Protein AF-A0A9D9KC42-F1 (afdb_monomer_lite)

pLDDT: mean 74.17, std 24.35, range [23.36, 98.69]

Sequence (755 aa):
NDPNDPNFQDPNNPNDPNFDPNDPNDPDPDPNDSNDPNFDDFVDGLDNPIDLDITMTPADLANANGVIVLEANNDITISTPIANPMGIEILAGRSVNINANLNTASGNGDVSVVANDPGAAAGLRQPGPANIIQAPGASIDAGGGNVLLRIANADAIGDVQVGTITTRGSVEIDANGGNIVRSSASESITADIATFSTMGVGGIGTTNAPIRVSVNTLNVMTGSGGQFFDVIGGRRQEAERDIASDLEADVRVDEADGPQEAPDGESQGEFEGFDDSDGEVDGGFEDDRAEGPDGEMDGGFEDDRAEGSDGEVDERGEDDVAMEDDEGEDDSQEIGDDELDIEFIDGGDIGYGEEVEVVSALEKDRLQEFSAYIGNLSESTLSIQSAREALTDVARQTGTQSAVVYVTLLPSQLELVVFTADARPIRRSVPISRDRVVEVANTLREQLTNPRFQRTDGYLQPAQQLYEWTIEPILPDLEASNVNTILFSMPAGLRSLPIAGLHDGEQFLVEQFSLSLIPSLGLVDTRYRTLQNTGILAMGASEFGGNLAPLPAVPVELTTVTQEWWSGEAFINEAFTRENLVEQRRRHGYSIVHLATHGEFLSFEDSYIQLWDERLHLNQMRKLGWNNPPVELVVLSACRTAVGNEEAELGFAGFAVSAGVKSALASLWYVSDEGTLGLMTEFYSQLRETRTKAEALRQAQLSLLNGDVRVEGGQLRAPGVSTPLALPERSTGAENRDLSHPYYWSGFTMVGSPW

Radius of gyration: 34.07 Å; chains: 1; bounding box: 110×98×84 Å

Secondary structure (DSSP, 8-state):
--TT-TT---TT-TT-TT--TT-TT-----TT-TT-TTGGGS-TTS-----SSEE--TTTTTT--SEEEEEESS-EEE-S-EES-SEEEEEESS-EEE-S-EE-TTTT--EEEEES-TTS-TTTPPSS---EEEPTT-EEEEETS-EEEEE-SSS----EEE-EEEESSEEEEE-TTS-EEESSTT--EE-SEEEEE--TT--BSBTTBPEEEE-SEEEEE--TT-B-EEE-S-----------S-S------PPPP----------------------------------------------------------------PPPP---------------------SS---TTHHHHHHHHHHHHHHHHHHHHH---------HHHHHHHHHHHHHHH---EEEEEEEE-SS-EEEEEEESSSPPEEEEE---HHHHHHHHHHHHHHHH-GGGTT--TTHHHHHHHHHHHTTTTHHHHHHTT--EEEEE--TTTTT--GGG-B-SSSBHHHH-EEEE-S-GGGS-------TT--EEEEE-S--STTPPP-TTHHHHHHHIIIII--EEEEEGGG--HHHHHHHHHHH--SEEEEES-EE-SSTTT-EEE-SSSEEEHHHHGGG-TBTTBPSEEEEESTTTT---TTSTTHHHHHHHHTT-SEEEEESS---HHHHHHHHHHHHHHHHHSSSHHHHHHHHHHHHHTTSSEEETTEEE-SS-SSPEEPPTTS-S-S-EE--SGGGTTTEEEEE---

Structure (mmCIF, N/CA/C/O backbone):
data_AF-A0A9D9KC42-F1
#
_entry.id   AF-A0A9D9KC42-F1
#
loop_
_atom_site.group_PDB
_atom_site.id
_atom_site.type_symbol
_atom_site.label_atom_id
_atom_site.label_alt_id
_atom_site.label_comp_id
_atom_site.label_asym_id
_atom_site.label_entity_id
_atom_site.label_seq_id
_atom_site.pdbx_PDB_ins_code
_atom_site.Cartn_x
_atom_site.Cartn_y
_atom_site.Cartn_z
_atom_site.occupancy
_atom_site.B_iso_or_equiv
_atom_site.auth_seq_id
_atom_site.auth_comp_id
_atom_site.auth_asym_id
_atom_site.auth_atom_id
_atom_site.pdbx_PDB_model_num
ATOM 1 N N . ASN A 1 1 ? -8.033 -43.839 -43.316 1.00 39.03 1 ASN A N 1
ATOM 2 C CA . ASN A 1 1 ? -9.389 -44.168 -43.810 1.00 39.03 1 ASN A CA 1
ATOM 3 C C . ASN A 1 1 ? -9.474 -44.047 -45.329 1.00 39.03 1 ASN A C 1
ATOM 5 O O . ASN A 1 1 ? -9.901 -43.014 -45.827 1.00 39.03 1 ASN A O 1
ATOM 9 N N . ASP A 1 2 ? -9.074 -45.097 -46.055 1.00 35.50 2 ASP A N 1
ATOM 10 C CA . ASP A 1 2 ? -9.463 -45.327 -47.458 1.00 35.50 2 ASP A CA 1
ATOM 11 C C . ASP A 1 2 ? -10.352 -46.588 -47.487 1.00 35.50 2 ASP A C 1
ATOM 13 O O . ASP A 1 2 ? -9.901 -47.645 -47.046 1.00 35.50 2 ASP A O 1
ATOM 17 N N . PRO A 1 3 ? -11.614 -46.506 -47.938 1.00 39.56 3 PRO A N 1
ATOM 18 C CA . PRO A 1 3 ? -12.576 -47.607 -47.871 1.00 39.56 3 PRO A CA 1
ATOM 19 C C . PRO A 1 3 ? -12.392 -48.706 -48.938 1.00 39.56 3 PRO A C 1
ATOM 21 O O . PRO A 1 3 ? -13.293 -49.524 -49.110 1.00 39.56 3 PRO A O 1
ATOM 24 N N . ASN A 1 4 ? -11.270 -48.747 -49.667 1.00 41.28 4 ASN A N 1
ATOM 25 C CA . ASN A 1 4 ? -11.018 -49.768 -50.698 1.00 41.28 4 ASN A CA 1
ATOM 26 C C . ASN A 1 4 ? -9.782 -50.652 -50.446 1.00 41.28 4 ASN A C 1
ATOM 28 O O . ASN A 1 4 ? -9.300 -51.285 -51.389 1.00 41.28 4 ASN A O 1
ATOM 32 N N . ASP A 1 5 ? -9.274 -50.729 -49.212 1.00 57.25 5 ASP A N 1
ATOM 33 C CA . ASP A 1 5 ? -8.184 -51.655 -48.879 1.00 57.25 5 ASP A CA 1
ATOM 34 C C . ASP A 1 5 ? -8.697 -53.114 -48.778 1.00 57.25 5 ASP A C 1
ATOM 36 O O . ASP A 1 5 ? -9.549 -53.412 -47.935 1.00 57.25 5 ASP A O 1
ATOM 40 N N . PRO A 1 6 ? -8.204 -54.051 -49.614 1.00 38.34 6 PRO A N 1
ATOM 41 C CA . PRO A 1 6 ? -8.588 -55.463 -49.571 1.00 38.34 6 PRO A CA 1
ATOM 42 C C . PRO A 1 6 ? -8.093 -56.235 -48.329 1.00 38.34 6 PRO A C 1
ATOM 44 O O . PRO A 1 6 ? -8.404 -57.421 -48.223 1.00 38.34 6 PRO A O 1
ATOM 47 N N . ASN A 1 7 ? -7.362 -55.597 -47.406 1.00 43.31 7 ASN A N 1
ATOM 48 C CA . ASN A 1 7 ? -6.900 -56.180 -46.139 1.00 43.31 7 ASN A CA 1
ATOM 49 C C . ASN A 1 7 ? -7.701 -55.724 -44.900 1.00 43.31 7 ASN A C 1
ATOM 51 O O . ASN A 1 7 ? -7.262 -55.960 -43.777 1.00 43.31 7 ASN A O 1
ATOM 55 N N . PHE A 1 8 ? -8.863 -55.085 -45.066 1.00 47.59 8 PHE A N 1
ATOM 56 C CA . PHE A 1 8 ? -9.696 -54.669 -43.932 1.00 47.59 8 PHE A CA 1
ATOM 57 C C . PHE A 1 8 ? -10.304 -55.882 -43.197 1.00 47.59 8 PHE A C 1
ATOM 59 O O . PHE A 1 8 ? -11.103 -56.626 -43.773 1.00 47.59 8 PHE A O 1
ATOM 66 N N . GLN A 1 9 ? -9.932 -56.077 -41.929 1.00 43.84 9 GLN A N 1
ATOM 67 C CA . GLN A 1 9 ? -10.522 -57.073 -41.029 1.00 43.84 9 GLN A CA 1
ATOM 68 C C . GLN A 1 9 ? -11.643 -56.434 -40.197 1.00 43.84 9 GLN A C 1
ATOM 70 O O . GLN A 1 9 ? -11.489 -55.327 -39.691 1.00 43.84 9 GLN A O 1
ATOM 75 N N . ASP A 1 10 ? -12.786 -57.118 -40.089 1.00 46.94 10 ASP A N 1
ATOM 76 C CA . ASP A 1 10 ? -13.918 -56.699 -39.253 1.00 46.94 10 ASP A CA 1
ATOM 77 C C . ASP A 1 10 ? -13.708 -57.223 -37.819 1.00 46.94 10 ASP A C 1
ATOM 79 O O . ASP A 1 10 ? -13.800 -58.439 -37.611 1.00 46.94 10 ASP A O 1
ATOM 83 N N . PRO A 1 11 ? -13.451 -56.348 -36.830 1.00 43.28 11 PRO A N 1
ATOM 84 C CA . PRO A 1 11 ? -13.132 -56.755 -35.462 1.00 43.28 11 PRO A CA 1
ATOM 85 C C . PRO A 1 11 ? -14.321 -57.364 -34.696 1.00 43.28 11 PRO A C 1
ATOM 87 O O . PRO A 1 11 ? -14.159 -57.794 -33.560 1.00 43.28 11 PRO A O 1
ATOM 90 N N . ASN A 1 12 ? -15.518 -57.453 -35.292 1.00 41.44 12 ASN A N 1
ATOM 91 C CA . ASN A 1 12 ? -16.724 -57.948 -34.617 1.00 41.44 12 ASN A CA 1
ATOM 92 C C . ASN A 1 12 ? -17.229 -59.318 -35.110 1.00 41.44 12 ASN A C 1
ATOM 94 O O . ASN A 1 12 ? -18.397 -59.653 -34.890 1.00 41.44 12 ASN A O 1
ATOM 98 N N . ASN A 1 13 ? -16.393 -60.138 -35.763 1.00 49.03 13 ASN A N 1
ATOM 99 C CA . ASN A 1 13 ? -16.775 -61.494 -36.180 1.00 49.03 13 ASN A CA 1
ATOM 100 C C . ASN A 1 13 ? -16.275 -62.585 -35.202 1.00 49.03 13 ASN A C 1
ATOM 102 O O . ASN A 1 13 ? -15.138 -63.038 -35.314 1.00 49.03 13 ASN A O 1
ATOM 106 N N . PRO A 1 14 ? -17.126 -63.120 -34.306 1.00 44.41 14 PRO A N 1
ATOM 107 C CA . PRO A 1 14 ? -16.729 -64.085 -33.272 1.00 44.41 14 PRO A CA 1
ATOM 108 C C . PRO A 1 14 ? -16.466 -65.519 -33.781 1.00 44.41 14 PRO A C 1
ATOM 110 O O . PRO A 1 14 ? -16.393 -66.448 -32.981 1.00 44.41 14 PRO A O 1
ATOM 113 N N . ASN A 1 15 ? -16.368 -65.739 -35.097 1.00 45.47 15 ASN A N 1
ATOM 114 C CA . ASN A 1 15 ? -16.094 -67.051 -35.697 1.00 45.47 15 ASN A CA 1
ATOM 115 C C . ASN A 1 15 ? -14.874 -67.036 -36.636 1.00 45.47 15 ASN A C 1
ATOM 117 O O . ASN A 1 15 ? -14.841 -67.831 -37.579 1.00 45.47 15 ASN A O 1
ATOM 121 N N . ASP A 1 16 ? -13.899 -66.144 -36.425 1.00 53.78 16 ASP A N 1
ATOM 122 C CA . ASP A 1 16 ? -12.655 -66.180 -37.200 1.00 53.78 16 ASP A CA 1
ATOM 123 C C . ASP A 1 16 ? -11.864 -67.472 -36.888 1.00 53.78 16 ASP A C 1
ATOM 125 O O . ASP A 1 16 ? -11.477 -67.703 -35.740 1.00 53.78 16 ASP A O 1
ATOM 129 N N . PRO A 1 17 ? -11.639 -68.358 -37.878 1.00 45.53 17 PRO A N 1
ATOM 130 C CA . PRO A 1 17 ? -10.933 -69.618 -37.675 1.00 45.53 17 PRO A CA 1
ATOM 131 C C . PRO A 1 17 ? -9.415 -69.473 -37.449 1.00 45.53 17 PRO A C 1
ATOM 133 O O . PRO A 1 17 ? -8.760 -70.503 -37.288 1.00 45.53 17 PRO A O 1
ATOM 136 N N . ASN A 1 18 ? -8.857 -68.254 -37.450 1.00 43.34 18 ASN A N 1
ATOM 137 C CA . ASN A 1 18 ? -7.420 -67.999 -37.291 1.00 43.34 18 ASN A CA 1
ATOM 138 C C . ASN A 1 18 ? -6.997 -67.444 -35.916 1.00 43.34 18 ASN A C 1
ATOM 140 O O . ASN A 1 18 ? -5.815 -67.169 -35.740 1.00 43.34 18 ASN A O 1
ATOM 144 N N . PHE A 1 19 ? -7.901 -67.301 -34.942 1.00 46.66 19 PHE A N 1
ATOM 145 C CA . PHE A 1 19 ? -7.531 -66.829 -33.601 1.00 46.66 19 PHE A CA 1
ATOM 146 C C . PHE A 1 19 ? -6.963 -67.977 -32.741 1.00 46.66 19 PHE A C 1
ATOM 148 O O . PHE A 1 19 ? -7.713 -68.843 -32.277 1.00 46.66 19 PHE A O 1
ATOM 155 N N . ASP A 1 20 ? -5.641 -68.002 -32.539 1.00 49.09 20 ASP A N 1
ATOM 156 C CA . ASP A 1 20 ? -4.954 -68.884 -31.581 1.00 49.09 20 ASP A CA 1
ATOM 157 C C . ASP A 1 20 ? -4.440 -68.050 -30.391 1.00 49.09 20 ASP A C 1
ATOM 159 O O . ASP A 1 20 ? -3.472 -67.308 -30.543 1.00 49.09 20 ASP A O 1
ATOM 163 N N . PRO A 1 21 ? -5.031 -68.177 -29.189 1.00 43.06 21 PRO A N 1
ATOM 164 C CA . PRO A 1 21 ? -4.694 -67.346 -28.031 1.00 43.06 21 PRO A CA 1
ATOM 165 C C . PRO A 1 21 ? -3.318 -67.647 -27.406 1.00 43.06 21 PRO A C 1
ATOM 167 O O . PRO A 1 21 ? -3.033 -67.170 -26.311 1.00 43.06 21 PRO A O 1
ATOM 170 N N . ASN A 1 22 ? -2.479 -68.475 -28.039 1.00 42.06 22 ASN A N 1
ATOM 171 C CA . ASN A 1 22 ? -1.130 -68.787 -27.559 1.00 42.06 22 ASN A CA 1
ATOM 172 C C . ASN A 1 22 ? -0.028 -68.553 -28.608 1.00 42.06 22 ASN A C 1
ATOM 174 O O . ASN A 1 22 ? 1.067 -69.094 -28.429 1.00 42.06 22 ASN A O 1
ATOM 178 N N . ASP A 1 23 ? -0.276 -67.798 -29.687 1.00 50.47 23 ASP A N 1
ATOM 179 C CA . ASP A 1 23 ? 0.791 -67.406 -30.622 1.00 50.47 23 ASP A CA 1
ATOM 180 C C . ASP A 1 23 ? 1.589 -66.209 -30.061 1.00 50.47 23 ASP A C 1
ATOM 182 O O . ASP A 1 23 ? 1.043 -65.119 -29.909 1.00 50.47 23 ASP A O 1
ATOM 186 N N . PRO A 1 24 ? 2.887 -66.368 -29.743 1.00 42.91 24 PRO A N 1
ATOM 187 C CA . PRO A 1 24 ? 3.689 -65.309 -29.140 1.00 42.91 24 PRO A CA 1
ATOM 188 C C . PRO A 1 24 ? 4.188 -64.245 -30.139 1.00 42.91 24 PRO A C 1
ATOM 190 O O . PRO A 1 24 ? 5.072 -63.472 -29.778 1.00 42.91 24 PRO A O 1
ATOM 193 N N . ASN A 1 25 ? 3.694 -64.213 -31.385 1.00 42.47 25 ASN A N 1
ATOM 194 C CA . ASN A 1 25 ? 4.078 -63.208 -32.392 1.00 42.47 25 ASN A CA 1
ATOM 195 C C . ASN A 1 25 ? 2.896 -62.432 -33.010 1.00 42.47 25 ASN A C 1
ATOM 197 O O . ASN A 1 25 ? 3.060 -61.884 -34.103 1.00 42.47 25 ASN A O 1
ATOM 201 N N . ASP A 1 26 ? 1.731 -62.380 -32.361 1.00 40.62 26 ASP A N 1
ATOM 202 C CA . ASP A 1 26 ? 0.604 -61.560 -32.832 1.00 40.62 26 ASP A CA 1
ATOM 203 C C . ASP A 1 26 ? 0.815 -60.070 -32.467 1.00 40.62 26 ASP A C 1
ATOM 205 O O . ASP A 1 26 ? 1.026 -59.780 -31.285 1.00 40.62 26 ASP A O 1
ATOM 209 N N . PRO A 1 27 ? 0.838 -59.116 -33.422 1.00 39.47 27 PRO A N 1
ATOM 210 C CA . PRO A 1 27 ? 1.125 -57.718 -33.140 1.00 39.47 27 PRO A CA 1
ATOM 211 C C . PRO A 1 27 ? -0.134 -56.850 -33.291 1.00 39.47 27 PRO A C 1
ATOM 213 O O . PRO A 1 27 ? -0.322 -56.242 -34.343 1.00 39.47 27 PRO A O 1
ATOM 216 N N . ASP A 1 28 ? -0.965 -56.743 -32.252 1.00 35.81 28 ASP A N 1
ATOM 217 C CA . ASP A 1 28 ? -1.913 -55.621 -32.131 1.00 35.81 28 ASP A CA 1
ATOM 218 C C . ASP A 1 28 ? -2.327 -55.381 -30.663 1.00 35.81 28 ASP A C 1
ATOM 220 O O . ASP A 1 28 ? -2.984 -56.243 -30.075 1.00 35.81 28 ASP A O 1
ATOM 224 N N . PRO A 1 29 ? -1.952 -54.253 -30.026 1.00 40.22 29 PRO A N 1
ATOM 225 C CA . PRO A 1 29 ? -2.572 -53.815 -28.783 1.00 40.22 29 PRO A CA 1
ATOM 226 C C . PRO A 1 29 ? -3.714 -52.824 -29.067 1.00 40.22 29 PRO A C 1
ATOM 228 O O . PRO A 1 29 ? -3.509 -51.751 -29.637 1.00 40.22 29 PRO A O 1
ATOM 231 N N . ASP A 1 30 ? -4.920 -53.187 -28.625 1.00 42.97 30 ASP A N 1
ATOM 232 C CA . ASP A 1 30 ? -6.088 -52.304 -28.534 1.00 42.97 30 ASP A CA 1
ATOM 233 C C . ASP A 1 30 ? -5.791 -51.153 -27.545 1.00 42.97 30 ASP A C 1
ATOM 235 O O . ASP A 1 30 ? -5.573 -51.410 -26.359 1.00 42.97 30 ASP A O 1
ATOM 239 N N . PRO A 1 31 ? -5.783 -49.878 -27.978 1.00 39.75 31 PRO A N 1
ATOM 240 C CA . PRO A 1 31 ? -5.388 -48.744 -27.141 1.00 39.75 31 PRO A CA 1
ATOM 241 C C . PRO A 1 31 ? -6.416 -48.340 -26.064 1.00 39.75 31 PRO A C 1
ATOM 243 O O . PRO A 1 31 ? -6.242 -47.295 -25.442 1.00 39.75 31 PRO A O 1
ATOM 246 N N . ASN A 1 32 ? -7.479 -49.122 -25.828 1.00 41.09 32 ASN A N 1
ATOM 247 C CA . ASN A 1 32 ? -8.508 -48.823 -24.821 1.00 41.09 32 ASN A CA 1
ATOM 248 C C . ASN A 1 32 ? -8.741 -49.929 -23.764 1.00 41.09 32 ASN A C 1
ATOM 250 O O . ASN A 1 32 ? -9.725 -49.841 -23.022 1.00 41.09 32 ASN A O 1
ATOM 254 N N . ASP A 1 33 ? -7.874 -50.943 -23.643 1.00 48.03 33 ASP A N 1
ATOM 255 C CA . ASP A 1 33 ? -7.979 -51.935 -22.557 1.00 48.03 33 ASP A CA 1
ATOM 256 C C . ASP A 1 33 ? -7.222 -51.488 -21.293 1.00 48.03 33 ASP A C 1
ATOM 258 O O . ASP A 1 33 ? -6.003 -51.587 -21.187 1.00 48.03 33 ASP A O 1
ATOM 262 N N . SER A 1 34 ? -7.965 -51.014 -20.291 1.00 42.12 34 SER A N 1
ATOM 263 C CA . SER A 1 34 ? -7.426 -50.520 -19.018 1.00 42.12 34 SER A CA 1
ATOM 264 C C . SER A 1 34 ? -6.986 -51.619 -18.035 1.00 42.12 34 SER A C 1
ATOM 266 O O . SER A 1 34 ? -6.785 -51.321 -16.858 1.00 42.12 34 SER A O 1
ATOM 268 N N . ASN A 1 35 ? -6.925 -52.888 -18.454 1.00 43.41 35 ASN A N 1
ATOM 269 C CA . ASN A 1 35 ? -6.521 -54.018 -17.607 1.00 43.41 35 ASN A CA 1
ATOM 270 C C . ASN A 1 35 ? -5.361 -54.856 -18.185 1.00 43.41 35 ASN A C 1
ATOM 272 O O . ASN A 1 35 ? -5.114 -55.958 -17.684 1.00 43.41 35 ASN A O 1
ATOM 276 N N . ASP A 1 36 ? -4.635 -54.361 -19.194 1.00 43.09 36 ASP A N 1
ATOM 277 C CA . ASP A 1 36 ? -3.428 -55.026 -19.705 1.00 43.09 36 ASP A CA 1
ATOM 278 C C . ASP A 1 36 ? -2.241 -54.853 -18.723 1.00 43.09 36 ASP A C 1
ATOM 280 O O . ASP A 1 36 ? -1.828 -53.726 -18.444 1.00 43.09 36 ASP A O 1
ATOM 284 N N . PRO A 1 37 ? -1.650 -55.941 -18.187 1.00 44.16 37 PRO A N 1
ATOM 285 C CA . PRO A 1 37 ? -0.485 -55.873 -17.302 1.00 44.16 37 PRO A CA 1
ATOM 286 C C . PRO A 1 37 ? 0.825 -55.426 -17.985 1.00 44.16 37 PRO A C 1
ATOM 288 O O . PRO A 1 37 ? 1.834 -55.318 -17.293 1.00 44.16 37 PRO A O 1
ATOM 291 N N . ASN A 1 38 ? 0.827 -55.171 -19.300 1.00 37.09 38 ASN A N 1
ATOM 292 C CA . ASN A 1 38 ? 1.931 -54.551 -20.044 1.00 37.09 38 ASN A CA 1
ATOM 293 C C . ASN A 1 38 ? 1.641 -53.093 -20.468 1.00 37.09 38 ASN A C 1
ATOM 295 O O . ASN A 1 38 ? 2.426 -52.510 -21.217 1.00 37.09 38 ASN A O 1
ATOM 299 N N . PHE A 1 39 ? 0.544 -52.483 -19.997 1.00 38.62 39 PHE A N 1
ATOM 300 C CA . PHE A 1 39 ? 0.197 -51.087 -20.309 1.00 38.62 39 PHE A CA 1
ATOM 301 C C . PHE A 1 39 ? 1.175 -50.058 -19.703 1.00 38.62 39 PHE A C 1
ATOM 303 O O . PHE A 1 39 ? 1.195 -48.904 -20.124 1.00 38.62 39 PHE A O 1
ATOM 310 N N . ASP A 1 40 ? 2.044 -50.485 -18.781 1.00 35.19 40 ASP A N 1
ATOM 311 C CA . ASP A 1 40 ? 3.092 -49.641 -18.192 1.00 35.19 40 ASP A CA 1
ATOM 312 C C . ASP A 1 40 ? 4.321 -49.433 -19.107 1.00 35.19 40 ASP A C 1
ATOM 314 O O . ASP A 1 40 ? 5.160 -48.599 -18.791 1.00 35.19 40 ASP A O 1
ATOM 318 N N . ASP A 1 41 ? 4.432 -50.117 -20.258 1.00 37.06 41 ASP A N 1
ATOM 319 C CA . ASP A 1 41 ? 5.626 -50.037 -21.130 1.00 37.06 41 ASP A CA 1
ATOM 320 C C . ASP A 1 41 ? 5.414 -49.238 -22.443 1.00 37.06 41 ASP A C 1
ATOM 322 O O . ASP A 1 41 ? 6.315 -49.183 -23.284 1.00 37.06 41 ASP A O 1
ATOM 326 N N . PHE A 1 42 ? 4.249 -48.603 -22.659 1.00 29.80 42 PHE A N 1
ATOM 327 C CA . PHE A 1 42 ? 3.960 -47.856 -23.907 1.00 29.80 42 PHE A CA 1
ATOM 328 C C . PHE A 1 42 ? 3.404 -46.430 -23.730 1.00 29.80 42 PHE A C 1
ATOM 330 O O . PHE A 1 42 ? 3.060 -45.780 -24.720 1.00 29.80 42 PHE A O 1
ATOM 337 N N . VAL A 1 43 ? 3.385 -45.906 -22.498 1.00 31.17 43 VAL A N 1
ATOM 338 C CA . VAL A 1 43 ? 3.099 -44.484 -22.194 1.00 31.17 43 VAL A CA 1
ATOM 339 C C . VAL A 1 43 ? 4.371 -43.730 -21.766 1.00 31.17 43 VAL A C 1
ATOM 341 O O . VAL A 1 43 ? 4.308 -42.629 -21.243 1.00 31.17 43 VAL A O 1
ATOM 344 N N . ASP A 1 44 ? 5.560 -44.246 -22.075 1.00 32.84 44 ASP A N 1
ATOM 345 C CA . ASP A 1 44 ? 6.838 -43.593 -21.732 1.00 32.84 44 ASP A CA 1
ATOM 346 C C . ASP A 1 44 ? 7.297 -42.574 -22.800 1.00 32.84 44 ASP A C 1
ATOM 348 O O . ASP A 1 44 ? 8.453 -42.509 -23.218 1.00 32.84 44 ASP A O 1
ATOM 352 N N . GLY A 1 45 ? 6.341 -41.790 -23.311 1.00 28.77 45 GLY A N 1
ATOM 353 C CA . GLY A 1 45 ? 6.558 -40.828 -24.396 1.00 28.77 45 GLY A CA 1
ATOM 354 C C . GLY A 1 45 ? 6.255 -39.367 -24.067 1.00 28.77 45 GLY A C 1
ATOM 355 O O . GLY A 1 45 ? 6.635 -38.510 -24.863 1.00 28.77 45 GLY A O 1
ATOM 356 N N . LEU A 1 46 ? 5.584 -39.063 -22.946 1.00 31.34 46 LEU A N 1
ATOM 357 C CA . LEU A 1 46 ? 5.240 -37.684 -22.551 1.00 31.34 46 LEU A CA 1
ATOM 358 C C . LEU A 1 46 ? 5.268 -37.400 -21.034 1.00 31.34 46 LEU A C 1
ATOM 360 O O . LEU A 1 46 ? 4.946 -36.282 -20.652 1.00 31.34 46 LEU A O 1
ATOM 364 N N . ASP A 1 47 ? 5.736 -38.330 -20.198 1.00 34.19 47 ASP A N 1
ATOM 365 C CA . ASP A 1 47 ? 6.134 -38.063 -18.805 1.00 34.19 47 ASP A CA 1
ATOM 366 C C . ASP A 1 47 ? 7.638 -38.330 -18.666 1.00 34.19 47 ASP A C 1
ATOM 368 O O . ASP A 1 47 ? 8.074 -39.287 -18.033 1.00 34.19 47 ASP A O 1
ATOM 372 N N . ASN A 1 48 ? 8.471 -37.508 -19.307 1.00 35.41 48 ASN A N 1
ATOM 373 C CA . ASN A 1 48 ? 9.899 -37.570 -19.018 1.00 35.41 48 ASN A CA 1
ATOM 374 C C . ASN A 1 48 ? 10.105 -36.912 -17.639 1.00 35.41 48 ASN A C 1
ATOM 376 O O . ASN A 1 48 ? 9.773 -35.730 -17.496 1.00 35.41 48 ASN A O 1
ATOM 380 N N . PRO A 1 49 ? 10.619 -37.611 -16.609 1.00 43.19 49 PRO A N 1
ATOM 381 C CA . PRO A 1 49 ? 11.019 -36.942 -15.384 1.00 43.19 49 PRO A CA 1
ATOM 382 C C . PRO A 1 49 ? 12.140 -35.983 -15.777 1.00 43.19 49 PRO A C 1
ATOM 384 O O . PRO A 1 49 ? 13.184 -36.430 -16.243 1.00 43.19 49 PRO A O 1
ATOM 387 N N . ILE A 1 50 ? 11.909 -34.674 -15.650 1.00 50.59 50 ILE A N 1
ATOM 388 C CA . ILE A 1 50 ? 12.945 -33.654 -15.864 1.00 50.59 50 ILE A CA 1
ATOM 389 C C . ILE A 1 50 ? 14.207 -34.142 -15.137 1.00 50.59 50 ILE A C 1
ATOM 391 O O . ILE A 1 50 ? 14.141 -34.482 -13.946 1.00 50.59 50 ILE A O 1
ATOM 395 N N . ASP A 1 51 ? 15.316 -34.267 -15.870 1.00 57.56 51 ASP A N 1
ATOM 396 C CA . ASP A 1 51 ? 16.541 -34.890 -15.373 1.00 57.56 51 ASP A CA 1
ATOM 397 C C . ASP A 1 51 ? 16.923 -34.296 -14.010 1.00 57.56 51 ASP A C 1
ATOM 399 O O . ASP A 1 51 ? 16.846 -33.082 -13.781 1.00 57.56 51 ASP A O 1
ATOM 403 N N . LEU A 1 52 ? 17.309 -35.164 -13.068 1.00 62.72 52 LEU A N 1
ATOM 404 C CA . LEU A 1 52 ? 17.722 -34.716 -11.739 1.00 62.72 52 LEU A CA 1
ATOM 405 C C . LEU A 1 52 ? 18.914 -33.766 -11.853 1.00 62.72 52 LEU A C 1
ATOM 407 O O . LEU A 1 52 ? 18.863 -32.709 -11.246 1.00 62.72 52 LEU A O 1
ATOM 411 N N . ASP A 1 53 ? 19.914 -34.106 -12.664 1.00 66.31 53 ASP A N 1
ATOM 412 C CA . ASP A 1 53 ? 21.049 -33.252 -13.017 1.00 66.31 53 ASP A CA 1
ATOM 413 C C . ASP A 1 53 ? 21.324 -33.377 -14.523 1.00 66.31 53 ASP A C 1
ATOM 415 O O . ASP A 1 53 ? 21.260 -34.481 -15.068 1.00 66.31 53 ASP A O 1
ATOM 419 N N . ILE A 1 54 ? 21.725 -32.286 -15.183 1.00 75.38 54 ILE A N 1
ATOM 420 C CA . ILE A 1 54 ? 22.166 -32.313 -16.589 1.00 75.38 54 ILE A CA 1
ATOM 421 C C . ILE A 1 54 ? 23.665 -32.024 -16.684 1.00 75.38 54 ILE A C 1
ATOM 423 O O . ILE A 1 54 ? 24.170 -31.019 -16.182 1.00 75.38 54 ILE A O 1
ATOM 427 N N . THR A 1 55 ? 24.390 -32.887 -17.403 1.00 71.44 55 THR A N 1
ATOM 428 C CA . THR A 1 55 ? 25.770 -32.632 -17.847 1.00 71.44 55 THR A CA 1
ATOM 429 C C . THR A 1 55 ? 25.854 -32.767 -19.361 1.00 71.44 55 THR A C 1
ATOM 431 O O . THR A 1 55 ? 25.693 -33.861 -19.895 1.00 71.44 55 THR A O 1
ATOM 434 N N . MET A 1 56 ? 26.143 -31.669 -20.060 1.00 69.31 56 MET A N 1
ATOM 435 C CA . MET A 1 56 ? 26.231 -31.684 -21.524 1.00 69.31 56 MET A CA 1
ATOM 436 C C . MET A 1 56 ? 27.525 -32.325 -22.042 1.00 69.31 56 MET A C 1
ATOM 438 O O . MET A 1 56 ? 28.615 -32.084 -21.511 1.00 69.31 56 MET A O 1
ATOM 442 N N . THR A 1 57 ? 27.419 -33.072 -23.145 1.00 62.69 57 THR A N 1
ATOM 443 C CA . THR A 1 57 ? 28.545 -33.643 -23.895 1.00 62.69 57 THR A CA 1
ATOM 444 C C . THR A 1 57 ? 28.667 -33.026 -25.299 1.00 62.69 57 THR A C 1
ATOM 446 O O . THR A 1 57 ? 27.711 -32.459 -25.827 1.00 62.69 57 THR A O 1
ATOM 449 N N . PRO A 1 58 ? 29.822 -33.161 -25.990 1.00 58.53 58 PRO A N 1
ATOM 450 C CA . PRO A 1 58 ? 29.990 -32.597 -27.333 1.00 58.53 58 PRO A CA 1
ATOM 451 C C . PRO A 1 58 ? 29.043 -33.185 -28.394 1.00 58.53 58 PRO A C 1
ATOM 453 O O . PRO A 1 58 ? 28.878 -32.587 -29.455 1.00 58.53 58 PRO A O 1
ATOM 456 N N . ALA A 1 59 ? 28.464 -34.367 -28.150 1.00 61.00 59 ALA A N 1
ATOM 457 C CA . ALA A 1 59 ? 27.534 -35.013 -29.074 1.00 61.00 59 ALA A CA 1
ATOM 458 C C . ALA A 1 59 ? 26.153 -34.334 -29.075 1.00 61.00 59 ALA A C 1
ATOM 460 O O . ALA A 1 59 ? 25.526 -34.255 -30.131 1.00 61.00 59 ALA A O 1
ATOM 461 N N . ASP A 1 60 ? 25.740 -33.778 -27.933 1.00 62.09 60 ASP A N 1
ATOM 462 C CA . ASP A 1 60 ? 24.421 -33.160 -27.730 1.00 62.09 60 ASP A CA 1
ATOM 463 C C . ASP A 1 60 ? 24.280 -31.835 -28.506 1.00 62.09 60 ASP A C 1
ATOM 465 O O . ASP A 1 60 ? 23.187 -31.400 -28.853 1.00 62.09 60 ASP A O 1
ATOM 469 N N . LEU A 1 61 ? 25.415 -31.221 -28.858 1.00 62.84 61 LEU A N 1
ATOM 470 C CA . LEU A 1 61 ? 25.515 -29.910 -29.508 1.00 62.84 61 LEU A CA 1
ATOM 471 C C . LEU A 1 61 ? 25.734 -29.973 -31.025 1.00 62.84 61 LEU A C 1
ATOM 473 O O . LEU A 1 61 ? 25.720 -28.941 -31.694 1.00 62.84 61 LEU A O 1
ATOM 477 N N . ALA A 1 62 ? 25.949 -31.162 -31.594 1.00 55.88 62 ALA A N 1
ATOM 478 C CA . ALA A 1 62 ? 26.450 -31.304 -32.963 1.00 55.88 62 ALA A CA 1
ATOM 479 C C . ALA A 1 62 ? 25.483 -30.813 -34.064 1.00 55.88 62 ALA A C 1
ATOM 481 O O . ALA A 1 62 ? 25.907 -30.687 -35.212 1.00 55.88 62 ALA A O 1
ATOM 482 N N . ASN A 1 63 ? 24.213 -30.526 -33.737 1.00 53.06 63 ASN A N 1
ATOM 483 C CA . ASN A 1 63 ? 23.172 -30.133 -34.698 1.00 53.06 63 ASN A CA 1
ATOM 484 C C . ASN A 1 63 ? 22.257 -28.974 -34.233 1.00 53.06 63 ASN A C 1
ATOM 486 O O . ASN A 1 63 ? 21.234 -28.724 -34.873 1.00 53.06 63 ASN A O 1
ATOM 490 N N . ALA A 1 64 ? 22.577 -28.272 -33.142 1.00 58.97 64 ALA A N 1
ATOM 491 C CA . ALA A 1 64 ? 21.709 -27.222 -32.605 1.00 58.97 64 ALA A CA 1
ATOM 492 C C . ALA A 1 64 ? 21.854 -25.907 -33.402 1.00 58.97 64 ALA A C 1
ATOM 49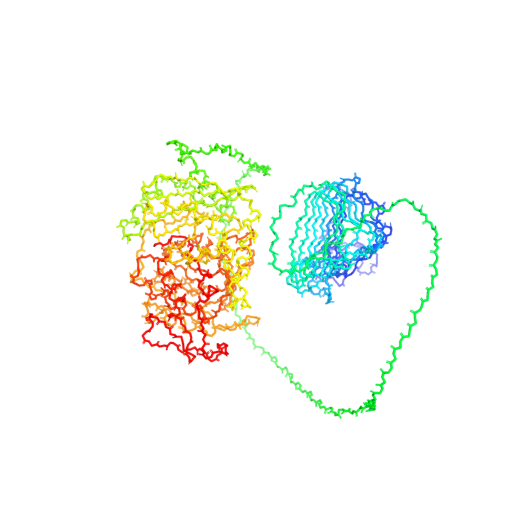4 O O . ALA A 1 64 ? 22.865 -25.222 -33.294 1.00 58.97 64 ALA A O 1
ATOM 495 N N . ASN A 1 65 ? 20.844 -25.558 -34.211 1.00 62.84 65 ASN A N 1
ATOM 496 C CA . ASN A 1 65 ? 20.792 -24.319 -35.013 1.00 62.84 65 ASN A CA 1
ATOM 497 C C . ASN A 1 65 ? 19.697 -23.331 -34.537 1.00 62.84 65 ASN A C 1
ATOM 499 O O . ASN A 1 65 ? 19.352 -22.410 -35.272 1.00 62.84 65 ASN A O 1
ATOM 503 N N . GLY A 1 66 ? 19.118 -23.541 -33.350 1.00 81.06 66 GLY A N 1
ATOM 504 C CA . GLY A 1 66 ? 18.020 -22.742 -32.782 1.00 81.06 66 GLY A CA 1
ATOM 505 C C . GLY A 1 66 ? 18.344 -22.213 -31.384 1.00 81.06 66 GLY A C 1
ATOM 506 O O . GLY A 1 66 ? 19.517 -22.149 -31.015 1.00 81.06 66 GLY A O 1
ATOM 507 N N . VAL A 1 67 ? 17.320 -21.826 -30.620 1.00 83.50 67 VAL A N 1
ATOM 508 C CA . VAL A 1 67 ? 17.465 -21.551 -29.181 1.00 83.50 67 VAL A CA 1
ATOM 509 C C . VAL A 1 67 ? 17.684 -22.881 -28.462 1.00 83.50 67 VAL A C 1
ATOM 511 O O . VAL A 1 67 ? 16.954 -23.841 -28.706 1.00 83.50 67 VAL A O 1
ATOM 514 N N . ILE A 1 68 ? 18.721 -22.958 -27.635 1.00 88.44 68 ILE A N 1
ATOM 515 C CA . ILE A 1 68 ? 19.005 -24.129 -26.802 1.00 88.44 68 ILE A CA 1
ATOM 516 C C . ILE A 1 68 ? 18.403 -23.870 -25.428 1.00 88.44 68 ILE A C 1
ATOM 518 O O . ILE A 1 68 ? 18.808 -22.908 -24.785 1.00 88.44 68 ILE A O 1
ATOM 522 N N . VAL A 1 69 ? 17.494 -24.736 -24.986 1.00 87.75 69 VAL A N 1
ATOM 523 C CA . VAL A 1 69 ? 16.905 -24.705 -23.642 1.00 87.75 69 VAL A CA 1
ATOM 524 C C . VAL A 1 69 ? 17.393 -25.933 -22.874 1.00 87.75 69 VAL A C 1
ATOM 526 O O . VAL A 1 69 ? 17.345 -27.046 -23.403 1.00 87.75 69 VAL A O 1
ATOM 529 N N . LEU A 1 70 ? 17.913 -25.732 -21.665 1.00 88.75 70 LEU A N 1
ATOM 530 C CA . LEU A 1 70 ? 18.363 -26.788 -20.756 1.00 88.75 70 LEU A CA 1
ATOM 531 C C . LEU A 1 70 ? 17.604 -26.663 -19.436 1.00 88.75 70 LEU A C 1
ATOM 533 O O . LEU A 1 70 ? 17.688 -25.616 -18.803 1.00 88.75 70 LEU A O 1
ATOM 537 N N . GLU A 1 71 ? 16.935 -27.728 -18.999 1.00 89.00 71 GLU A N 1
ATOM 538 C CA . GLU A 1 71 ? 16.086 -27.718 -17.800 1.00 89.00 71 GLU A CA 1
ATOM 539 C C . GLU A 1 71 ? 16.411 -28.913 -16.901 1.00 89.00 71 GLU A C 1
ATOM 541 O O . GLU A 1 71 ? 16.397 -30.050 -17.365 1.00 89.00 71 GLU A O 1
ATOM 546 N N . ALA A 1 72 ? 16.701 -28.680 -15.620 1.00 87.38 72 ALA A N 1
ATOM 547 C CA . ALA A 1 72 ? 16.976 -29.749 -14.656 1.00 87.38 72 ALA A CA 1
ATOM 548 C C . ALA A 1 72 ? 16.356 -29.444 -13.292 1.00 87.38 72 ALA A C 1
ATOM 550 O O . ALA A 1 72 ? 16.321 -28.294 -12.859 1.00 87.38 72 ALA A O 1
ATOM 551 N N . ASN A 1 73 ? 15.950 -30.481 -12.557 1.00 87.88 73 ASN A N 1
ATOM 552 C CA . ASN A 1 73 ? 15.375 -30.318 -11.216 1.00 87.88 73 ASN A CA 1
ATOM 553 C C . ASN A 1 73 ? 16.413 -29.950 -10.136 1.00 87.88 73 ASN A C 1
ATOM 555 O O . ASN A 1 73 ? 16.039 -29.468 -9.066 1.00 87.88 73 ASN A O 1
ATOM 559 N N . ASN A 1 74 ? 17.705 -30.189 -10.387 1.00 89.75 74 ASN A N 1
ATOM 560 C CA . ASN A 1 74 ? 18.809 -29.810 -9.503 1.00 89.75 74 ASN A CA 1
ATOM 561 C C . ASN A 1 74 ? 19.855 -29.002 -10.266 1.00 89.75 74 ASN A C 1
ATOM 563 O O . ASN A 1 74 ? 19.604 -27.839 -10.568 1.00 89.75 74 ASN A O 1
ATOM 567 N N . ASP A 1 75 ? 21.028 -29.573 -10.547 1.00 93.94 75 ASP A N 1
ATOM 568 C CA . ASP A 1 75 ? 22.145 -28.814 -11.083 1.00 93.94 75 ASP A CA 1
ATOM 569 C C . ASP A 1 75 ? 22.304 -29.004 -12.593 1.00 93.94 75 ASP A C 1
ATOM 571 O O . ASP A 1 75 ? 22.147 -30.097 -13.142 1.00 93.94 75 ASP A O 1
ATOM 575 N N . ILE A 1 76 ? 22.719 -27.933 -13.268 1.00 94.44 76 ILE A N 1
ATOM 576 C CA . ILE A 1 76 ? 23.160 -27.986 -14.664 1.00 94.44 76 ILE A CA 1
ATOM 577 C C . ILE A 1 76 ? 24.652 -27.680 -14.725 1.00 94.44 76 ILE A C 1
ATOM 579 O O . ILE A 1 76 ? 25.116 -26.661 -14.216 1.00 94.44 76 ILE A O 1
ATOM 583 N N . THR A 1 77 ? 25.422 -28.551 -15.379 1.00 94.31 77 THR A N 1
ATOM 584 C CA . THR A 1 77 ? 26.859 -28.352 -15.605 1.00 94.31 77 THR A CA 1
ATOM 585 C C . THR A 1 77 ? 27.201 -28.330 -17.092 1.00 94.31 77 THR A C 1
ATOM 587 O O . THR A 1 77 ? 27.038 -29.316 -17.814 1.00 94.31 77 THR A O 1
ATOM 590 N N . ILE A 1 78 ? 27.768 -27.208 -17.542 1.00 92.94 78 ILE A N 1
ATOM 591 C CA . ILE A 1 78 ? 28.247 -27.012 -18.911 1.00 92.94 78 ILE A CA 1
ATOM 592 C C . ILE A 1 78 ? 29.757 -27.226 -18.950 1.00 92.94 78 ILE A C 1
ATOM 594 O O . ILE A 1 78 ? 30.531 -26.360 -18.550 1.00 92.94 78 ILE A O 1
ATOM 598 N N . SER A 1 79 ? 30.195 -28.383 -19.442 1.00 90.75 79 SER A N 1
ATOM 599 C CA . SER A 1 79 ? 31.623 -28.728 -19.552 1.00 90.75 79 SER A CA 1
ATOM 600 C C . SER A 1 79 ? 32.184 -28.607 -20.968 1.00 90.75 79 SER A C 1
ATOM 602 O O . SER A 1 79 ? 33.385 -28.791 -21.176 1.00 90.75 79 SER A O 1
ATOM 604 N N . THR A 1 80 ? 31.340 -28.299 -21.951 1.00 87.44 80 THR A N 1
ATOM 605 C CA . THR A 1 80 ? 31.709 -28.225 -23.368 1.00 87.44 80 THR A CA 1
ATOM 606 C C . THR A 1 80 ? 31.217 -26.924 -23.988 1.00 87.44 80 THR A C 1
ATOM 608 O O . THR A 1 80 ? 30.099 -26.520 -23.675 1.00 87.44 80 THR A O 1
ATOM 611 N N . PRO A 1 81 ? 32.001 -26.265 -24.864 1.00 90.00 81 PRO A N 1
ATOM 612 C CA . PRO A 1 81 ? 31.578 -24.999 -25.448 1.00 90.00 81 PRO A CA 1
ATOM 613 C C . PRO A 1 81 ? 30.287 -25.125 -26.262 1.00 90.00 81 PRO A C 1
ATOM 615 O O . PRO A 1 81 ? 30.164 -26.034 -27.084 1.00 90.00 81 PRO A O 1
ATOM 618 N N . ILE A 1 82 ? 29.380 -24.167 -26.081 1.00 88.81 82 ILE A N 1
ATOM 619 C CA . ILE A 1 82 ? 28.176 -23.981 -26.893 1.00 88.81 82 ILE A CA 1
ATOM 620 C C . ILE A 1 82 ? 28.450 -22.821 -27.849 1.00 88.81 82 ILE A C 1
ATOM 622 O O . ILE A 1 82 ? 28.748 -21.713 -27.405 1.00 88.81 82 ILE A O 1
ATOM 626 N N . ALA A 1 83 ? 28.386 -23.064 -29.158 1.00 86.69 83 ALA A N 1
ATOM 627 C CA . ALA A 1 83 ? 28.728 -22.060 -30.163 1.00 86.69 83 ALA A CA 1
ATOM 628 C C . ALA A 1 83 ? 27.688 -21.985 -31.284 1.00 86.69 83 ALA A C 1
ATOM 630 O O . ALA A 1 83 ? 27.372 -22.996 -31.905 1.00 86.69 83 ALA A O 1
ATOM 631 N N . ASN A 1 84 ? 27.269 -20.760 -31.607 1.00 83.62 84 ASN A N 1
ATOM 632 C CA . ASN A 1 84 ? 26.334 -20.397 -32.676 1.00 83.62 84 ASN A CA 1
ATOM 633 C C . ASN A 1 84 ? 24.857 -20.837 -32.534 1.00 83.62 84 ASN A C 1
ATOM 635 O O . ASN A 1 84 ? 24.222 -21.013 -33.577 1.00 83.62 84 ASN A O 1
ATOM 639 N N . PRO A 1 85 ? 24.258 -20.997 -31.337 1.00 86.56 85 PRO A N 1
ATOM 640 C CA . PRO A 1 85 ? 22.805 -21.090 -31.266 1.00 86.56 85 PRO A CA 1
ATOM 641 C C . PRO A 1 85 ? 22.166 -19.703 -31.463 1.00 86.56 85 PRO A C 1
ATOM 643 O O . PRO A 1 85 ? 22.828 -18.668 -31.333 1.00 86.56 85 PRO A O 1
ATOM 646 N N . MET A 1 86 ? 20.865 -19.679 -31.755 1.00 86.31 86 MET A N 1
ATOM 647 C CA . MET A 1 86 ? 20.082 -18.436 -31.852 1.00 86.31 86 MET A CA 1
ATOM 648 C C . MET A 1 86 ? 19.762 -17.818 -30.482 1.00 86.31 86 MET A C 1
ATOM 650 O O . MET A 1 86 ? 19.286 -16.692 -30.428 1.00 86.31 86 MET A O 1
ATOM 654 N N . GLY A 1 87 ? 20.032 -18.545 -29.399 1.00 90.38 87 GLY A N 1
ATOM 655 C CA . GLY A 1 87 ? 19.859 -18.142 -28.005 1.00 90.38 87 GLY A CA 1
ATOM 656 C C . GLY A 1 87 ? 20.184 -19.318 -27.084 1.00 90.38 87 GLY A C 1
ATOM 657 O O . GLY A 1 87 ? 20.257 -20.462 -27.547 1.00 90.38 87 GLY A O 1
ATOM 658 N N . ILE A 1 88 ? 20.420 -19.049 -25.806 1.00 94.50 88 ILE A N 1
ATOM 659 C CA . ILE A 1 88 ? 20.657 -20.069 -24.779 1.00 94.50 88 ILE A CA 1
ATOM 660 C C . ILE A 1 88 ? 19.794 -19.733 -23.567 1.00 94.50 88 ILE A C 1
ATOM 662 O O . ILE A 1 88 ? 19.859 -18.616 -23.064 1.00 94.50 88 ILE A O 1
ATOM 666 N N . GLU A 1 89 ? 19.047 -20.709 -23.073 1.00 95.12 89 GLU A N 1
ATOM 667 C CA . GLU A 1 89 ? 18.288 -20.641 -21.831 1.00 95.12 89 GLU A CA 1
ATOM 668 C C . GLU A 1 89 ? 18.649 -21.843 -20.954 1.00 95.12 89 GLU A C 1
ATOM 670 O O . GLU A 1 89 ? 18.685 -22.985 -21.416 1.00 95.12 89 GLU A O 1
ATOM 675 N N . ILE A 1 90 ? 18.996 -21.579 -19.697 1.00 95.88 90 ILE A N 1
ATOM 676 C CA . ILE A 1 90 ? 19.409 -22.589 -18.722 1.00 95.88 90 ILE A CA 1
ATOM 677 C C . ILE A 1 90 ? 18.572 -22.395 -17.461 1.00 95.88 90 ILE A C 1
ATOM 679 O O . ILE A 1 90 ? 18.723 -21.373 -16.797 1.00 95.88 90 ILE A O 1
ATOM 683 N N . LEU A 1 91 ? 17.741 -23.377 -17.121 1.00 93.81 91 LEU A N 1
ATOM 684 C CA . LEU A 1 91 ? 16.823 -23.362 -15.983 1.00 93.81 91 LEU A CA 1
ATOM 685 C C . LEU A 1 91 ? 17.174 -24.518 -15.037 1.00 93.81 91 LEU A C 1
ATOM 687 O O . LEU A 1 91 ? 16.878 -25.684 -15.301 1.00 93.81 91 LEU A O 1
ATOM 691 N N . ALA A 1 92 ? 17.870 -24.210 -13.945 1.00 93.75 92 ALA A N 1
ATOM 692 C CA . ALA A 1 92 ? 18.282 -25.198 -12.954 1.00 93.75 92 ALA A CA 1
ATOM 693 C C . ALA A 1 92 ? 17.499 -25.023 -11.655 1.00 93.75 92 ALA A C 1
ATOM 695 O O . ALA A 1 92 ? 17.520 -23.958 -11.031 1.00 93.75 92 ALA A O 1
ATOM 696 N N . GLY A 1 93 ? 16.890 -26.108 -11.186 1.00 90.31 93 GLY A N 1
ATOM 697 C CA . GLY A 1 93 ? 16.188 -26.144 -9.911 1.00 90.31 93 GLY A CA 1
ATOM 698 C C . GLY A 1 93 ? 17.093 -25.886 -8.709 1.00 90.31 93 GLY A C 1
ATOM 699 O O . GLY A 1 93 ? 16.590 -25.479 -7.676 1.00 90.31 93 GLY A O 1
ATOM 700 N N . ARG A 1 94 ? 18.419 -26.054 -8.810 1.00 92.44 94 ARG A N 1
ATOM 701 C CA . ARG A 1 94 ? 19.389 -25.696 -7.763 1.00 92.44 94 ARG A CA 1
ATOM 702 C C . ARG A 1 94 ? 20.510 -24.804 -8.299 1.00 92.44 94 ARG A C 1
ATOM 704 O O . ARG A 1 94 ? 20.375 -23.593 -8.180 1.00 92.44 94 ARG A O 1
ATOM 711 N N . SER A 1 95 ? 21.611 -25.346 -8.827 1.00 96.06 95 SER A N 1
ATOM 712 C CA . SER A 1 95 ? 22.790 -24.559 -9.239 1.00 96.06 95 SER A CA 1
ATOM 713 C C . SER A 1 95 ? 23.141 -24.700 -10.723 1.00 96.06 95 SER A C 1
ATOM 715 O O . SER A 1 95 ? 22.923 -25.739 -11.338 1.00 96.06 95 SER A O 1
ATOM 717 N N . VAL A 1 96 ? 23.796 -23.685 -11.287 1.00 97.56 96 VAL A N 1
ATOM 718 C CA . VAL A 1 96 ? 24.375 -23.730 -12.639 1.00 97.56 96 VAL A CA 1
ATOM 719 C C . VAL A 1 96 ? 25.894 -23.584 -12.577 1.00 97.56 96 VAL A C 1
ATOM 721 O O . VAL A 1 96 ? 26.414 -22.624 -12.015 1.00 97.56 96 VAL A O 1
ATOM 724 N N . ASN A 1 97 ? 26.621 -24.506 -13.213 1.00 97.12 97 ASN A N 1
ATOM 725 C CA . ASN A 1 97 ? 28.080 -24.479 -13.339 1.00 97.12 97 ASN A CA 1
ATOM 726 C C . ASN A 1 97 ? 28.498 -24.316 -14.809 1.00 97.12 97 ASN A C 1
ATOM 728 O O . ASN A 1 97 ? 28.380 -25.244 -15.612 1.00 97.12 97 ASN A O 1
ATOM 732 N N . ILE A 1 98 ? 29.045 -23.155 -15.164 1.00 97.06 98 ILE A N 1
ATOM 733 C CA . ILE A 1 98 ? 29.493 -22.805 -16.516 1.00 97.06 98 ILE A CA 1
ATOM 734 C C . ILE A 1 98 ? 31.015 -22.976 -16.596 1.00 97.06 98 ILE A C 1
ATOM 736 O O . ILE A 1 98 ? 31.786 -22.064 -16.295 1.00 97.06 98 ILE A O 1
ATOM 740 N N . ASN A 1 99 ? 31.461 -24.164 -17.011 1.00 95.06 99 ASN A N 1
ATOM 741 C CA . ASN A 1 99 ? 32.882 -24.520 -17.122 1.00 95.06 99 ASN A CA 1
ATOM 742 C C . ASN A 1 99 ? 33.443 -24.376 -18.548 1.00 95.06 99 ASN A C 1
ATOM 744 O O . ASN A 1 99 ? 34.615 -24.675 -18.786 1.00 95.06 99 ASN A O 1
ATOM 748 N N . ALA A 1 100 ? 32.622 -23.954 -19.509 1.00 93.50 100 ALA A N 1
ATOM 749 C CA . ALA A 1 100 ? 33.001 -23.783 -20.905 1.00 93.50 100 ALA A CA 1
ATOM 750 C C . ALA A 1 100 ? 32.287 -22.582 -21.541 1.00 93.50 100 ALA A C 1
ATOM 752 O O . ALA A 1 100 ? 31.332 -22.048 -20.985 1.00 93.50 100 ALA A O 1
ATOM 753 N N . ASN A 1 101 ? 32.767 -22.149 -22.709 1.00 95.31 101 ASN A N 1
ATOM 754 C CA . ASN A 1 101 ? 32.289 -20.921 -23.346 1.00 95.31 101 ASN A CA 1
ATOM 755 C C . ASN A 1 101 ? 30.864 -21.059 -23.891 1.00 95.31 101 ASN A C 1
ATOM 757 O O . ASN A 1 101 ? 30.561 -22.033 -24.580 1.00 95.31 101 ASN A O 1
ATOM 761 N N . LEU A 1 102 ? 30.050 -20.031 -23.667 1.00 95.38 102 LEU A N 1
ATOM 762 C CA . LEU A 1 102 ? 28.743 -19.834 -24.286 1.00 95.38 102 LEU A CA 1
ATOM 763 C C . LEU A 1 102 ? 28.874 -18.713 -25.321 1.00 95.38 102 LEU A C 1
ATOM 765 O O . LEU A 1 102 ? 29.260 -17.599 -24.973 1.00 95.38 102 LEU A O 1
ATOM 769 N N . ASN A 1 103 ? 28.618 -18.995 -26.597 1.00 94.69 103 ASN A N 1
ATOM 770 C CA . ASN A 1 103 ? 28.765 -18.011 -27.668 1.00 94.69 103 ASN A CA 1
ATOM 771 C C . ASN A 1 103 ? 27.569 -18.039 -28.623 1.00 94.69 103 ASN A C 1
ATOM 773 O O . ASN A 1 103 ? 27.445 -18.955 -29.438 1.00 94.69 103 ASN A O 1
ATOM 777 N N . THR A 1 104 ? 26.743 -16.998 -28.559 1.00 94.00 104 THR A N 1
ATOM 778 C CA . THR A 1 104 ? 25.583 -16.746 -29.435 1.00 94.00 104 THR A CA 1
ATOM 779 C C . THR A 1 104 ? 25.818 -15.540 -30.358 1.00 94.00 104 THR A C 1
ATOM 781 O O . THR A 1 104 ? 24.926 -15.115 -31.099 1.00 94.00 104 THR A O 1
ATOM 784 N N . ALA A 1 105 ? 27.035 -14.986 -30.360 1.00 91.44 105 ALA A N 1
ATOM 785 C CA . ALA A 1 105 ? 27.368 -13.715 -30.997 1.00 91.44 105 ALA A CA 1
ATOM 786 C C . ALA A 1 105 ? 27.155 -13.691 -32.516 1.00 91.44 105 ALA A C 1
ATOM 788 O O . ALA A 1 105 ? 26.930 -12.627 -33.093 1.00 91.44 105 ALA A O 1
ATOM 789 N N . SER A 1 106 ? 27.196 -14.847 -33.184 1.00 85.94 106 SER A N 1
ATOM 790 C CA . SER A 1 106 ? 26.898 -14.944 -34.617 1.00 85.94 106 SER A CA 1
ATOM 791 C C . SER A 1 106 ? 25.425 -14.680 -34.949 1.00 85.94 106 SER A C 1
ATOM 793 O O . SER A 1 106 ? 25.145 -14.195 -36.046 1.00 85.94 106 SER A O 1
ATOM 795 N N . GLY A 1 107 ? 24.507 -14.952 -34.015 1.00 84.81 107 GLY A N 1
ATOM 796 C CA . GLY A 1 107 ? 23.074 -14.668 -34.132 1.00 84.81 107 GLY A CA 1
ATOM 797 C C . GLY A 1 107 ? 22.607 -13.429 -33.363 1.00 84.81 107 GLY A C 1
ATOM 798 O O . GLY A 1 107 ? 21.494 -12.972 -33.597 1.00 84.81 107 GLY A O 1
ATOM 799 N N . ASN A 1 108 ? 23.455 -12.856 -32.498 1.00 89.62 108 ASN A N 1
ATOM 800 C CA . ASN A 1 108 ? 23.060 -11.896 -31.455 1.00 89.62 108 ASN A CA 1
ATOM 801 C C . ASN A 1 108 ? 21.965 -12.461 -30.529 1.00 89.62 108 ASN A C 1
ATOM 803 O O . ASN A 1 108 ? 21.042 -11.742 -30.166 1.00 89.62 108 ASN A O 1
ATOM 807 N N . GLY A 1 109 ? 22.040 -13.757 -30.221 1.00 90.06 109 GLY A N 1
ATOM 808 C CA . GLY A 1 109 ? 21.053 -14.425 -29.377 1.00 90.06 109 GLY A CA 1
ATOM 809 C C . GLY A 1 109 ? 21.232 -14.104 -27.899 1.00 90.06 109 GLY A C 1
ATOM 810 O O . GLY A 1 109 ? 22.366 -13.953 -27.442 1.00 90.06 109 GLY A O 1
ATOM 811 N N . ASP A 1 110 ? 20.139 -14.068 -27.151 1.00 94.50 110 ASP A N 1
ATOM 812 C CA . ASP A 1 110 ? 20.185 -13.861 -25.704 1.00 94.50 110 ASP A CA 1
ATOM 813 C C . ASP A 1 110 ? 20.765 -15.086 -24.980 1.00 94.50 110 ASP A C 1
ATOM 815 O O . ASP A 1 110 ? 20.692 -16.220 -25.469 1.00 94.50 110 ASP A O 1
ATOM 819 N N . VAL A 1 111 ? 21.363 -14.851 -23.811 1.00 97.62 111 VAL A N 1
ATOM 820 C CA . VAL A 1 111 ? 21.833 -15.895 -22.893 1.00 97.62 111 VAL A CA 1
ATOM 821 C C . VAL A 1 111 ? 21.167 -15.685 -21.538 1.00 97.62 111 VAL A C 1
ATOM 823 O O . VAL A 1 111 ? 21.517 -14.750 -20.823 1.00 97.62 111 VAL A O 1
ATOM 826 N N . SER A 1 112 ? 20.232 -16.560 -21.180 1.00 97.81 112 SER A N 1
ATOM 827 C CA . SER A 1 112 ? 19.532 -16.567 -19.895 1.00 97.81 112 SER A CA 1
ATOM 828 C C . SER A 1 112 ? 19.988 -17.751 -19.047 1.00 97.81 112 SER A C 1
ATOM 830 O O . SER A 1 112 ? 20.011 -18.891 -19.513 1.00 97.81 112 SER A O 1
ATOM 832 N N . VAL A 1 113 ? 20.374 -17.485 -17.802 1.00 98.19 113 VAL A N 1
ATOM 833 C CA . VAL A 1 113 ? 20.772 -18.496 -16.823 1.00 98.19 113 VAL A CA 1
ATOM 834 C C . VAL A 1 113 ? 20.036 -18.235 -15.521 1.00 98.19 113 VAL A C 1
ATOM 836 O O . VAL A 1 113 ? 20.287 -17.234 -14.849 1.00 98.19 113 VAL A O 1
ATOM 839 N N . VAL A 1 114 ? 19.163 -19.164 -15.150 1.00 96.81 114 VAL A N 1
ATOM 840 C CA . VAL A 1 114 ? 18.362 -19.117 -13.933 1.00 96.81 114 VAL A CA 1
ATOM 841 C C . VAL A 1 114 ? 18.738 -20.294 -13.041 1.00 96.81 114 VAL A C 1
ATOM 843 O O . VAL A 1 114 ? 18.594 -21.458 -13.414 1.00 96.81 114 VAL A O 1
ATOM 846 N N . ALA A 1 115 ? 19.244 -19.982 -11.853 1.00 95.31 115 ALA A N 1
ATOM 847 C CA . ALA A 1 115 ? 19.340 -20.924 -10.744 1.00 95.31 115 ALA A CA 1
ATOM 848 C C . ALA A 1 115 ? 18.125 -20.741 -9.830 1.00 95.31 115 ALA A C 1
ATOM 850 O O . ALA A 1 115 ? 17.497 -19.679 -9.837 1.00 95.31 115 ALA A O 1
ATOM 851 N N . ASN A 1 116 ? 17.835 -21.733 -8.987 1.00 92.88 116 ASN A N 1
ATOM 852 C CA . ASN A 1 116 ? 16.664 -21.711 -8.105 1.00 92.88 116 ASN A CA 1
ATOM 853 C C . ASN A 1 116 ? 15.319 -21.715 -8.856 1.00 92.88 116 ASN A C 1
ATOM 855 O O . ASN A 1 116 ? 14.345 -21.174 -8.334 1.00 92.88 116 ASN A O 1
ATOM 859 N N . ASP A 1 117 ? 15.277 -22.257 -10.073 1.00 91.31 117 ASP A N 1
ATOM 860 C CA . ASP A 1 117 ? 14.137 -22.108 -10.977 1.00 91.31 117 ASP A CA 1
ATOM 861 C C . ASP A 1 117 ? 12.809 -22.608 -10.355 1.00 91.31 117 ASP A C 1
ATOM 863 O O . ASP A 1 117 ? 12.750 -23.753 -9.894 1.00 91.31 117 ASP A O 1
ATOM 867 N N . PRO A 1 118 ? 11.737 -21.785 -10.320 1.00 83.94 118 PRO A N 1
ATOM 868 C CA . PRO A 1 118 ? 10.439 -22.189 -9.775 1.00 83.94 118 PRO A CA 1
ATOM 869 C C . PRO A 1 118 ? 9.703 -23.226 -10.637 1.00 83.94 118 PRO A C 1
ATOM 871 O O . PRO A 1 118 ? 8.751 -23.834 -10.149 1.00 83.94 118 PRO A O 1
ATOM 874 N N . GLY A 1 119 ? 10.123 -23.432 -11.890 1.00 82.00 119 GLY A N 1
ATOM 875 C CA . GLY A 1 119 ? 9.619 -24.496 -12.759 1.00 82.00 119 GLY A CA 1
ATOM 876 C C . GLY A 1 119 ? 10.099 -25.896 -12.361 1.00 82.00 119 GLY A C 1
ATOM 877 O O . GLY A 1 119 ? 9.486 -26.888 -12.757 1.00 82.00 119 GLY A O 1
ATOM 878 N N . ALA A 1 120 ? 11.142 -26.004 -11.529 1.00 83.81 120 ALA A N 1
ATOM 879 C CA . ALA A 1 120 ? 11.630 -27.285 -11.031 1.00 83.81 120 ALA A CA 1
ATOM 880 C C . ALA A 1 120 ? 10.626 -27.963 -10.083 1.00 83.81 120 ALA A C 1
ATOM 882 O O . ALA A 1 120 ? 10.051 -27.354 -9.176 1.00 83.81 120 ALA A O 1
ATOM 883 N N . ALA A 1 121 ? 10.457 -29.277 -10.230 1.00 81.56 121 ALA A N 1
ATOM 884 C CA . ALA A 1 121 ? 9.551 -30.055 -9.399 1.00 81.56 121 ALA A CA 1
ATOM 885 C C . ALA A 1 121 ? 10.036 -30.081 -7.937 1.00 81.56 121 ALA A C 1
ATOM 887 O O . ALA A 1 121 ? 11.037 -30.721 -7.604 1.00 81.56 121 ALA A O 1
ATOM 888 N N . ALA A 1 122 ? 9.282 -29.443 -7.035 1.00 72.88 122 ALA A N 1
ATOM 889 C CA . ALA A 1 122 ? 9.658 -29.258 -5.628 1.00 72.88 122 ALA A CA 1
ATOM 890 C C . ALA A 1 122 ? 9.995 -30.563 -4.872 1.00 72.88 122 ALA A C 1
ATOM 892 O O . ALA A 1 122 ? 10.809 -30.552 -3.955 1.00 72.88 122 ALA A O 1
ATOM 893 N N . GLY A 1 123 ? 9.400 -31.699 -5.259 1.00 77.38 123 GLY A N 1
ATOM 894 C CA . GLY A 1 123 ? 9.702 -33.014 -4.674 1.00 77.38 123 GLY A CA 1
ATOM 895 C C . GLY A 1 123 ? 10.993 -33.671 -5.184 1.00 77.38 123 GLY A C 1
ATOM 896 O O . GLY A 1 123 ? 11.461 -34.632 -4.576 1.00 77.38 123 GLY A O 1
ATOM 897 N N . LEU A 1 124 ? 11.558 -33.176 -6.289 1.00 78.88 124 LEU A N 1
ATOM 898 C CA . LEU A 1 124 ? 12.757 -33.712 -6.950 1.00 78.88 124 LEU A CA 1
ATOM 899 C C . LEU A 1 124 ? 13.989 -32.819 -6.768 1.00 78.88 124 LEU A C 1
ATOM 901 O O . LEU A 1 124 ? 15.119 -33.253 -7.017 1.00 78.88 124 LEU A O 1
ATOM 905 N N . ARG A 1 125 ? 13.776 -31.591 -6.296 1.00 85.69 125 ARG A N 1
ATOM 906 C CA . ARG A 1 125 ? 14.837 -30.669 -5.928 1.00 85.69 125 ARG A CA 1
ATOM 907 C C . ARG A 1 125 ? 15.470 -31.064 -4.590 1.00 85.69 125 ARG A C 1
ATOM 909 O O . ARG A 1 125 ? 14.830 -31.120 -3.543 1.00 85.69 125 ARG A O 1
ATOM 916 N N . GLN A 1 126 ? 16.772 -31.280 -4.614 1.00 85.56 126 GLN A N 1
ATOM 917 C CA . GLN A 1 126 ? 17.622 -31.536 -3.466 1.00 85.56 126 GLN A CA 1
ATOM 918 C C . GLN A 1 126 ? 17.968 -30.226 -2.745 1.00 85.56 126 GLN A C 1
ATOM 920 O O . GLN A 1 126 ? 18.157 -29.184 -3.381 1.00 85.56 126 GLN A O 1
ATOM 925 N N . PRO A 1 127 ? 18.151 -30.273 -1.414 1.00 82.19 127 PRO A N 1
ATOM 926 C CA . PRO A 1 127 ? 18.614 -29.118 -0.661 1.00 82.19 127 PRO A CA 1
ATOM 927 C C . PRO A 1 127 ? 20.019 -28.692 -1.109 1.00 82.19 127 PRO A C 1
ATOM 929 O O . PRO A 1 127 ? 20.842 -29.510 -1.533 1.00 82.19 127 PRO A O 1
ATOM 932 N N . GLY A 1 128 ? 20.312 -27.403 -0.974 1.00 84.25 128 GLY A N 1
ATOM 933 C CA . GLY A 1 128 ? 21.626 -26.830 -1.253 1.00 84.25 128 GLY A CA 1
ATOM 934 C C . GLY A 1 128 ? 21.535 -25.397 -1.776 1.00 84.25 128 GLY A C 1
ATOM 935 O O . GLY A 1 128 ? 20.432 -24.904 -2.016 1.00 84.25 128 GLY A O 1
ATOM 936 N N . PRO A 1 129 ? 22.686 -24.720 -1.920 1.00 85.75 129 PRO A N 1
ATOM 937 C CA . PRO A 1 129 ? 22.727 -23.347 -2.404 1.00 85.75 129 PRO A CA 1
ATOM 938 C C . PRO A 1 129 ? 22.316 -23.280 -3.876 1.00 85.75 129 PRO A C 1
ATOM 940 O O . PRO A 1 129 ? 22.529 -24.232 -4.628 1.00 85.75 129 PRO A O 1
ATOM 943 N N . ALA A 1 130 ? 21.760 -22.144 -4.283 1.00 91.75 130 ALA A N 1
ATOM 944 C CA . ALA A 1 130 ? 21.334 -21.905 -5.657 1.00 91.75 130 ALA A CA 1
ATOM 945 C C . ALA A 1 130 ? 22.371 -21.079 -6.432 1.00 91.75 130 ALA A C 1
ATOM 947 O O . ALA A 1 130 ? 22.117 -19.941 -6.810 1.00 91.75 130 ALA A O 1
ATOM 948 N N . ASN A 1 131 ? 23.588 -21.603 -6.578 1.00 96.50 131 ASN A N 1
ATOM 949 C CA . ASN A 1 131 ? 24.701 -20.826 -7.120 1.00 96.50 131 ASN A CA 1
ATOM 950 C C . ASN A 1 131 ? 24.663 -20.751 -8.649 1.00 96.50 131 ASN A C 1
ATOM 952 O O . ASN A 1 131 ? 24.319 -21.723 -9.319 1.00 96.50 131 ASN A O 1
ATOM 956 N N . ILE A 1 132 ? 25.165 -19.646 -9.197 1.00 98.25 132 ILE A N 1
ATOM 957 C CA . ILE A 1 132 ? 25.590 -19.562 -10.599 1.00 98.25 132 ILE A CA 1
ATOM 958 C C . ILE A 1 132 ? 27.102 -19.374 -10.602 1.00 98.25 132 ILE A C 1
ATOM 960 O O . ILE A 1 132 ? 27.603 -18.370 -10.105 1.00 98.25 132 ILE A O 1
ATOM 964 N N . ILE A 1 133 ? 27.845 -20.338 -11.143 1.00 97.88 133 ILE A N 1
ATOM 965 C CA . ILE A 1 133 ? 29.309 -20.347 -11.081 1.00 97.88 133 ILE A CA 1
ATOM 966 C C . ILE A 1 133 ? 29.892 -20.408 -12.486 1.00 97.88 133 ILE A C 1
ATOM 968 O O . ILE A 1 133 ? 29.875 -21.454 -13.133 1.00 97.88 133 ILE A O 1
ATOM 972 N N . GLN A 1 134 ? 30.476 -19.302 -12.940 1.00 97.69 134 GLN A N 1
ATOM 973 C CA . GLN A 1 134 ? 31.330 -19.270 -14.121 1.00 97.69 134 GLN A CA 1
ATOM 974 C C . GLN A 1 134 ? 32.776 -19.578 -13.718 1.00 97.69 134 GLN A C 1
ATOM 976 O O . GLN A 1 134 ? 33.364 -18.895 -12.876 1.00 97.69 134 GLN A O 1
ATOM 981 N N . ALA A 1 135 ? 33.354 -20.627 -14.304 1.00 94.62 135 ALA A N 1
ATOM 982 C CA . ALA A 1 135 ? 34.729 -21.014 -14.018 1.00 94.62 135 ALA A CA 1
ATOM 983 C C . ALA A 1 135 ? 35.734 -20.008 -14.611 1.00 94.62 135 ALA A C 1
ATOM 985 O O . ALA A 1 135 ? 35.487 -19.467 -15.695 1.00 94.62 135 ALA A O 1
ATOM 986 N N . PRO A 1 136 ? 36.912 -19.826 -13.981 1.00 93.88 136 PRO A N 1
ATOM 987 C CA . PRO A 1 136 ? 37.967 -18.987 -14.533 1.00 93.88 136 PRO A CA 1
ATOM 988 C C . PRO A 1 136 ? 38.323 -19.351 -15.975 1.00 93.88 136 PRO A C 1
ATOM 990 O O . PRO A 1 136 ? 38.673 -20.494 -16.276 1.00 93.88 136 PRO A O 1
ATOM 993 N N . GLY A 1 137 ? 38.261 -18.361 -16.864 1.00 90.12 137 GLY A N 1
ATOM 994 C CA . GLY A 1 137 ? 38.526 -18.523 -18.296 1.00 90.12 137 GLY A CA 1
ATOM 995 C C . GLY A 1 137 ? 37.355 -19.026 -19.150 1.00 90.12 137 GLY A C 1
ATOM 996 O O . GLY A 1 137 ? 37.490 -19.014 -20.374 1.00 90.12 137 GLY A O 1
ATOM 997 N N . ALA A 1 138 ? 36.218 -19.418 -18.562 1.00 94.56 138 ALA A N 1
ATOM 998 C CA . ALA A 1 138 ? 34.971 -19.562 -19.313 1.00 94.56 138 ALA A CA 1
ATOM 999 C C . ALA A 1 138 ? 34.436 -18.169 -19.684 1.00 94.56 138 ALA A C 1
ATOM 1001 O O . ALA A 1 138 ? 34.599 -17.217 -18.917 1.00 94.56 138 ALA A O 1
ATOM 1002 N N . SER A 1 139 ? 33.794 -18.031 -20.845 1.00 96.75 139 SER A N 1
ATOM 1003 C CA . SER A 1 139 ? 33.243 -16.752 -21.318 1.00 96.75 139 SER A CA 1
ATOM 1004 C C . SER A 1 139 ? 31.807 -16.865 -21.818 1.00 96.75 139 SER A C 1
ATOM 1006 O O . SER A 1 139 ? 31.471 -17.856 -22.467 1.00 96.75 139 SER A O 1
ATOM 1008 N N . ILE A 1 140 ? 31.019 -15.807 -21.624 1.00 98.19 140 ILE A N 1
ATOM 1009 C CA . ILE A 1 140 ? 29.706 -15.616 -22.254 1.00 98.19 140 ILE A CA 1
ATOM 1010 C C . ILE A 1 140 ? 29.826 -14.489 -23.288 1.00 98.19 140 ILE A C 1
ATOM 1012 O O . ILE A 1 140 ? 30.191 -13.369 -22.934 1.00 98.19 140 ILE A O 1
ATOM 1016 N N . ASP A 1 141 ? 29.550 -14.777 -24.559 1.00 97.88 141 ASP A N 1
ATOM 1017 C CA . ASP A 1 141 ? 29.556 -13.797 -25.654 1.00 97.88 141 ASP A CA 1
ATOM 1018 C C . ASP A 1 141 ? 28.216 -13.816 -26.395 1.00 97.88 141 ASP A C 1
ATOM 1020 O O . ASP A 1 141 ? 27.928 -14.754 -27.147 1.00 97.88 141 ASP A O 1
ATOM 1024 N N . ALA A 1 142 ? 27.410 -12.775 -26.172 1.00 96.19 142 ALA A N 1
ATOM 1025 C CA . ALA A 1 142 ? 26.081 -12.633 -26.762 1.00 96.19 142 ALA A CA 1
ATOM 1026 C C . ALA A 1 142 ? 26.050 -11.730 -28.007 1.00 96.19 142 ALA A C 1
ATOM 1028 O O . ALA A 1 142 ? 25.008 -11.560 -28.643 1.00 96.19 142 ALA A O 1
ATOM 1029 N N . GLY A 1 143 ? 27.188 -11.148 -28.407 1.00 95.06 143 GLY A N 1
ATOM 1030 C CA . GLY A 1 143 ? 27.275 -10.245 -29.555 1.00 95.06 143 GLY A CA 1
ATOM 1031 C C . GLY A 1 143 ? 26.438 -8.971 -29.395 1.00 95.06 143 GLY A C 1
ATOM 1032 O O . GLY A 1 143 ? 26.964 -7.931 -29.012 1.00 95.06 143 GLY A O 1
ATOM 1033 N N . GLY A 1 144 ? 25.166 -9.007 -29.787 1.00 90.50 144 GLY A N 1
ATOM 1034 C CA . GLY A 1 144 ? 24.191 -7.925 -29.600 1.00 90.50 144 GLY A CA 1
ATOM 1035 C C . GLY A 1 144 ? 22.971 -8.306 -28.758 1.00 90.50 144 GLY A C 1
ATOM 1036 O O . GLY A 1 144 ? 22.145 -7.432 -28.536 1.00 90.50 144 GLY A O 1
ATOM 1037 N N . GLY A 1 145 ? 22.858 -9.567 -28.332 1.00 92.12 145 GLY A N 1
ATOM 1038 C CA . GLY A 1 145 ? 21.793 -10.038 -27.446 1.00 92.12 145 GLY A CA 1
ATOM 1039 C C . GLY A 1 145 ? 22.074 -9.713 -25.981 1.00 92.12 145 GLY A C 1
ATOM 1040 O O . GLY A 1 145 ? 23.172 -9.285 -25.621 1.00 92.12 145 GLY A O 1
ATOM 1041 N N . ASN A 1 146 ? 21.097 -9.923 -25.119 1.00 96.81 146 ASN A N 1
ATOM 1042 C CA . ASN A 1 146 ? 21.193 -9.650 -23.692 1.00 96.81 146 ASN A CA 1
ATOM 1043 C C . ASN A 1 146 ? 21.727 -10.865 -22.926 1.00 96.81 146 ASN A C 1
ATOM 1045 O O . ASN A 1 146 ? 21.620 -12.008 -23.374 1.00 96.81 146 ASN A O 1
ATOM 1049 N N . VAL A 1 147 ? 22.316 -10.618 -21.759 1.00 98.25 147 VAL A N 1
ATOM 1050 C CA . VAL A 1 147 ? 22.765 -11.671 -20.841 1.00 98.25 147 VAL A CA 1
ATOM 1051 C C . VAL A 1 147 ? 22.058 -11.500 -19.506 1.00 98.25 147 VAL A C 1
ATOM 1053 O O . VAL A 1 147 ? 22.189 -10.452 -18.881 1.00 98.25 147 VAL A O 1
ATOM 1056 N N . LEU A 1 148 ? 21.359 -12.535 -19.053 1.00 97.94 148 LEU A N 1
ATOM 1057 C CA . LEU A 1 148 ? 20.703 -12.593 -17.751 1.00 97.94 148 LEU A CA 1
ATOM 1058 C C . LEU A 1 148 ? 21.310 -13.723 -16.919 1.00 97.94 148 LEU A C 1
ATOM 1060 O O . LEU A 1 148 ? 21.302 -14.874 -17.346 1.00 97.94 148 LEU A O 1
ATOM 1064 N N . LEU A 1 149 ? 21.794 -13.404 -15.719 1.00 98.31 149 LEU A N 1
ATOM 1065 C CA . LEU A 1 149 ? 22.186 -14.374 -14.696 1.00 98.31 149 LEU A CA 1
ATOM 1066 C C . LEU A 1 149 ? 21.358 -14.104 -13.436 1.00 98.31 149 LEU A C 1
ATOM 1068 O O . LEU A 1 149 ? 21.543 -13.070 -12.798 1.00 98.31 149 LEU A O 1
ATOM 1072 N N . ARG A 1 150 ? 20.448 -15.006 -13.067 1.00 96.31 150 ARG A N 1
ATOM 1073 C CA . ARG A 1 150 ? 19.488 -14.765 -11.982 1.00 96.31 150 ARG A CA 1
ATOM 1074 C C . ARG A 1 150 ? 19.357 -15.951 -11.042 1.00 96.31 150 ARG A C 1
ATOM 1076 O O . ARG A 1 150 ? 19.149 -17.080 -11.473 1.00 96.31 150 ARG A O 1
ATOM 1083 N N . ILE A 1 151 ? 19.385 -15.681 -9.745 1.00 94.94 151 ILE A N 1
ATOM 1084 C CA . ILE A 1 151 ? 18.911 -16.614 -8.724 1.00 94.94 151 ILE A CA 1
ATOM 1085 C C . ILE A 1 151 ? 17.445 -16.277 -8.450 1.00 94.94 151 ILE A C 1
ATOM 1087 O O . ILE A 1 151 ? 17.144 -15.227 -7.889 1.00 94.94 151 ILE A O 1
ATOM 1091 N N . ALA A 1 152 ? 16.516 -17.135 -8.869 1.00 88.19 152 ALA A N 1
ATOM 1092 C CA . ALA A 1 152 ? 15.087 -16.882 -8.698 1.00 88.19 152 ALA A CA 1
ATOM 1093 C C . ALA A 1 152 ? 14.657 -16.892 -7.214 1.00 88.19 152 ALA A C 1
ATOM 1095 O O . ALA A 1 152 ? 15.398 -17.312 -6.320 1.00 88.19 152 ALA A O 1
ATOM 1096 N N . ASN A 1 153 ? 13.452 -16.392 -6.933 1.00 69.81 153 ASN A N 1
ATOM 1097 C CA . ASN A 1 153 ? 12.885 -16.330 -5.584 1.00 69.81 153 ASN A CA 1
ATOM 1098 C C . ASN A 1 153 ? 12.364 -17.701 -5.129 1.00 69.81 153 ASN A C 1
ATOM 1100 O O . ASN A 1 153 ? 11.221 -18.052 -5.407 1.00 69.81 153 ASN A O 1
ATOM 1104 N N . ALA A 1 154 ? 13.186 -18.442 -4.383 1.00 58.66 154 ALA A N 1
ATOM 1105 C CA . ALA A 1 154 ? 12.786 -19.652 -3.664 1.00 58.66 154 ALA A CA 1
ATOM 1106 C C . ALA A 1 154 ? 13.488 -19.745 -2.291 1.00 58.66 154 ALA A C 1
ATOM 1108 O O . ALA A 1 154 ? 14.163 -18.819 -1.847 1.00 58.66 154 ALA A O 1
ATOM 1109 N N . ASP A 1 155 ? 13.314 -20.862 -1.594 1.00 64.88 155 ASP A N 1
ATOM 1110 C CA . ASP A 1 155 ? 13.738 -21.145 -0.216 1.00 64.88 155 ASP A CA 1
ATOM 1111 C C . ASP A 1 155 ? 15.262 -21.211 0.029 1.00 64.88 155 ASP A C 1
ATOM 1113 O O . ASP A 1 155 ? 15.697 -21.272 1.184 1.00 64.88 155 ASP A O 1
ATOM 1117 N N . ALA A 1 156 ? 16.083 -21.168 -1.023 1.00 69.50 156 ALA A N 1
ATOM 1118 C CA . ALA A 1 156 ? 17.541 -21.225 -0.939 1.00 69.50 156 ALA A CA 1
ATOM 1119 C C . ALA A 1 156 ? 18.223 -19.967 -1.500 1.00 69.50 156 ALA A C 1
ATOM 1121 O O . ALA A 1 156 ? 17.873 -19.482 -2.573 1.00 69.50 156 ALA A O 1
ATOM 1122 N N . ILE A 1 157 ? 19.256 -19.496 -0.795 1.00 77.44 157 ILE A N 1
ATOM 1123 C CA . ILE A 1 157 ? 20.144 -18.403 -1.224 1.00 77.44 157 ILE A CA 1
ATOM 1124 C C . ILE A 1 157 ? 21.411 -19.015 -1.842 1.00 77.44 157 ILE A C 1
ATOM 1126 O O . ILE A 1 157 ? 21.921 -20.025 -1.344 1.00 77.44 157 ILE A O 1
ATOM 1130 N N . GLY A 1 158 ? 21.931 -18.412 -2.910 1.00 86.25 158 GLY A N 1
ATOM 1131 C CA . GLY A 1 158 ? 23.203 -18.778 -3.539 1.00 86.25 158 GLY A CA 1
ATOM 1132 C C . GLY A 1 158 ? 23.997 -17.547 -3.970 1.00 86.25 158 GLY A C 1
ATOM 1133 O O . GLY A 1 158 ? 23.466 -16.444 -3.981 1.00 86.25 158 GLY A O 1
ATOM 1134 N N . ASP A 1 159 ? 25.268 -17.737 -4.308 1.00 95.31 159 ASP A N 1
ATOM 1135 C CA . ASP A 1 159 ? 26.144 -16.687 -4.830 1.00 95.31 159 ASP A CA 1
ATOM 1136 C C . ASP A 1 159 ? 26.232 -16.761 -6.365 1.00 95.31 159 ASP A C 1
ATOM 1138 O O . ASP A 1 159 ? 26.097 -17.829 -6.974 1.00 95.31 159 ASP A O 1
ATOM 1142 N N . VAL A 1 160 ? 26.529 -15.623 -6.991 1.00 97.81 160 VAL A N 1
ATOM 1143 C CA . VAL A 1 160 ? 26.783 -15.513 -8.429 1.00 97.81 160 VAL A CA 1
ATOM 1144 C C . VAL A 1 160 ? 28.259 -15.185 -8.660 1.00 97.81 160 VAL A C 1
ATOM 1146 O O . VAL A 1 160 ? 28.731 -14.079 -8.393 1.00 97.81 160 VAL A O 1
ATOM 1149 N N . GLN A 1 161 ? 29.016 -16.155 -9.167 1.00 97.75 161 GLN A N 1
ATOM 1150 C CA . GLN A 1 161 ? 30.415 -15.995 -9.551 1.00 97.75 161 GLN A CA 1
ATOM 1151 C C . GLN A 1 161 ? 30.527 -15.774 -11.063 1.00 97.75 161 GLN A C 1
ATOM 1153 O O . GLN A 1 161 ? 30.214 -16.663 -11.852 1.00 97.75 161 GLN A O 1
ATOM 1158 N N . VAL A 1 162 ? 31.009 -14.598 -11.465 1.00 95.75 162 VAL A N 1
ATOM 1159 C CA . VAL A 1 162 ? 30.993 -14.118 -12.857 1.00 95.75 162 VAL A CA 1
ATOM 1160 C C . VAL A 1 162 ? 32.385 -14.071 -13.466 1.00 95.75 162 VAL A C 1
ATOM 1162 O O . VAL A 1 162 ? 33.341 -13.643 -12.818 1.00 95.75 162 VAL A O 1
ATOM 1165 N N . GLY A 1 163 ? 32.498 -14.492 -14.724 1.00 93.06 163 GLY A N 1
ATOM 1166 C CA . GLY A 1 163 ? 33.737 -14.434 -15.497 1.00 93.06 163 GLY A CA 1
ATOM 1167 C C . GLY A 1 163 ? 33.709 -13.361 -16.581 1.00 93.06 163 GLY A C 1
ATOM 1168 O O . GLY A 1 163 ? 33.133 -12.288 -16.404 1.00 93.06 163 GLY A O 1
ATOM 1169 N N . THR A 1 164 ? 34.350 -13.624 -17.723 1.00 97.56 164 THR A N 1
ATOM 1170 C CA . THR A 1 164 ? 34.264 -12.714 -18.874 1.00 97.56 164 THR A CA 1
ATOM 1171 C C . THR A 1 164 ? 32.868 -12.780 -19.487 1.00 97.56 164 THR A C 1
ATOM 1173 O O . THR A 1 164 ? 32.426 -13.852 -19.906 1.00 97.56 164 THR A O 1
ATOM 1176 N N . ILE A 1 165 ? 32.209 -11.625 -19.589 1.00 98.31 165 ILE A N 1
ATOM 1177 C CA . ILE A 1 165 ? 30.936 -11.455 -20.300 1.00 98.31 165 ILE A CA 1
ATOM 1178 C C . ILE A 1 165 ? 31.125 -10.353 -21.342 1.00 98.31 165 ILE A C 1
ATOM 1180 O O . ILE A 1 165 ? 31.718 -9.312 -21.052 1.00 98.31 165 ILE A O 1
ATOM 1184 N N . THR A 1 166 ? 30.685 -10.583 -22.575 1.00 97.75 166 THR A N 1
ATOM 1185 C CA . THR A 1 166 ? 30.779 -9.609 -23.667 1.00 97.75 166 THR A CA 1
ATOM 1186 C C . THR A 1 166 ? 29.468 -9.537 -24.430 1.00 97.75 166 THR A C 1
ATOM 1188 O O . THR A 1 166 ? 28.962 -10.539 -24.928 1.00 97.75 166 THR A O 1
ATOM 1191 N N . THR A 1 167 ? 28.928 -8.331 -24.539 1.00 97.19 167 THR A N 1
ATOM 1192 C CA . THR A 1 167 ? 27.782 -8.025 -25.388 1.00 97.19 167 THR A CA 1
ATOM 1193 C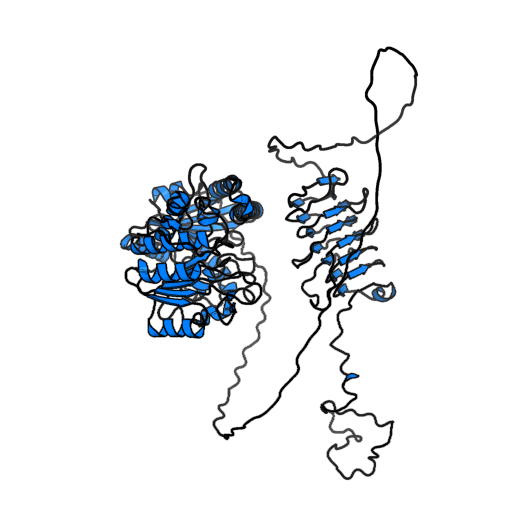 C . THR A 1 167 ? 27.762 -6.539 -25.763 1.00 97.19 167 THR A C 1
ATOM 1195 O O . THR A 1 167 ? 28.465 -5.719 -25.177 1.00 97.19 167 THR A O 1
ATOM 1198 N N . ARG A 1 168 ? 26.979 -6.184 -26.781 1.00 96.12 168 ARG A N 1
ATOM 1199 C CA . ARG A 1 168 ? 26.548 -4.812 -27.085 1.00 96.12 168 ARG A CA 1
ATOM 1200 C C . ARG A 1 168 ? 25.134 -4.513 -26.569 1.00 96.12 168 ARG A C 1
ATOM 1202 O O . ARG A 1 168 ? 24.688 -3.390 -26.753 1.00 96.12 168 ARG A O 1
ATOM 1209 N N . GLY A 1 169 ? 24.441 -5.504 -26.006 1.00 88.75 169 GLY A N 1
ATOM 1210 C CA . GLY A 1 169 ? 23.155 -5.358 -25.322 1.00 88.75 169 GLY A CA 1
ATOM 1211 C C . GLY A 1 169 ? 23.336 -5.105 -23.825 1.00 88.75 169 GLY A C 1
ATOM 1212 O O . GLY A 1 169 ? 24.354 -4.542 -23.397 1.00 88.75 169 GLY A O 1
ATOM 1213 N N . SER A 1 170 ? 22.362 -5.540 -23.028 1.00 94.12 170 SER A N 1
ATOM 1214 C CA . SER A 1 170 ? 22.413 -5.441 -21.570 1.00 94.12 170 SER A CA 1
ATOM 1215 C C . SER A 1 170 ? 22.974 -6.702 -20.907 1.00 94.12 170 SER A C 1
ATOM 1217 O O . SER A 1 170 ? 22.908 -7.811 -21.443 1.00 94.12 170 SER A O 1
ATOM 1219 N N . VAL A 1 171 ? 23.540 -6.519 -19.717 1.00 98.19 171 VAL A N 1
ATOM 1220 C CA . VAL A 1 171 ? 23.880 -7.591 -18.779 1.00 98.19 171 VAL A CA 1
ATOM 1221 C C . VAL A 1 171 ? 23.109 -7.345 -17.489 1.00 98.19 171 VAL A C 1
ATOM 1223 O O . VAL A 1 171 ? 23.261 -6.288 -16.884 1.00 98.19 171 VAL A O 1
ATOM 1226 N N . GLU A 1 172 ? 22.314 -8.309 -17.048 1.00 97.81 172 GLU A N 1
ATOM 1227 C CA . GLU A 1 172 ? 21.614 -8.280 -15.765 1.00 97.81 172 GLU A CA 1
ATOM 1228 C C . GLU A 1 172 ? 22.096 -9.437 -14.892 1.00 97.81 172 GLU A C 1
ATOM 1230 O O . GLU A 1 172 ? 22.126 -10.590 -15.328 1.00 97.81 172 GLU A O 1
ATOM 1235 N N . ILE A 1 173 ? 22.510 -9.122 -13.665 1.00 98.12 173 ILE A N 1
ATOM 1236 C CA . ILE A 1 173 ? 23.006 -10.101 -12.700 1.00 98.12 173 ILE A CA 1
ATOM 1237 C C . ILE A 1 173 ? 22.288 -9.896 -11.376 1.00 98.12 173 ILE A C 1
ATOM 1239 O O . ILE A 1 173 ? 22.533 -8.900 -10.697 1.00 98.12 173 ILE A O 1
ATOM 1243 N N . ASP A 1 174 ? 21.452 -10.857 -10.998 1.00 95.38 174 ASP A N 1
ATOM 1244 C CA . ASP A 1 174 ? 20.680 -10.832 -9.761 1.00 95.38 174 ASP A CA 1
ATOM 1245 C C . ASP A 1 174 ? 21.017 -12.034 -8.873 1.00 95.38 174 ASP A C 1
ATOM 1247 O O . ASP A 1 174 ? 20.734 -13.185 -9.213 1.00 95.38 174 ASP A O 1
ATOM 1251 N N . ALA A 1 175 ? 21.632 -11.763 -7.722 1.00 92.56 175 ALA A N 1
ATOM 1252 C CA . ALA A 1 175 ? 21.999 -12.788 -6.746 1.00 92.56 175 ALA A CA 1
ATOM 1253 C C . ALA A 1 175 ? 20.959 -12.982 -5.634 1.00 92.56 175 ALA A C 1
ATOM 1255 O O . ALA A 1 175 ? 21.181 -13.807 -4.748 1.00 92.56 175 ALA A O 1
ATOM 1256 N N . ASN A 1 176 ? 19.859 -12.219 -5.635 1.00 85.94 176 ASN A N 1
ATOM 1257 C CA . ASN A 1 176 ? 18.716 -12.413 -4.740 1.00 85.94 176 ASN A CA 1
ATOM 1258 C C . ASN A 1 176 ? 19.075 -12.685 -3.257 1.00 85.94 176 ASN A C 1
ATOM 1260 O O . ASN A 1 176 ? 18.578 -13.608 -2.612 1.00 85.94 176 ASN A O 1
ATOM 1264 N N . GLY A 1 177 ? 20.002 -11.898 -2.706 1.00 82.12 177 GLY A N 1
ATOM 1265 C CA . GLY A 1 177 ? 20.444 -12.030 -1.314 1.00 82.12 177 GLY A CA 1
ATOM 1266 C C . GLY A 1 177 ? 21.866 -12.558 -1.127 1.00 82.12 177 GLY A C 1
ATOM 1267 O O . GLY A 1 177 ? 22.443 -12.357 -0.055 1.00 82.12 177 GLY A O 1
ATOM 1268 N N . GLY A 1 178 ? 22.435 -13.211 -2.144 1.00 87.56 178 GLY A N 1
ATOM 1269 C CA . GLY A 1 178 ? 23.818 -13.688 -2.150 1.00 87.56 178 GLY A CA 1
ATOM 1270 C C . GLY A 1 178 ? 24.820 -12.694 -2.729 1.00 87.56 178 GLY A C 1
ATOM 1271 O O . GLY A 1 178 ? 24.488 -11.573 -3.114 1.00 87.56 178 GLY A O 1
ATOM 1272 N N . ASN A 1 179 ? 26.086 -13.085 -2.772 1.00 94.19 179 ASN A N 1
ATOM 1273 C CA . ASN A 1 179 ? 27.167 -12.243 -3.262 1.00 94.19 179 ASN A CA 1
ATOM 1274 C C . ASN A 1 179 ? 27.331 -12.363 -4.774 1.00 94.19 179 ASN A C 1
ATOM 1276 O O . ASN A 1 179 ? 27.232 -13.453 -5.332 1.00 94.19 179 ASN A O 1
ATOM 1280 N N . ILE A 1 180 ? 27.693 -11.255 -5.417 1.00 97.44 180 ILE A N 1
ATOM 1281 C CA . ILE A 1 180 ? 28.179 -11.252 -6.796 1.00 97.44 180 ILE A CA 1
ATOM 1282 C C . ILE A 1 180 ? 29.694 -11.075 -6.759 1.00 97.44 180 ILE A C 1
ATOM 1284 O O . ILE A 1 180 ? 30.190 -10.039 -6.322 1.00 97.44 180 ILE A O 1
ATOM 1288 N N . VAL A 1 181 ? 30.455 -12.067 -7.216 1.00 95.88 181 VAL A N 1
ATOM 1289 C CA . VAL A 1 181 ? 31.927 -12.063 -7.144 1.00 95.88 181 VAL A CA 1
ATOM 1290 C C . VAL A 1 181 ? 32.552 -12.388 -8.493 1.00 95.88 181 VAL A C 1
ATOM 1292 O O . VAL A 1 181 ? 32.014 -13.168 -9.266 1.00 95.88 181 VAL A O 1
ATOM 1295 N N . ARG A 1 182 ? 33.721 -11.817 -8.798 1.00 93.94 182 ARG A N 1
ATOM 1296 C CA . ARG A 1 182 ? 34.452 -12.173 -10.025 1.00 93.94 182 ARG A CA 1
ATOM 1297 C C . ARG A 1 182 ? 35.183 -13.507 -9.871 1.00 93.94 182 ARG A C 1
ATOM 1299 O O . ARG A 1 182 ? 35.719 -13.792 -8.800 1.00 93.94 182 ARG A O 1
ATOM 1306 N N . SER A 1 183 ? 35.280 -14.274 -10.951 1.00 91.38 183 SER A N 1
ATOM 1307 C CA . SER A 1 183 ? 35.907 -15.596 -10.949 1.00 91.38 183 SER A CA 1
ATOM 1308 C C . SER A 1 183 ? 37.444 -15.522 -11.007 1.00 91.38 183 SER A C 1
ATOM 1310 O O . SER A 1 183 ? 38.131 -16.326 -10.374 1.00 91.38 183 SER A O 1
ATOM 1312 N N . SER A 1 184 ? 38.009 -14.504 -11.670 1.00 91.81 184 SER A N 1
ATOM 1313 C CA . SER A 1 184 ? 39.446 -14.202 -11.652 1.00 91.81 184 SER A CA 1
ATOM 1314 C C . SER A 1 184 ? 39.760 -12.704 -11.808 1.00 91.81 184 SER A C 1
ATOM 1316 O O . SER A 1 184 ? 38.908 -11.889 -12.151 1.00 91.81 184 SER A O 1
ATOM 1318 N N . ALA A 1 185 ? 41.008 -12.300 -11.534 1.00 86.56 185 ALA A N 1
ATOM 1319 C CA . ALA A 1 185 ? 41.422 -10.889 -11.573 1.00 86.56 185 ALA A CA 1
ATOM 1320 C C . ALA A 1 185 ? 41.498 -10.284 -12.991 1.00 86.56 185 ALA A C 1
ATOM 1322 O O . ALA A 1 185 ? 41.464 -9.061 -13.153 1.00 86.56 185 ALA A O 1
ATOM 1323 N N . SER A 1 186 ? 41.637 -11.124 -14.019 1.00 84.25 186 SER A N 1
ATOM 1324 C CA . SER A 1 186 ? 41.759 -10.701 -15.420 1.00 84.25 186 SER A CA 1
ATOM 1325 C C . SER A 1 186 ? 40.424 -10.585 -16.151 1.00 84.25 186 SER A C 1
ATOM 1327 O O . SER A 1 186 ? 40.403 -10.072 -17.265 1.00 84.25 186 SER A O 1
ATOM 1329 N N . GLU A 1 187 ? 39.337 -11.069 -15.560 1.00 91.44 187 GLU A N 1
ATOM 1330 C CA . GLU A 1 187 ? 38.017 -11.075 -16.189 1.00 91.44 187 GLU A CA 1
ATOM 1331 C C . GLU A 1 187 ? 37.305 -9.741 -16.027 1.00 91.44 187 GLU A C 1
ATOM 1333 O O . GLU A 1 187 ? 37.526 -9.014 -15.057 1.00 91.44 187 GLU A O 1
ATOM 1338 N N . SER A 1 188 ? 36.457 -9.429 -17.001 1.00 95.00 188 SER A N 1
ATOM 1339 C CA . SER A 1 188 ? 35.682 -8.197 -17.057 1.00 95.00 188 SER A CA 1
ATOM 1340 C C . SER A 1 188 ? 34.374 -8.409 -17.805 1.00 95.00 188 SER A C 1
ATOM 1342 O O . SER A 1 188 ? 34.296 -9.250 -18.705 1.00 95.00 188 SER A O 1
ATOM 1344 N N . ILE A 1 189 ? 33.390 -7.579 -17.483 1.00 97.62 189 ILE A N 1
ATOM 1345 C CA . ILE A 1 189 ? 32.095 -7.509 -18.155 1.00 97.62 189 ILE A CA 1
ATOM 1346 C C . ILE A 1 189 ? 32.114 -6.312 -19.107 1.00 97.62 189 ILE A C 1
ATOM 1348 O O . ILE A 1 189 ? 32.417 -5.196 -18.692 1.00 97.62 189 ILE A O 1
ATOM 1352 N N . THR A 1 190 ? 31.826 -6.544 -20.386 1.00 97.50 190 THR A N 1
ATOM 1353 C CA . THR A 1 190 ? 31.680 -5.495 -21.408 1.00 97.50 190 THR A CA 1
ATOM 1354 C C . THR A 1 190 ? 30.261 -5.534 -21.957 1.00 97.50 190 THR A C 1
ATOM 1356 O O . THR A 1 190 ? 29.846 -6.577 -22.460 1.00 97.50 190 THR A O 1
ATOM 1359 N N . ALA A 1 191 ? 29.531 -4.427 -21.840 1.00 96.44 191 ALA A N 1
ATOM 1360 C CA . ALA A 1 191 ? 28.119 -4.308 -22.214 1.00 96.44 191 ALA A CA 1
ATOM 1361 C C . ALA A 1 191 ? 27.773 -2.854 -22.571 1.00 96.44 191 ALA A C 1
ATOM 1363 O O . ALA A 1 191 ? 28.575 -1.956 -22.319 1.00 96.44 191 ALA A O 1
ATOM 1364 N N . ASP A 1 192 ? 26.587 -2.596 -23.123 1.00 90.44 192 ASP A N 1
ATOM 1365 C CA . ASP A 1 192 ? 26.065 -1.224 -23.187 1.00 90.44 192 ASP A CA 1
ATOM 1366 C C . ASP A 1 192 ? 25.570 -0.793 -21.799 1.00 90.44 192 ASP A C 1
ATOM 1368 O O . ASP A 1 192 ? 26.051 0.184 -21.219 1.00 90.44 192 ASP A O 1
ATOM 1372 N N . ILE A 1 193 ? 24.701 -1.619 -21.217 1.00 87.38 193 ILE A N 1
ATOM 1373 C CA . ILE A 1 193 ? 24.153 -1.455 -19.871 1.00 87.38 193 ILE A CA 1
ATOM 1374 C C . ILE A 1 193 ? 24.534 -2.679 -19.041 1.00 87.38 193 ILE A C 1
ATOM 1376 O O . ILE A 1 193 ? 24.381 -3.807 -19.506 1.00 87.38 193 ILE A O 1
ATOM 1380 N N . ALA A 1 194 ? 24.992 -2.476 -17.809 1.00 94.00 194 ALA A N 1
ATOM 1381 C CA . ALA A 1 194 ? 25.060 -3.549 -16.825 1.00 94.00 194 ALA A CA 1
ATOM 1382 C C . ALA A 1 194 ? 24.270 -3.188 -15.568 1.00 94.00 194 ALA A C 1
ATOM 1384 O O . ALA A 1 194 ? 24.501 -2.137 -14.973 1.00 94.00 194 ALA A O 1
ATOM 1385 N N . THR A 1 195 ? 23.380 -4.083 -15.156 1.00 92.56 195 THR A N 1
ATOM 1386 C CA . THR A 1 195 ? 22.602 -3.998 -13.923 1.00 92.56 195 THR A CA 1
ATOM 1387 C C . THR A 1 195 ? 23.027 -5.124 -12.992 1.00 92.56 195 THR A C 1
ATOM 1389 O O . THR A 1 195 ? 23.017 -6.292 -13.376 1.00 92.56 195 THR A O 1
ATOM 1392 N N . PHE A 1 196 ? 23.394 -4.777 -11.764 1.00 96.50 196 PHE A N 1
ATOM 1393 C CA . PHE A 1 196 ? 23.709 -5.737 -10.712 1.00 96.50 196 PHE A CA 1
ATOM 1394 C C . PHE A 1 196 ? 22.741 -5.545 -9.552 1.00 96.50 196 PHE A C 1
ATOM 1396 O O . PHE A 1 196 ? 22.599 -4.425 -9.061 1.00 96.50 196 PHE A O 1
ATOM 1403 N N . SER A 1 197 ? 22.118 -6.619 -9.082 1.00 90.44 197 SER A N 1
ATOM 1404 C CA . SER A 1 197 ? 21.230 -6.588 -7.928 1.00 90.44 197 SER A CA 1
ATOM 1405 C C . SER A 1 197 ? 21.549 -7.691 -6.927 1.00 90.44 197 SER A C 1
ATOM 1407 O O . SER A 1 197 ? 21.802 -8.846 -7.258 1.00 90.44 197 SER A O 1
ATOM 1409 N N . THR A 1 198 ? 21.533 -7.323 -5.655 1.00 87.38 198 THR A N 1
ATOM 1410 C CA . THR A 1 198 ? 21.416 -8.255 -4.540 1.00 87.38 198 THR A CA 1
ATOM 1411 C C . THR A 1 198 ? 20.758 -7.547 -3.360 1.00 87.38 198 THR A C 1
ATOM 1413 O O . THR A 1 198 ? 20.678 -6.320 -3.321 1.00 87.38 198 THR A O 1
ATOM 1416 N N . MET A 1 199 ? 20.267 -8.312 -2.390 1.00 80.88 199 MET A N 1
ATOM 1417 C CA . MET A 1 199 ? 19.495 -7.821 -1.249 1.00 80.88 199 MET A CA 1
ATOM 1418 C C . MET A 1 199 ? 20.068 -8.365 0.069 1.00 80.88 199 MET A C 1
ATOM 1420 O O . MET A 1 199 ? 21.045 -9.112 0.091 1.00 80.88 199 MET A O 1
ATOM 1424 N N . GLY A 1 200 ? 19.482 -7.990 1.207 1.00 79.06 200 GLY A N 1
ATOM 1425 C CA . GLY A 1 200 ? 19.860 -8.558 2.504 1.00 79.06 200 GLY A CA 1
ATOM 1426 C C . GLY A 1 200 ? 21.334 -8.325 2.857 1.00 79.06 200 GLY A C 1
ATOM 1427 O O . GLY A 1 200 ? 21.751 -7.182 3.016 1.00 79.06 200 GLY A O 1
ATOM 1428 N N . VAL A 1 201 ? 22.108 -9.407 3.016 1.00 74.25 201 VAL A N 1
ATOM 1429 C CA . VAL A 1 201 ? 23.542 -9.355 3.375 1.00 74.25 201 VAL A CA 1
ATOM 1430 C C . VAL A 1 201 ? 24.491 -9.487 2.182 1.00 74.25 201 VAL A C 1
ATOM 1432 O O . VAL A 1 201 ? 25.701 -9.371 2.375 1.00 74.25 201 VAL A O 1
ATOM 1435 N N . GLY A 1 202 ? 23.967 -9.720 0.978 1.00 79.06 202 GLY A N 1
ATOM 1436 C CA . GLY A 1 202 ? 24.765 -9.878 -0.232 1.00 79.06 202 GLY A CA 1
ATOM 1437 C C . GLY A 1 202 ? 25.546 -8.613 -0.584 1.00 79.06 202 GLY A C 1
ATOM 1438 O O . GLY A 1 202 ? 25.058 -7.493 -0.399 1.00 79.06 202 GLY A O 1
ATOM 1439 N N . GLY A 1 203 ? 26.775 -8.796 -1.067 1.00 87.50 203 GLY A N 1
ATOM 1440 C CA . GLY A 1 203 ? 27.632 -7.734 -1.593 1.00 87.50 203 GLY A CA 1
ATOM 1441 C C . GLY A 1 203 ? 28.039 -7.976 -3.043 1.00 87.50 203 GLY A C 1
ATOM 1442 O O . GLY A 1 203 ? 27.945 -9.091 -3.557 1.00 87.50 203 GLY A O 1
ATOM 1443 N N . ILE A 1 204 ? 28.512 -6.925 -3.706 1.00 95.94 204 ILE A N 1
ATOM 1444 C CA . ILE A 1 204 ? 28.928 -6.954 -5.109 1.00 95.94 204 ILE A CA 1
ATOM 1445 C C . ILE A 1 204 ? 30.410 -6.612 -5.192 1.00 95.94 204 ILE A C 1
ATOM 1447 O O . ILE A 1 204 ? 30.825 -5.488 -4.922 1.00 95.94 204 ILE A O 1
ATOM 1451 N N . GLY A 1 205 ? 31.225 -7.589 -5.572 1.00 91.50 205 GLY A N 1
ATOM 1452 C CA . GLY A 1 205 ? 32.676 -7.499 -5.498 1.00 91.50 205 GLY A CA 1
ATOM 1453 C C . GLY A 1 205 ? 33.181 -7.404 -4.057 1.00 91.50 205 GLY A C 1
ATOM 1454 O O . GLY A 1 205 ? 32.441 -7.493 -3.083 1.00 91.50 205 GLY A O 1
ATOM 1455 N N . THR A 1 206 ? 34.490 -7.226 -3.912 1.00 87.62 206 THR A N 1
ATOM 1456 C CA . THR A 1 206 ? 35.122 -6.922 -2.619 1.00 87.62 206 THR A CA 1
ATOM 1457 C C . THR A 1 206 ? 36.203 -5.865 -2.803 1.00 87.62 206 THR A C 1
ATOM 1459 O O . THR A 1 206 ? 36.680 -5.652 -3.917 1.00 87.62 206 THR A O 1
ATOM 1462 N N . THR A 1 207 ? 36.673 -5.259 -1.712 1.00 79.75 207 THR A N 1
ATOM 1463 C CA . THR A 1 207 ? 37.799 -4.304 -1.732 1.00 79.75 207 THR A CA 1
ATOM 1464 C C . THR A 1 207 ? 39.049 -4.843 -2.438 1.00 79.75 207 THR A C 1
ATOM 1466 O O . THR A 1 207 ? 39.733 -4.102 -3.137 1.00 79.75 207 THR A O 1
ATOM 1469 N N . ASN A 1 208 ? 39.343 -6.140 -2.296 1.00 84.38 208 ASN A N 1
ATOM 1470 C CA . ASN A 1 208 ? 40.508 -6.785 -2.917 1.00 84.38 208 ASN A CA 1
ATOM 1471 C C . ASN A 1 208 ? 40.195 -7.429 -4.278 1.00 84.38 208 ASN A C 1
ATOM 1473 O O . ASN A 1 208 ? 41.105 -7.831 -5.009 1.00 84.38 208 ASN A O 1
ATOM 1477 N N . ALA A 1 209 ? 38.915 -7.553 -4.622 1.00 89.81 209 ALA A N 1
ATOM 1478 C CA . ALA A 1 209 ? 38.457 -8.142 -5.869 1.00 89.81 209 ALA A CA 1
ATOM 1479 C C . ALA A 1 209 ? 37.187 -7.439 -6.379 1.00 89.81 209 ALA A C 1
ATOM 1481 O O . ALA A 1 209 ? 36.110 -8.038 -6.351 1.00 89.81 209 ALA A O 1
ATOM 1482 N N . PRO A 1 210 ? 37.297 -6.177 -6.835 1.00 94.31 210 PRO A N 1
ATOM 1483 C CA . PRO A 1 210 ? 36.161 -5.451 -7.390 1.00 94.31 210 PRO A CA 1
ATOM 1484 C C . PRO A 1 210 ? 35.723 -6.050 -8.731 1.00 94.31 210 PRO A C 1
ATOM 1486 O O . PRO A 1 210 ? 36.560 -6.558 -9.490 1.00 94.31 210 PRO A O 1
ATOM 1489 N N . ILE A 1 211 ? 34.428 -5.967 -9.044 1.00 97.06 211 ILE A N 1
ATOM 1490 C CA . ILE A 1 211 ? 33.890 -6.371 -10.347 1.00 97.06 211 ILE A CA 1
ATOM 1491 C C . ILE A 1 211 ? 34.408 -5.412 -11.417 1.00 97.06 211 ILE A C 1
ATOM 1493 O O . ILE A 1 211 ? 34.287 -4.196 -11.301 1.00 97.06 211 ILE A O 1
ATOM 1497 N N . ARG A 1 212 ? 35.006 -5.964 -12.468 1.00 96.00 212 ARG A N 1
ATOM 1498 C CA . ARG A 1 212 ? 35.621 -5.193 -13.547 1.00 96.00 212 ARG A CA 1
ATOM 1499 C C . ARG A 1 212 ? 34.610 -4.977 -14.666 1.00 96.00 212 ARG A C 1
ATOM 1501 O O . ARG A 1 212 ? 34.140 -5.960 -15.235 1.00 96.00 212 ARG A O 1
ATOM 1508 N N . VAL A 1 213 ? 34.289 -3.729 -14.999 1.00 96.12 213 VAL A N 1
ATOM 1509 C CA . VAL A 1 213 ? 33.238 -3.408 -15.984 1.00 96.12 213 VAL A CA 1
ATOM 1510 C C . VAL A 1 213 ? 33.703 -2.390 -17.022 1.00 96.12 213 VAL A C 1
ATOM 1512 O O . VAL A 1 213 ? 34.426 -1.452 -16.704 1.00 96.12 213 VAL A O 1
ATOM 1515 N N . SER A 1 214 ? 33.272 -2.559 -18.267 1.00 94.88 214 SER A N 1
ATOM 1516 C CA . SER A 1 214 ? 33.425 -1.600 -19.364 1.00 94.88 214 SER A CA 1
ATOM 1517 C C . SER A 1 214 ? 32.052 -1.400 -19.999 1.00 94.88 214 SER A C 1
ATOM 1519 O O . SER A 1 214 ? 31.627 -2.197 -20.834 1.00 94.88 214 SER A O 1
ATOM 1521 N N . VAL A 1 215 ? 31.315 -0.401 -19.511 1.00 91.81 215 VAL A N 1
ATOM 1522 C CA . VAL A 1 215 ? 29.901 -0.175 -19.851 1.00 91.81 215 VAL A CA 1
ATOM 1523 C C . VAL A 1 215 ? 29.605 1.307 -20.040 1.00 91.81 215 VAL A C 1
ATOM 1525 O O . VAL A 1 215 ? 30.337 2.148 -19.513 1.00 91.81 215 VAL A O 1
ATOM 1528 N N . ASN A 1 216 ? 28.541 1.631 -20.779 1.00 83.69 216 ASN A N 1
ATOM 1529 C CA . ASN A 1 216 ? 28.051 3.007 -20.889 1.00 83.69 216 ASN A CA 1
ATOM 1530 C C . ASN A 1 216 ? 27.189 3.384 -19.678 1.00 83.69 216 ASN A C 1
ATOM 1532 O O . ASN A 1 216 ? 27.352 4.480 -19.143 1.00 83.69 216 ASN A O 1
ATOM 1536 N N . THR A 1 217 ? 26.346 2.458 -19.211 1.00 84.38 217 THR A N 1
ATOM 1537 C CA . THR A 1 217 ? 25.512 2.627 -18.013 1.00 84.38 217 THR A CA 1
ATOM 1538 C C . THR A 1 217 ? 25.747 1.477 -17.038 1.00 84.38 217 THR A C 1
ATOM 1540 O O . THR A 1 217 ? 25.740 0.309 -17.428 1.00 84.38 217 THR A O 1
ATOM 1543 N N . LEU A 1 218 ? 25.945 1.810 -15.761 1.00 88.31 218 LEU A N 1
ATOM 1544 C CA . LEU A 1 218 ? 26.089 0.855 -14.664 1.00 88.31 218 LEU A CA 1
ATOM 1545 C C . LEU A 1 218 ? 25.012 1.134 -13.610 1.00 88.31 218 LEU A C 1
ATOM 1547 O O . LEU A 1 218 ? 25.061 2.171 -12.953 1.00 88.31 218 LEU A O 1
ATOM 1551 N N . ASN A 1 219 ? 24.089 0.194 -13.432 1.00 79.62 219 ASN A N 1
ATOM 1552 C CA . ASN A 1 219 ? 23.057 0.224 -12.402 1.00 79.62 219 ASN A CA 1
ATOM 1553 C C . ASN A 1 219 ? 23.410 -0.782 -11.307 1.00 79.62 219 ASN A C 1
ATOM 1555 O O . ASN A 1 219 ? 23.778 -1.921 -11.602 1.00 79.62 219 ASN A O 1
ATOM 1559 N N . VAL A 1 220 ? 23.305 -0.377 -10.041 1.00 84.56 220 VAL A N 1
ATOM 1560 C CA . VAL A 1 220 ? 23.662 -1.246 -8.917 1.00 84.56 220 VAL A CA 1
ATOM 1561 C C . VAL A 1 220 ? 22.658 -1.108 -7.783 1.00 84.56 220 VAL A C 1
ATOM 1563 O O . VAL A 1 220 ? 22.416 -0.010 -7.292 1.00 84.56 220 VAL A O 1
ATOM 1566 N N . MET A 1 221 ? 22.137 -2.242 -7.327 1.00 77.56 221 MET A N 1
ATOM 1567 C CA . MET A 1 221 ? 21.382 -2.388 -6.088 1.00 77.56 221 MET A CA 1
ATOM 1568 C C . MET A 1 221 ? 22.099 -3.426 -5.223 1.00 77.56 221 MET A C 1
ATOM 1570 O O . MET A 1 221 ? 22.333 -4.547 -5.661 1.00 77.56 221 MET A O 1
ATOM 1574 N N . THR A 1 222 ? 22.498 -3.068 -4.005 1.00 72.06 222 THR A N 1
ATOM 1575 C CA . THR A 1 222 ? 23.241 -3.969 -3.109 1.00 72.06 222 THR A CA 1
ATOM 1576 C C . THR A 1 222 ? 22.589 -4.035 -1.737 1.00 72.06 222 THR A C 1
ATOM 1578 O O . THR A 1 222 ? 22.063 -3.040 -1.245 1.00 72.06 222 THR A O 1
ATOM 1581 N N . GLY A 1 223 ? 22.694 -5.195 -1.086 1.00 64.38 223 GLY A N 1
ATOM 1582 C CA . GLY A 1 223 ? 22.433 -5.339 0.341 1.00 64.38 223 GLY A CA 1
ATOM 1583 C C . GLY A 1 223 ? 23.566 -4.750 1.190 1.00 64.38 223 GLY A C 1
ATOM 1584 O O . GLY A 1 223 ? 24.423 -3.996 0.717 1.00 64.38 223 GLY A O 1
ATOM 1585 N N . SER A 1 224 ? 23.629 -5.142 2.462 1.00 65.44 224 SER A N 1
ATOM 1586 C CA . SER A 1 224 ? 24.622 -4.639 3.418 1.00 65.44 224 SER A CA 1
ATOM 1587 C C . SER A 1 224 ? 26.066 -5.093 3.149 1.00 65.44 224 SER A C 1
ATOM 1589 O O . SER A 1 224 ? 26.963 -4.685 3.884 1.00 65.44 224 SER A O 1
ATOM 1591 N N . GLY A 1 225 ? 26.310 -5.954 2.152 1.00 62.88 225 GLY A N 1
ATOM 1592 C CA . GLY A 1 225 ? 27.646 -6.454 1.803 1.00 62.88 225 GLY A CA 1
ATOM 1593 C C . GLY A 1 225 ? 28.531 -5.442 1.063 1.00 62.88 225 GLY A C 1
ATOM 1594 O O . GLY A 1 225 ? 29.736 -5.661 0.935 1.00 62.88 225 GLY A O 1
ATOM 1595 N N . GLY A 1 226 ? 27.959 -4.312 0.631 1.00 71.56 226 GLY A N 1
ATOM 1596 C CA . GLY A 1 226 ? 28.666 -3.243 -0.073 1.00 71.56 226 GLY A CA 1
ATOM 1597 C C . GLY A 1 226 ? 28.903 -3.537 -1.556 1.00 71.56 226 GLY A C 1
ATOM 1598 O O . GLY A 1 226 ? 28.632 -4.628 -2.047 1.00 71.56 226 GLY A O 1
ATOM 1599 N N . GLN A 1 227 ? 29.418 -2.540 -2.274 1.00 88.25 227 GLN A N 1
ATOM 1600 C CA . GLN A 1 227 ? 29.639 -2.594 -3.719 1.00 88.25 227 GLN A CA 1
ATOM 1601 C C . GLN A 1 227 ? 31.052 -2.128 -4.085 1.00 88.25 227 GLN A C 1
ATOM 1603 O O . GLN A 1 227 ? 31.514 -1.082 -3.629 1.00 88.25 227 GLN A O 1
ATOM 1608 N N . PHE A 1 228 ? 31.740 -2.898 -4.922 1.00 91.62 228 PHE A N 1
ATOM 1609 C CA . PHE A 1 228 ? 33.131 -2.677 -5.297 1.00 91.62 228 PHE A CA 1
ATOM 1610 C C . PHE A 1 228 ? 33.314 -2.959 -6.789 1.00 91.62 228 PHE A C 1
ATOM 1612 O O . PHE A 1 228 ? 33.275 -4.112 -7.223 1.00 91.62 228 PHE A O 1
ATOM 1619 N N . PHE A 1 229 ? 33.561 -1.901 -7.563 1.00 93.88 229 PHE A N 1
ATOM 1620 C CA . PHE A 1 229 ? 33.749 -1.957 -9.013 1.00 93.88 229 PHE A CA 1
ATOM 1621 C C . PHE A 1 229 ? 35.075 -1.327 -9.448 1.00 93.88 229 PHE A C 1
ATOM 1623 O O . PHE A 1 229 ? 35.570 -0.386 -8.832 1.00 93.88 229 PHE A O 1
ATOM 1630 N N . ASP A 1 230 ? 35.628 -1.847 -10.539 1.00 91.62 230 ASP A N 1
ATOM 1631 C CA . ASP A 1 230 ? 36.763 -1.302 -11.284 1.00 91.62 230 ASP A CA 1
ATOM 1632 C C . ASP A 1 230 ? 36.287 -1.028 -12.719 1.00 91.62 230 ASP A C 1
ATOM 1634 O O . ASP A 1 230 ? 36.044 -1.953 -13.495 1.00 91.62 230 ASP A O 1
ATOM 1638 N N . VAL A 1 231 ? 36.075 0.247 -13.054 1.00 88.38 231 VAL A N 1
ATOM 1639 C CA . VAL A 1 231 ? 35.533 0.663 -14.357 1.00 88.38 231 VAL A CA 1
ATOM 1640 C C . VAL A 1 231 ? 36.678 0.894 -15.344 1.00 88.38 231 VAL A C 1
ATOM 1642 O O . VAL A 1 231 ? 37.506 1.788 -15.163 1.00 88.38 231 VAL A O 1
ATOM 1645 N N . ILE A 1 232 ? 36.716 0.111 -16.420 1.00 83.38 232 ILE A N 1
ATOM 1646 C CA . ILE A 1 232 ? 37.849 0.020 -17.343 1.00 83.38 232 ILE A CA 1
ATOM 1647 C C . ILE A 1 232 ? 37.427 0.535 -18.723 1.00 83.38 232 ILE A C 1
ATOM 1649 O O . ILE A 1 232 ? 36.575 -0.045 -19.386 1.00 83.38 232 ILE A O 1
ATOM 1653 N N . GLY A 1 233 ? 38.073 1.606 -19.194 1.00 61.16 233 GLY A N 1
ATOM 1654 C CA . GLY A 1 233 ? 37.996 2.050 -20.592 1.00 61.16 233 GLY A CA 1
ATOM 1655 C C . GLY A 1 233 ? 36.702 2.767 -21.008 1.00 61.16 233 GLY A C 1
ATOM 1656 O O . GLY A 1 233 ? 35.904 2.214 -21.750 1.00 61.16 233 GLY A O 1
ATOM 1657 N N . GLY A 1 234 ? 36.558 4.046 -20.641 1.00 44.38 234 GLY A N 1
ATOM 1658 C CA . GLY A 1 234 ? 35.531 4.968 -21.154 1.00 44.38 234 GLY A CA 1
ATOM 1659 C C . GLY A 1 234 ? 35.793 6.399 -20.665 1.00 44.38 234 GLY A C 1
ATOM 1660 O O . GLY A 1 234 ? 36.288 6.585 -19.556 1.00 44.38 234 GLY A O 1
ATOM 1661 N N . ARG A 1 235 ? 35.576 7.428 -21.503 1.00 38.06 235 ARG A N 1
ATOM 1662 C CA . ARG A 1 235 ? 35.856 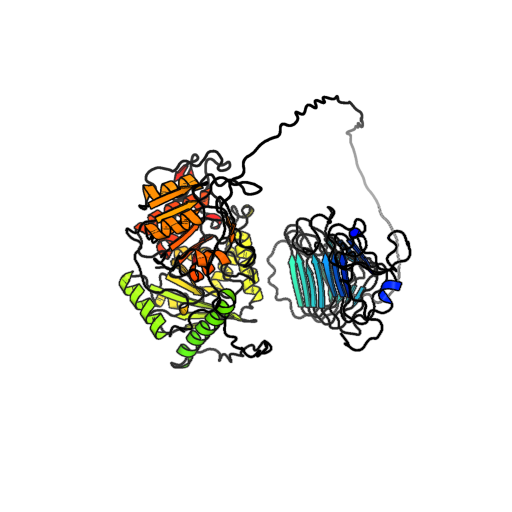8.838 -21.146 1.00 38.06 235 ARG A CA 1
ATOM 1663 C C . ARG A 1 235 ? 35.043 9.225 -19.909 1.00 38.06 235 ARG A C 1
ATOM 1665 O O . ARG A 1 235 ? 33.835 9.038 -19.922 1.00 38.06 235 ARG A O 1
ATOM 1672 N N . ARG A 1 236 ? 35.695 9.846 -18.917 1.00 35.62 236 ARG A N 1
ATOM 1673 C CA . ARG A 1 236 ? 35.030 10.571 -17.822 1.00 35.62 236 ARG A CA 1
ATOM 1674 C C . ARG A 1 236 ? 33.958 11.501 -18.408 1.00 35.62 236 ARG A C 1
ATOM 1676 O O . ARG A 1 236 ? 34.307 12.553 -18.941 1.00 35.62 236 ARG A O 1
ATOM 1683 N N . GLN A 1 237 ? 32.688 11.121 -18.317 1.00 32.81 237 GLN A N 1
ATOM 1684 C CA . GLN A 1 237 ? 31.659 12.096 -17.987 1.00 32.81 237 GLN A CA 1
ATOM 1685 C C . GLN A 1 237 ? 31.690 12.243 -16.473 1.00 32.81 237 GLN A C 1
ATOM 1687 O O . GLN A 1 237 ? 31.909 11.279 -15.740 1.00 32.81 237 GLN A O 1
ATOM 1692 N N . GLU A 1 238 ? 31.662 13.493 -16.043 1.00 31.06 238 GLU A N 1
ATOM 1693 C CA . GLU A 1 238 ? 31.794 13.899 -14.659 1.00 31.06 238 GLU A CA 1
ATOM 1694 C C . GLU A 1 238 ? 30.727 13.189 -13.828 1.00 31.06 238 GLU A C 1
ATOM 1696 O O . GLU A 1 238 ? 29.538 13.423 -13.998 1.00 31.06 238 GLU A O 1
ATOM 1701 N N . ALA A 1 239 ? 31.176 12.310 -12.930 1.00 31.06 239 ALA A N 1
ATOM 1702 C CA . ALA A 1 239 ? 30.413 11.981 -11.745 1.00 31.06 239 ALA A CA 1
ATOM 1703 C C . ALA A 1 239 ? 30.145 13.309 -11.028 1.00 31.06 239 ALA A C 1
ATOM 1705 O O . ALA A 1 239 ? 31.083 13.936 -10.516 1.00 31.06 239 ALA A O 1
ATOM 1706 N N . GLU A 1 240 ? 28.896 13.771 -11.059 1.00 30.67 240 GLU A N 1
ATOM 1707 C CA . GLU A 1 240 ? 28.449 14.845 -10.187 1.00 30.67 240 GLU A CA 1
ATOM 1708 C C . GLU A 1 240 ? 28.716 14.395 -8.752 1.00 30.67 240 GLU A C 1
ATOM 1710 O O . GLU A 1 240 ? 28.206 13.392 -8.254 1.00 30.67 240 GLU A O 1
ATOM 1715 N N . ARG A 1 241 ? 29.663 15.096 -8.132 1.00 28.95 241 ARG A N 1
ATOM 1716 C CA . ARG A 1 241 ? 30.022 14.923 -6.737 1.00 28.95 241 ARG A CA 1
ATOM 1717 C C . ARG A 1 241 ? 28.882 15.468 -5.889 1.00 28.95 241 ARG A C 1
ATOM 1719 O O . ARG A 1 241 ? 28.767 16.682 -5.794 1.00 28.95 241 ARG A O 1
ATOM 1726 N N . ASP A 1 242 ? 28.218 14.587 -5.159 1.00 26.12 242 ASP A N 1
ATOM 1727 C CA . ASP A 1 242 ? 27.842 14.855 -3.774 1.00 26.12 242 ASP A CA 1
ATOM 1728 C C . ASP A 1 242 ? 28.446 13.748 -2.905 1.00 26.12 242 ASP A C 1
ATOM 1730 O O . ASP A 1 242 ? 27.927 12.643 -2.778 1.00 26.12 242 ASP A O 1
ATOM 1734 N N . ILE A 1 243 ? 29.630 14.032 -2.350 1.00 31.67 243 ILE A N 1
ATOM 1735 C CA . ILE A 1 243 ? 30.220 13.215 -1.289 1.00 31.67 243 ILE A CA 1
ATOM 1736 C C . ILE A 1 243 ? 29.622 13.710 0.023 1.00 31.67 243 ILE A C 1
ATOM 1738 O O . ILE A 1 243 ? 29.981 14.786 0.507 1.00 31.67 243 ILE A O 1
ATOM 1742 N N . ALA A 1 244 ? 28.768 12.881 0.616 1.00 30.64 244 ALA A N 1
ATOM 1743 C CA . ALA A 1 244 ? 28.644 12.818 2.060 1.00 30.64 244 ALA A CA 1
ATOM 1744 C C . ALA A 1 244 ? 29.981 12.319 2.642 1.00 30.64 244 ALA A C 1
ATOM 1746 O O . ALA A 1 244 ? 30.414 11.199 2.380 1.00 30.64 244 ALA A O 1
ATOM 1747 N N . SER A 1 245 ? 30.655 13.165 3.418 1.00 28.95 245 SER A N 1
ATOM 1748 C CA . SER A 1 245 ? 31.534 12.720 4.507 1.00 28.95 245 SER A CA 1
ATOM 1749 C C . SER A 1 245 ? 30.620 12.181 5.622 1.00 28.95 245 SER A C 1
ATOM 1751 O O . SER A 1 245 ? 29.694 12.891 6.003 1.00 28.95 245 SER A O 1
ATOM 1753 N N . ASP A 1 246 ? 30.741 10.973 6.170 1.00 27.72 246 ASP A N 1
ATOM 1754 C CA . ASP A 1 246 ? 31.913 10.117 6.341 1.00 27.72 246 ASP A CA 1
ATOM 1755 C C . ASP A 1 246 ? 31.541 8.625 6.254 1.00 27.72 246 ASP A C 1
ATOM 1757 O O . ASP A 1 246 ? 30.731 8.142 7.041 1.00 27.72 246 ASP A O 1
ATOM 1761 N N . LEU A 1 247 ? 32.201 7.894 5.353 1.00 28.91 247 LEU A N 1
ATOM 1762 C CA . LEU A 1 247 ? 32.739 6.539 5.546 1.00 28.91 247 LEU A CA 1
ATOM 1763 C C . LEU A 1 247 ? 33.763 6.324 4.418 1.00 28.91 247 LEU A C 1
ATOM 1765 O O . LEU A 1 247 ? 33.445 6.451 3.239 1.00 28.91 247 LEU A O 1
ATOM 1769 N N . GLU A 1 248 ? 35.025 6.124 4.794 1.00 29.25 248 GLU A N 1
ATOM 1770 C CA . GLU A 1 248 ? 36.200 6.185 3.916 1.00 29.25 248 GLU A CA 1
ATOM 1771 C C . GLU A 1 248 ? 36.112 5.226 2.710 1.00 29.25 248 GLU A C 1
ATOM 1773 O O . GLU A 1 248 ? 36.162 4.006 2.859 1.00 29.25 248 GLU A O 1
ATOM 1778 N N . ALA A 1 249 ? 36.037 5.790 1.500 1.00 32.31 249 ALA A N 1
ATOM 1779 C CA . ALA A 1 249 ? 36.232 5.076 0.241 1.00 32.31 249 ALA A CA 1
ATOM 1780 C C . ALA A 1 249 ? 37.706 5.178 -0.194 1.00 32.31 249 ALA A C 1
ATOM 1782 O O . ALA A 1 249 ? 38.189 6.266 -0.515 1.00 32.31 249 ALA A O 1
ATOM 1783 N N . ASP A 1 250 ? 38.419 4.049 -0.227 1.00 28.30 250 ASP A N 1
ATOM 1784 C CA . ASP A 1 250 ? 39.788 3.956 -0.755 1.00 28.30 250 ASP A CA 1
ATOM 1785 C C . ASP A 1 250 ? 39.726 3.617 -2.259 1.00 28.30 250 ASP A C 1
ATOM 1787 O O . ASP A 1 250 ? 39.609 2.458 -2.658 1.00 28.30 250 ASP A O 1
ATOM 1791 N N . VAL A 1 251 ? 39.736 4.646 -3.114 1.00 31.88 251 VAL A N 1
ATOM 1792 C CA . VAL A 1 251 ? 39.814 4.506 -4.579 1.00 31.88 251 VAL A CA 1
ATOM 1793 C C . VAL A 1 251 ? 41.287 4.494 -4.987 1.00 31.88 251 VAL A C 1
ATOM 1795 O O . VAL A 1 251 ? 41.957 5.527 -4.938 1.00 31.88 251 VAL A O 1
ATOM 1798 N N . ARG A 1 252 ? 41.805 3.337 -5.417 1.00 29.33 252 ARG A N 1
ATOM 1799 C CA . ARG A 1 252 ? 43.173 3.219 -5.949 1.00 29.33 252 ARG A CA 1
ATOM 1800 C C . ARG A 1 252 ? 43.213 3.500 -7.449 1.00 29.33 252 ARG A C 1
ATOM 1802 O O . ARG A 1 252 ? 42.419 2.961 -8.210 1.00 29.33 252 ARG A O 1
ATOM 1809 N N . VAL A 1 253 ? 44.170 4.331 -7.857 1.00 29.08 253 VAL A N 1
ATOM 1810 C CA . VAL A 1 253 ? 44.472 4.677 -9.252 1.00 29.08 253 VAL A CA 1
ATOM 1811 C C . VAL A 1 253 ? 45.901 4.216 -9.542 1.00 29.08 253 VAL A C 1
ATOM 1813 O O . VAL A 1 253 ? 46.831 4.754 -8.945 1.00 29.08 253 VAL A O 1
ATOM 1816 N N . ASP A 1 254 ? 46.080 3.251 -10.446 1.00 27.84 254 ASP A N 1
ATOM 1817 C CA . ASP A 1 254 ? 47.401 2.872 -10.968 1.00 27.84 254 ASP A CA 1
ATOM 1818 C C . ASP A 1 254 ? 47.719 3.701 -12.225 1.00 27.84 254 ASP A C 1
ATOM 1820 O O . ASP A 1 254 ? 47.017 3.633 -13.238 1.00 27.84 254 ASP A O 1
ATOM 1824 N N . GLU A 1 255 ? 48.785 4.505 -12.162 1.00 30.16 255 GLU A N 1
ATOM 1825 C CA . GLU A 1 255 ? 49.370 5.173 -13.328 1.00 30.16 255 GLU A CA 1
ATOM 1826 C C . GLU A 1 255 ? 50.220 4.183 -14.140 1.00 30.16 255 GLU A C 1
ATOM 1828 O O . GLU A 1 255 ? 51.010 3.410 -13.601 1.00 30.16 255 GLU A O 1
ATOM 1833 N N . ALA A 1 256 ? 50.046 4.214 -15.462 1.00 29.52 256 ALA A N 1
ATOM 1834 C CA . ALA A 1 256 ? 50.717 3.329 -16.403 1.00 29.52 256 ALA A CA 1
ATOM 1835 C C . ALA A 1 256 ? 52.233 3.587 -16.490 1.00 29.52 256 ALA A C 1
ATOM 1837 O O . ALA A 1 256 ? 52.691 4.712 -16.692 1.00 29.52 256 ALA A O 1
ATOM 1838 N N . ASP A 1 257 ? 52.981 2.490 -16.412 1.00 29.09 257 ASP A N 1
ATOM 1839 C CA . ASP A 1 257 ? 54.436 2.397 -16.478 1.00 29.09 257 ASP A CA 1
ATOM 1840 C C . ASP A 1 257 ? 55.036 2.748 -17.857 1.00 29.09 257 ASP A C 1
ATOM 1842 O O . ASP A 1 257 ? 54.516 2.373 -18.913 1.00 29.09 257 ASP A O 1
ATOM 1846 N N . GLY A 1 258 ? 56.224 3.360 -17.833 1.00 23.36 258 GLY A N 1
ATOM 1847 C CA . GLY A 1 258 ? 57.171 3.410 -18.953 1.00 23.36 258 GLY A CA 1
ATOM 1848 C C . GLY A 1 258 ? 58.401 4.295 -18.671 1.00 23.36 258 GLY A C 1
ATOM 1849 O O . GLY A 1 258 ? 58.273 5.340 -18.043 1.00 23.36 258 GLY A O 1
ATOM 1850 N N . PRO A 1 259 ? 59.593 3.976 -19.216 1.00 33.50 259 PRO A N 1
ATOM 1851 C CA . PRO A 1 259 ? 60.426 2.855 -18.784 1.00 33.50 259 PRO A CA 1
ATOM 1852 C C . PRO A 1 259 ? 61.802 3.279 -18.211 1.00 33.50 259 PRO A C 1
ATOM 1854 O O . PRO A 1 259 ? 62.384 4.270 -18.635 1.00 33.50 259 PRO A O 1
ATOM 1857 N N . GLN A 1 260 ? 62.326 2.414 -17.329 1.00 31.34 260 GLN A N 1
ATOM 1858 C CA . GLN A 1 260 ? 63.733 2.094 -17.001 1.00 31.34 260 GLN A CA 1
ATOM 1859 C C . GLN A 1 260 ? 64.778 3.211 -16.791 1.00 31.34 260 GLN A C 1
ATOM 1861 O O . GLN A 1 260 ? 65.242 3.821 -17.744 1.00 31.34 260 GLN A O 1
ATOM 1866 N N . GLU A 1 261 ? 65.365 3.231 -15.586 1.00 27.02 261 GLU A N 1
ATOM 1867 C CA . GLU A 1 261 ? 66.822 3.109 -15.384 1.00 27.02 261 GLU A CA 1
ATOM 1868 C C . GLU A 1 261 ? 67.120 2.548 -13.973 1.00 27.02 261 GLU A C 1
ATOM 1870 O O . GLU A 1 261 ? 66.416 2.840 -13.010 1.00 27.02 261 GLU A O 1
ATOM 1875 N N . ALA A 1 262 ? 68.121 1.669 -13.874 1.00 27.14 262 ALA A N 1
ATOM 1876 C CA . ALA A 1 262 ? 68.519 0.935 -12.667 1.00 27.14 262 ALA A CA 1
ATOM 1877 C C . ALA A 1 262 ? 69.845 1.502 -12.083 1.00 27.14 262 ALA A C 1
ATOM 1879 O O . ALA A 1 262 ? 70.368 2.477 -12.616 1.00 27.14 262 ALA A O 1
ATOM 1880 N N . PRO A 1 263 ? 70.446 0.879 -11.052 1.00 52.62 263 PRO A N 1
ATOM 1881 C CA . PRO A 1 263 ? 70.311 1.204 -9.629 1.00 52.62 263 PRO A CA 1
ATOM 1882 C C . PRO A 1 263 ? 71.645 1.689 -9.020 1.00 52.62 263 PRO A C 1
ATOM 1884 O O . PRO A 1 263 ? 72.667 1.574 -9.678 1.00 52.62 263 PRO A O 1
ATOM 1887 N N . ASP A 1 264 ? 71.666 2.144 -7.759 1.00 27.56 264 ASP A N 1
ATOM 1888 C CA . ASP A 1 264 ? 72.870 2.083 -6.905 1.00 27.56 264 ASP A CA 1
ATOM 1889 C C . ASP A 1 264 ? 72.563 2.396 -5.424 1.00 27.56 264 ASP A C 1
ATOM 1891 O O . ASP A 1 264 ? 71.852 3.350 -5.115 1.00 27.56 264 ASP A O 1
ATOM 1895 N N . GLY A 1 265 ? 73.197 1.639 -4.515 1.00 27.23 265 GLY A N 1
ATOM 1896 C CA . GLY A 1 265 ? 73.817 2.234 -3.320 1.00 27.23 265 GLY A CA 1
ATOM 1897 C C . GLY A 1 265 ? 73.189 2.003 -1.939 1.00 27.23 265 GLY A C 1
ATOM 1898 O O . GLY A 1 265 ? 72.534 2.880 -1.401 1.00 27.23 265 GLY A O 1
ATOM 1899 N N . GLU A 1 266 ? 73.484 0.838 -1.357 1.00 29.09 266 GLU A N 1
ATOM 1900 C CA . GLU A 1 266 ? 74.044 0.611 -0.007 1.00 29.09 266 GLU A CA 1
ATOM 1901 C C . GLU A 1 266 ? 73.752 1.542 1.209 1.00 29.09 266 GLU A C 1
ATOM 1903 O O . GLU A 1 266 ? 73.963 2.749 1.188 1.00 29.09 266 GLU A O 1
ATOM 1908 N N . SER A 1 267 ? 73.584 0.859 2.359 1.00 27.12 267 SER A N 1
ATOM 1909 C CA . SER A 1 267 ? 74.388 1.021 3.597 1.00 27.12 267 SER A CA 1
ATOM 1910 C C . SER A 1 267 ? 73.854 1.833 4.803 1.00 27.12 267 SER A C 1
ATOM 1912 O O . SER A 1 267 ? 73.952 3.052 4.847 1.00 27.12 267 SER A O 1
ATOM 1914 N N . GLN A 1 268 ? 73.558 1.053 5.859 1.00 28.39 268 GLN A N 1
ATOM 1915 C CA . GLN A 1 268 ? 74.055 1.129 7.256 1.00 28.39 268 GLN A CA 1
ATOM 1916 C C . GLN A 1 268 ? 73.592 2.216 8.244 1.00 28.39 268 GLN A C 1
ATOM 1918 O O . GLN A 1 268 ? 73.594 3.408 7.963 1.00 28.39 268 GLN A O 1
ATOM 1923 N N . GLY A 1 269 ? 73.417 1.744 9.490 1.00 26.80 269 GLY A N 1
ATOM 1924 C CA . GLY A 1 269 ? 73.751 2.458 10.732 1.00 26.80 269 GLY A CA 1
ATOM 1925 C C . GLY A 1 269 ? 72.578 2.535 11.716 1.00 26.80 269 GLY A C 1
ATOM 1926 O O . GLY A 1 269 ? 71.672 3.322 11.494 1.00 26.80 269 GLY A O 1
ATOM 1927 N N . GLU A 1 270 ? 72.433 1.621 12.684 1.00 31.03 270 GLU A N 1
ATOM 1928 C CA . GLU A 1 270 ? 73.128 1.546 13.997 1.00 31.03 270 GLU A CA 1
ATOM 1929 C C . GLU A 1 270 ? 72.332 2.208 15.153 1.00 31.03 270 GLU A C 1
ATOM 1931 O O . GLU A 1 270 ? 72.068 3.401 15.102 1.00 31.03 270 GLU A O 1
ATOM 1936 N N . PHE A 1 271 ? 71.942 1.392 16.161 1.00 29.52 271 PHE A N 1
ATOM 1937 C CA . PHE A 1 271 ? 72.284 1.481 17.615 1.00 29.52 271 PHE A CA 1
ATOM 1938 C C . PHE A 1 271 ? 71.466 2.536 18.410 1.00 29.52 271 PHE A C 1
ATOM 1940 O O . PHE A 1 271 ? 71.205 3.606 17.887 1.00 29.52 271 PHE A O 1
ATOM 1947 N N . GLU A 1 272 ? 70.949 2.407 19.643 1.00 30.70 272 GLU A N 1
ATOM 1948 C CA . GLU A 1 272 ? 71.004 1.580 20.880 1.00 30.70 272 GLU A CA 1
ATOM 1949 C C . GLU A 1 272 ? 69.599 1.730 21.542 1.00 30.70 272 GLU A C 1
ATOM 1951 O O . GLU A 1 272 ? 68.866 2.639 21.165 1.00 30.70 272 GLU A O 1
ATOM 1956 N N . GLY A 1 273 ? 69.074 0.984 22.519 1.00 27.38 273 GLY A N 1
ATOM 1957 C CA . GLY A 1 273 ? 69.593 0.121 23.580 1.00 27.38 273 GLY A CA 1
ATOM 1958 C C . GLY A 1 273 ? 68.734 0.339 24.850 1.00 27.38 273 GLY A C 1
ATOM 1959 O O . GLY A 1 273 ? 68.160 1.415 25.010 1.00 27.38 273 GLY A O 1
ATOM 1960 N N . PHE A 1 274 ? 68.731 -0.663 25.743 1.00 29.31 274 PHE A N 1
ATOM 1961 C CA . PHE A 1 274 ? 68.163 -0.720 27.112 1.00 29.31 274 PHE A CA 1
ATOM 1962 C C . PHE A 1 274 ? 66.640 -0.899 27.258 1.00 29.31 274 PHE A C 1
ATOM 1964 O O . PHE A 1 274 ? 65.871 -0.232 26.581 1.00 29.31 274 PHE A O 1
ATOM 1971 N N . ASP A 1 275 ? 66.104 -1.671 28.206 1.00 32.03 275 ASP A N 1
ATOM 1972 C CA . ASP A 1 275 ? 66.545 -2.786 29.070 1.00 32.03 275 ASP A CA 1
ATOM 1973 C C . ASP A 1 275 ? 65.297 -3.203 29.872 1.00 32.03 275 ASP A C 1
ATOM 1975 O O . ASP A 1 275 ? 64.493 -2.322 30.176 1.00 32.03 275 ASP A O 1
ATOM 1979 N N . ASP A 1 276 ? 65.209 -4.486 30.237 1.00 31.75 276 ASP A N 1
ATOM 1980 C CA . ASP A 1 276 ? 64.524 -5.053 31.417 1.00 31.75 276 ASP A CA 1
ATOM 1981 C C . ASP A 1 276 ? 63.012 -4.755 31.651 1.00 31.75 276 ASP A C 1
ATOM 1983 O O . ASP A 1 276 ? 62.533 -3.629 31.611 1.00 31.75 276 ASP A O 1
ATOM 1987 N N . SER A 1 277 ? 62.130 -5.697 31.994 1.00 32.56 277 SER A N 1
ATOM 1988 C CA . SER A 1 277 ? 62.302 -7.013 32.615 1.00 32.56 277 SER A CA 1
ATOM 1989 C C . SER A 1 277 ? 60.921 -7.676 32.797 1.00 32.56 277 SER A C 1
ATOM 1991 O O . SER A 1 277 ? 59.958 -6.995 33.151 1.00 32.56 277 SER A O 1
ATOM 1993 N N . ASP A 1 278 ? 60.910 -9.001 32.644 1.00 33.16 278 ASP A N 1
ATOM 1994 C CA . ASP A 1 278 ? 60.201 -10.016 33.442 1.00 33.16 278 ASP A CA 1
ATOM 1995 C C . ASP A 1 278 ? 58.667 -10.166 33.394 1.00 33.16 278 ASP A C 1
ATOM 1997 O O . ASP A 1 278 ? 57.901 -9.291 33.795 1.00 33.16 278 ASP A O 1
ATOM 2001 N N . GLY A 1 279 ? 58.234 -11.392 33.055 1.00 30.30 279 GLY A N 1
ATOM 2002 C CA . GLY A 1 279 ? 56.900 -11.896 33.397 1.00 30.30 279 GLY A CA 1
ATOM 2003 C C . GLY A 1 279 ? 56.392 -13.115 32.618 1.00 30.30 279 GLY A C 1
ATOM 2004 O O . GLY A 1 279 ? 55.346 -13.022 31.989 1.00 30.30 279 GLY A O 1
ATOM 2005 N N . GLU A 1 280 ? 57.138 -14.225 32.665 1.00 35.09 280 GLU A N 1
ATOM 2006 C CA . GLU A 1 280 ? 56.715 -15.649 32.582 1.00 35.09 280 GLU A CA 1
ATOM 2007 C C . GLU A 1 280 ? 55.236 -15.937 32.988 1.00 35.09 280 GLU A C 1
ATOM 2009 O O . GLU A 1 280 ? 54.701 -15.217 33.824 1.00 35.09 280 GLU A O 1
ATOM 2014 N N . VAL A 1 281 ? 54.474 -16.974 32.586 1.00 33.31 281 VAL A N 1
ATOM 2015 C CA . VAL A 1 281 ? 54.648 -18.341 32.015 1.00 33.31 281 VAL A CA 1
ATOM 2016 C C . VAL A 1 281 ? 53.198 -18.886 31.839 1.00 33.31 281 VAL A C 1
ATOM 2018 O O . VAL A 1 281 ? 52.343 -18.570 32.662 1.00 33.31 281 VAL A O 1
ATOM 2021 N N . ASP A 1 282 ? 52.796 -19.427 30.683 1.00 31.48 282 ASP A N 1
ATOM 2022 C CA . ASP A 1 282 ? 52.751 -20.855 30.269 1.00 31.48 282 ASP A CA 1
ATOM 2023 C C . ASP A 1 282 ? 51.500 -21.671 30.691 1.00 31.48 282 ASP A C 1
ATOM 2025 O O . ASP A 1 282 ? 50.950 -21.495 31.777 1.00 31.48 282 ASP A O 1
ATOM 2029 N N . GLY A 1 283 ? 51.127 -22.620 29.818 1.00 29.14 283 GLY A N 1
ATOM 2030 C CA . GLY A 1 283 ? 50.192 -23.736 30.037 1.00 29.14 283 GLY A CA 1
ATOM 2031 C C . GLY A 1 283 ? 48.814 -23.560 29.375 1.00 29.14 283 GLY A C 1
ATOM 2032 O O . GLY A 1 283 ? 48.019 -22.751 29.831 1.00 29.14 283 GLY A O 1
ATOM 2033 N N . GLY A 1 284 ? 48.398 -24.258 28.312 1.00 28.08 284 GLY A N 1
ATOM 2034 C CA . GLY A 1 284 ? 48.885 -25.505 27.720 1.00 28.08 284 GLY A CA 1
ATOM 2035 C C . GLY A 1 284 ? 48.036 -26.714 28.149 1.00 28.08 284 GLY A C 1
ATOM 2036 O O . GLY A 1 284 ? 48.256 -27.228 29.235 1.00 28.08 284 GLY A O 1
ATOM 2037 N N . PHE A 1 285 ? 47.168 -27.169 27.228 1.00 31.36 285 PHE A N 1
ATOM 2038 C CA . PHE A 1 285 ? 46.541 -28.504 27.088 1.00 31.36 285 PHE A CA 1
ATOM 2039 C C . PHE A 1 285 ? 45.527 -28.997 28.145 1.00 31.36 285 PHE A C 1
ATOM 2041 O O . PHE A 1 285 ? 45.833 -29.066 29.325 1.00 31.36 285 PHE A O 1
ATOM 2048 N N . GLU A 1 286 ? 44.347 -29.459 27.700 1.00 32.03 286 GLU A N 1
ATOM 2049 C CA . GLU A 1 286 ? 44.040 -30.899 27.550 1.00 32.03 286 GLU A CA 1
ATOM 2050 C C . GLU A 1 286 ? 42.633 -31.156 26.969 1.00 32.03 286 GLU A C 1
ATOM 2052 O O . GLU A 1 286 ? 41.702 -30.368 27.132 1.00 32.03 286 GLU A O 1
ATOM 2057 N N . ASP A 1 287 ? 42.559 -32.271 26.246 1.00 34.72 287 ASP A N 1
ATOM 2058 C CA . ASP A 1 287 ? 41.444 -32.890 25.527 1.00 34.72 287 ASP A CA 1
ATOM 2059 C C . ASP A 1 287 ? 40.884 -34.075 26.362 1.00 34.72 287 ASP A C 1
ATOM 2061 O O . ASP A 1 287 ? 41.471 -34.441 27.379 1.00 34.72 287 ASP A O 1
ATOM 2065 N N . ASP A 1 288 ? 39.816 -34.707 25.862 1.00 32.50 288 ASP A N 1
ATOM 2066 C CA . ASP A 1 288 ? 39.192 -35.999 26.222 1.00 32.50 288 ASP A CA 1
ATOM 2067 C C . ASP A 1 288 ? 37.932 -36.072 27.139 1.00 32.50 288 ASP A C 1
ATOM 2069 O O . ASP A 1 288 ? 37.981 -35.976 28.362 1.00 32.50 288 ASP A O 1
ATOM 2073 N N . ARG A 1 289 ? 36.829 -36.467 26.464 1.00 31.45 289 ARG A N 1
ATOM 2074 C CA . ARG A 1 289 ? 35.881 -37.597 26.709 1.00 31.45 289 ARG A CA 1
ATOM 2075 C C . ARG A 1 289 ? 34.964 -37.673 27.950 1.00 31.45 289 ARG A C 1
ATOM 2077 O O . ARG A 1 289 ? 35.432 -37.779 29.076 1.00 31.45 289 ARG A O 1
ATOM 2084 N N . ALA A 1 290 ? 33.663 -37.898 27.681 1.00 30.70 290 ALA A N 1
ATOM 2085 C CA . ALA A 1 290 ? 32.817 -39.043 28.127 1.00 30.70 290 ALA A CA 1
ATOM 2086 C C . ALA A 1 290 ? 31.359 -38.838 27.622 1.00 30.70 290 ALA A C 1
ATOM 2088 O O . ALA A 1 290 ? 30.795 -37.773 27.838 1.00 30.70 290 ALA A O 1
ATOM 2089 N N . GLU A 1 291 ? 30.826 -39.668 26.714 1.00 33.56 291 GLU A N 1
ATOM 2090 C CA . GLU A 1 291 ? 29.979 -40.875 26.920 1.00 33.56 291 GLU A CA 1
ATOM 2091 C C . GLU A 1 291 ? 28.546 -40.644 27.471 1.00 33.56 291 GLU A C 1
ATOM 2093 O O . GLU A 1 291 ? 28.353 -39.992 28.493 1.00 33.56 291 GLU A O 1
ATOM 2098 N N . GLY A 1 292 ? 27.553 -41.211 26.755 1.00 27.62 292 GLY A N 1
ATOM 2099 C CA . GLY A 1 292 ? 26.111 -41.254 27.075 1.00 27.62 292 GLY A CA 1
ATOM 2100 C C . GLY A 1 292 ? 25.741 -42.218 28.219 1.00 27.62 292 GLY A C 1
ATOM 2101 O O . GLY A 1 292 ? 26.640 -42.661 28.938 1.00 27.62 292 GLY A O 1
ATOM 2102 N N . PRO A 1 293 ? 24.441 -42.543 28.435 1.00 49.44 293 PRO A N 1
ATOM 2103 C CA . PRO A 1 293 ? 23.714 -43.425 27.500 1.00 49.44 293 PRO A CA 1
ATOM 2104 C C . PRO A 1 293 ? 22.179 -43.208 27.339 1.00 49.44 293 PRO A C 1
ATOM 2106 O O . PRO A 1 293 ? 21.507 -42.641 28.195 1.00 49.44 293 PRO A O 1
ATOM 2109 N N . ASP A 1 294 ? 21.678 -43.703 26.202 1.00 32.44 294 ASP A N 1
ATOM 2110 C CA . ASP A 1 294 ? 20.498 -44.542 25.889 1.00 32.44 294 ASP A CA 1
ATOM 2111 C C . ASP A 1 294 ? 19.160 -44.444 26.660 1.00 32.44 294 ASP A C 1
ATOM 2113 O O . ASP A 1 294 ? 19.088 -44.547 27.885 1.00 32.44 294 ASP A O 1
ATOM 2117 N N . GLY A 1 295 ? 18.066 -44.448 25.880 1.00 29.17 295 GLY A N 1
ATOM 2118 C CA . GLY A 1 295 ? 16.703 -44.749 26.330 1.00 29.17 295 GLY A CA 1
ATOM 2119 C C . GLY A 1 295 ? 15.671 -44.781 25.191 1.00 29.17 295 GLY A C 1
ATOM 2120 O O . GLY A 1 295 ? 14.975 -43.796 24.968 1.00 29.17 295 GLY A O 1
ATOM 2121 N N . GLU A 1 296 ? 15.571 -45.915 24.490 1.00 34.12 296 GLU A N 1
ATOM 2122 C CA . GLU A 1 296 ? 14.460 -46.298 23.598 1.00 34.12 296 GLU A CA 1
ATOM 2123 C C . GLU A 1 296 ? 13.149 -46.512 24.383 1.00 34.12 296 GLU A C 1
ATOM 2125 O O . GLU A 1 296 ? 13.192 -47.101 25.463 1.00 34.12 296 GLU A O 1
ATOM 2130 N N . MET A 1 297 ? 11.990 -46.157 23.805 1.00 30.31 297 MET A N 1
ATOM 2131 C CA . MET A 1 297 ? 10.759 -46.968 23.878 1.00 30.31 297 MET A CA 1
ATOM 2132 C C . MET A 1 297 ? 9.849 -46.708 22.668 1.00 30.31 297 MET A C 1
ATOM 2134 O O . MET A 1 297 ? 9.376 -45.597 22.443 1.00 30.31 297 MET A O 1
ATOM 2138 N N . ASP A 1 298 ? 9.623 -47.796 21.940 1.00 31.91 298 ASP A N 1
ATOM 2139 C CA . ASP A 1 298 ? 8.648 -48.047 20.881 1.00 31.91 298 ASP A CA 1
ATOM 2140 C C . ASP A 1 298 ? 7.310 -48.540 21.487 1.00 31.91 298 ASP A C 1
ATOM 2142 O O . ASP A 1 298 ? 7.284 -49.032 22.621 1.00 31.91 298 ASP A O 1
ATOM 2146 N N . GLY A 1 299 ? 6.204 -48.447 20.740 1.00 28.92 299 GLY A N 1
ATOM 2147 C CA . GLY A 1 299 ? 4.915 -49.028 21.137 1.00 28.92 299 GLY A CA 1
ATOM 2148 C C . GLY A 1 299 ? 3.692 -48.490 20.389 1.00 28.92 299 GLY A C 1
ATOM 2149 O O . GLY A 1 299 ? 2.992 -47.618 20.901 1.00 28.92 299 GLY A O 1
ATOM 2150 N N . GLY A 1 300 ? 3.414 -49.047 19.206 1.00 27.62 300 GLY A N 1
ATOM 2151 C CA . GLY A 1 300 ? 2.191 -48.811 18.431 1.00 27.62 300 GLY A CA 1
ATOM 2152 C C . GLY A 1 300 ? 0.926 -49.504 18.961 1.00 27.62 300 GLY A C 1
ATOM 2153 O O . GLY A 1 300 ? 0.980 -50.319 19.879 1.00 27.62 300 GLY A O 1
ATOM 2154 N N . PHE A 1 301 ? -0.211 -49.190 18.329 1.00 30.02 301 PHE A N 1
ATOM 2155 C CA . PHE A 1 301 ? -1.444 -49.983 18.351 1.00 30.02 301 PHE A CA 1
ATOM 2156 C C . PHE A 1 301 ? -2.166 -49.885 16.997 1.00 30.02 301 PHE A C 1
ATOM 2158 O O . PHE A 1 301 ? -2.293 -48.803 16.426 1.00 30.02 301 PHE A O 1
ATOM 2165 N N . GLU A 1 302 ? -2.587 -51.053 16.514 1.00 32.84 302 GLU A N 1
ATOM 2166 C CA . GLU A 1 302 ? -3.274 -51.358 15.256 1.00 32.84 302 GLU A CA 1
ATOM 2167 C C . GLU A 1 302 ? -4.801 -51.137 15.312 1.00 32.84 302 GLU A C 1
ATOM 2169 O O . GLU A 1 302 ? -5.416 -51.292 16.365 1.00 32.84 302 GLU A O 1
ATOM 2174 N N . ASP A 1 303 ? -5.337 -50.802 14.131 1.00 32.22 303 ASP A N 1
ATOM 2175 C CA . ASP A 1 303 ? -6.517 -51.325 13.405 1.00 32.22 303 ASP A CA 1
ATOM 2176 C C . ASP A 1 303 ? -7.844 -51.619 14.145 1.00 32.22 303 ASP A C 1
ATOM 2178 O O . ASP A 1 303 ? -7.903 -52.416 15.076 1.00 32.22 303 ASP A O 1
ATOM 2182 N N . ASP A 1 304 ? -8.945 -51.079 13.602 1.00 30.09 304 ASP A N 1
ATOM 2183 C CA . ASP A 1 304 ? -10.188 -51.844 13.429 1.00 30.09 304 ASP A CA 1
ATOM 2184 C C . ASP A 1 304 ? -11.088 -51.232 12.335 1.00 30.09 304 ASP A C 1
ATOM 2186 O O . ASP A 1 304 ? -11.382 -50.034 12.299 1.00 30.09 304 ASP A O 1
ATOM 2190 N N . ARG A 1 305 ? -11.527 -52.113 11.430 1.00 30.89 305 ARG A N 1
ATOM 2191 C CA . ARG A 1 305 ? -12.443 -51.883 10.304 1.00 30.89 305 ARG A CA 1
ATOM 2192 C C . ARG A 1 305 ? -13.919 -52.043 10.719 1.00 30.89 305 ARG A C 1
ATOM 2194 O O . ARG A 1 305 ? -14.232 -52.863 11.575 1.00 30.89 305 ARG A O 1
ATOM 2201 N N . ALA A 1 306 ? -14.798 -51.428 9.915 1.00 30.16 306 ALA A N 1
ATOM 2202 C CA . ALA A 1 306 ? -15.871 -52.078 9.126 1.00 30.16 306 ALA A CA 1
ATOM 2203 C C . ALA A 1 306 ? -17.336 -51.598 9.322 1.00 30.16 306 ALA A C 1
ATOM 2205 O O . ALA A 1 306 ? -17.829 -51.475 10.438 1.00 30.16 306 ALA A O 1
ATOM 2206 N N . GLU A 1 307 ? -18.003 -51.494 8.155 1.00 31.58 307 GLU A N 1
ATOM 2207 C CA . GLU A 1 307 ? -19.452 -51.526 7.822 1.00 31.58 307 GLU A CA 1
ATOM 2208 C C . GLU A 1 307 ? -20.333 -50.331 8.252 1.00 31.58 307 GLU A C 1
ATOM 2210 O O . GLU A 1 307 ? -20.258 -49.859 9.375 1.00 31.58 307 GLU A O 1
ATOM 2215 N N . GLY A 1 308 ? -21.256 -49.778 7.456 1.00 26.38 308 GLY A N 1
ATOM 2216 C CA . GLY A 1 308 ? -21.803 -50.080 6.129 1.00 26.38 308 GLY A CA 1
ATOM 2217 C C . GLY A 1 308 ? -23.112 -49.281 5.917 1.00 26.38 308 GLY A C 1
ATOM 2218 O O . GLY A 1 308 ? -23.590 -48.622 6.843 1.00 26.38 308 GLY A O 1
ATOM 2219 N N . SER A 1 309 ? -23.708 -49.415 4.727 1.00 30.16 309 SER A N 1
ATOM 2220 C CA . SER A 1 309 ? -25.101 -49.115 4.315 1.00 30.16 309 SER A CA 1
ATOM 2221 C C . SER A 1 309 ? -25.336 -48.014 3.266 1.00 30.16 309 SER A C 1
ATOM 2223 O O . SER A 1 309 ? -25.484 -46.827 3.539 1.00 30.16 309 SER A O 1
ATOM 2225 N N . ASP A 1 310 ? -25.396 -48.521 2.041 1.00 29.69 310 ASP A N 1
ATOM 2226 C CA . ASP A 1 310 ? -26.266 -48.267 0.892 1.00 29.69 310 ASP A CA 1
ATOM 2227 C C . ASP A 1 310 ? -27.594 -47.520 1.139 1.00 29.69 310 ASP A C 1
ATOM 2229 O O . ASP A 1 310 ? -28.332 -47.779 2.094 1.00 29.69 310 ASP A O 1
ATOM 2233 N N . GLY A 1 311 ? -27.959 -46.693 0.155 1.00 29.61 311 GLY A N 1
ATOM 2234 C CA . GLY A 1 311 ? -29.300 -46.149 -0.045 1.00 29.61 311 GLY A CA 1
ATOM 2235 C C . GLY A 1 311 ? -29.465 -45.590 -1.462 1.00 29.61 311 GLY A C 1
ATOM 2236 O O . GLY A 1 311 ? -29.063 -44.464 -1.730 1.00 29.61 311 GLY A O 1
ATOM 2237 N N . GLU A 1 312 ? -30.038 -46.407 -2.351 1.00 31.33 312 GLU A N 1
ATOM 2238 C CA . GLU A 1 312 ? -30.553 -46.070 -3.690 1.00 31.33 312 GLU A CA 1
ATOM 2239 C C . GLU A 1 312 ? -31.497 -44.850 -3.674 1.00 31.33 312 GLU A C 1
ATOM 2241 O O . GLU A 1 312 ? -32.189 -44.669 -2.679 1.00 31.33 312 GLU A O 1
ATOM 2246 N N . VAL A 1 313 ? -31.601 -44.099 -4.787 1.00 30.83 313 VAL A N 1
ATOM 2247 C CA . VAL A 1 313 ? -32.859 -43.782 -5.520 1.00 30.83 313 VAL A CA 1
ATOM 2248 C C . VAL A 1 313 ? -32.514 -43.087 -6.856 1.00 30.83 313 VAL A C 1
ATOM 2250 O O . VAL A 1 313 ? -32.092 -41.938 -6.881 1.00 30.83 313 VAL A O 1
ATOM 2253 N N . ASP A 1 314 ? -32.712 -43.846 -7.934 1.00 28.47 314 ASP A N 1
ATOM 2254 C CA . ASP A 1 314 ? -33.601 -43.607 -9.087 1.00 28.47 314 ASP A CA 1
ATOM 2255 C C . ASP A 1 314 ? -33.487 -42.361 -9.997 1.00 28.47 314 ASP A C 1
ATOM 2257 O O . ASP A 1 314 ? -33.392 -41.204 -9.594 1.00 28.47 314 ASP A O 1
ATOM 2261 N N . GLU A 1 315 ? -33.600 -42.685 -11.283 1.00 31.16 315 GLU A N 1
ATOM 2262 C CA . GLU A 1 315 ? -33.542 -41.860 -12.484 1.00 31.16 315 GLU A CA 1
ATOM 2263 C C . GLU A 1 315 ? -34.757 -40.923 -12.649 1.00 31.16 315 GLU A C 1
ATOM 2265 O O . GLU A 1 315 ? -35.884 -41.287 -12.304 1.00 31.16 315 GLU A O 1
ATOM 2270 N N . ARG A 1 316 ? -34.555 -39.787 -13.342 1.00 29.03 316 ARG A N 1
ATOM 2271 C CA . ARG A 1 316 ? -35.210 -39.411 -14.625 1.00 29.03 316 ARG A CA 1
ATOM 2272 C C . ARG A 1 316 ? -35.316 -37.895 -14.823 1.00 29.03 316 ARG A C 1
ATOM 2274 O O . ARG A 1 316 ? -36.009 -37.225 -14.068 1.00 29.03 316 ARG A O 1
ATOM 2281 N N . GLY A 1 317 ? -34.838 -37.462 -15.990 1.00 25.80 317 GLY A N 1
ATOM 2282 C CA . GLY A 1 317 ? -35.680 -36.759 -16.960 1.00 25.80 317 GLY A CA 1
ATOM 2283 C C . GLY A 1 317 ? -35.433 -35.264 -17.147 1.00 25.80 317 GLY A C 1
ATOM 2284 O O . GLY A 1 317 ? -35.326 -34.530 -16.174 1.00 25.80 317 GLY A O 1
ATOM 2285 N N . GLU A 1 318 ? -35.508 -34.876 -18.426 1.00 31.34 318 GLU A N 1
ATOM 2286 C CA . GLU A 1 318 ? -35.680 -33.521 -18.979 1.00 31.34 318 GLU A CA 1
ATOM 2287 C C . GLU A 1 318 ? -34.371 -32.731 -19.173 1.00 31.34 318 GLU A C 1
ATOM 2289 O O . GLU A 1 318 ? -33.535 -32.656 -18.284 1.00 31.34 318 GLU A O 1
ATOM 2294 N N . ASP A 1 319 ? -34.095 -32.082 -20.300 1.00 31.94 319 ASP A N 1
ATOM 2295 C CA . ASP A 1 319 ? -34.721 -32.033 -21.623 1.00 31.94 319 ASP A CA 1
ATOM 2296 C C . ASP A 1 319 ? -33.691 -31.376 -22.559 1.00 31.94 319 ASP A C 1
ATOM 2298 O O . ASP A 1 319 ? -33.001 -30.429 -22.171 1.00 31.94 319 ASP A O 1
ATOM 2302 N N . ASP A 1 320 ? -33.605 -31.872 -23.792 1.00 26.30 320 ASP A N 1
ATOM 2303 C CA . ASP A 1 320 ? -32.849 -31.265 -24.884 1.00 26.30 320 ASP A CA 1
ATOM 2304 C C . ASP A 1 320 ? -33.404 -29.870 -25.219 1.00 26.30 320 ASP A C 1
ATOM 2306 O O . ASP A 1 320 ? -34.561 -29.730 -25.627 1.00 26.30 320 ASP A O 1
ATOM 2310 N N . VAL A 1 321 ? -32.556 -28.839 -25.156 1.00 32.06 321 VAL A N 1
ATOM 2311 C CA . VAL A 1 321 ? -32.763 -27.596 -25.910 1.00 32.06 321 VAL A CA 1
ATOM 2312 C C . VAL A 1 321 ? -31.484 -27.269 -26.667 1.00 32.06 321 VAL A C 1
ATOM 2314 O O . VAL A 1 321 ? -30.417 -27.079 -26.089 1.00 32.06 321 VAL A O 1
ATOM 2317 N N . ALA A 1 322 ? -31.641 -27.245 -27.987 1.00 27.64 322 ALA A N 1
ATOM 2318 C CA . ALA A 1 322 ? -30.630 -26.977 -28.989 1.00 27.64 322 ALA A CA 1
ATOM 2319 C C . ALA A 1 322 ? -29.928 -25.626 -28.780 1.00 27.64 322 ALA A C 1
ATOM 2321 O O . ALA A 1 322 ? -30.583 -24.592 -28.643 1.00 27.64 322 ALA A O 1
ATOM 2322 N N . MET A 1 323 ? -28.596 -25.662 -28.815 1.00 28.58 323 MET A N 1
ATOM 2323 C CA . MET A 1 323 ? -27.738 -24.511 -29.085 1.00 28.58 323 MET A CA 1
ATOM 2324 C C . MET A 1 323 ? -27.666 -24.339 -30.605 1.00 28.58 323 MET A C 1
ATOM 2326 O O . MET A 1 323 ? -27.280 -25.269 -31.313 1.00 28.58 323 MET A O 1
ATOM 2330 N N . GLU A 1 324 ? -28.107 -23.183 -31.094 1.00 30.23 324 GLU A N 1
ATOM 2331 C CA . GLU A 1 324 ? -27.823 -22.714 -32.449 1.00 30.23 324 GLU A CA 1
ATOM 2332 C C . GLU A 1 324 ? -26.402 -22.140 -32.471 1.00 30.23 324 GLU A C 1
ATOM 2334 O O . GLU A 1 324 ? -26.042 -21.323 -31.622 1.00 30.23 324 GLU A O 1
ATOM 2339 N N . ASP A 1 325 ? -25.621 -22.611 -33.440 1.00 28.52 325 ASP A N 1
ATOM 2340 C CA . ASP A 1 325 ? -24.296 -22.123 -33.799 1.00 28.52 325 ASP A CA 1
ATOM 2341 C C . ASP A 1 325 ? -24.379 -20.662 -34.281 1.00 28.52 325 ASP A C 1
ATOM 2343 O O . ASP A 1 325 ? -25.132 -20.360 -35.211 1.00 28.52 325 ASP A O 1
ATOM 2347 N N . ASP A 1 326 ? -23.587 -19.769 -33.683 1.00 29.66 326 ASP A N 1
ATOM 2348 C CA . ASP A 1 326 ? -23.254 -18.466 -34.270 1.00 29.66 326 ASP A CA 1
ATOM 2349 C C . ASP A 1 326 ? -21.728 -18.377 -34.381 1.00 29.66 326 ASP A C 1
ATOM 2351 O O . ASP A 1 326 ? -21.001 -18.341 -33.385 1.00 29.66 326 ASP A O 1
ATOM 2355 N N . GLU A 1 327 ? -21.255 -18.448 -35.624 1.00 30.88 327 GLU A N 1
ATOM 2356 C CA . GLU A 1 327 ? -19.857 -18.320 -36.016 1.00 30.88 327 GLU A CA 1
ATOM 2357 C C . GLU A 1 327 ? -19.419 -16.857 -35.833 1.00 30.88 327 GLU A C 1
ATOM 2359 O O . GLU A 1 327 ? -19.809 -15.976 -36.599 1.00 30.88 327 GLU A O 1
ATOM 2364 N N . GLY A 1 328 ? -18.604 -16.595 -34.809 1.00 27.56 328 GLY A N 1
ATOM 2365 C CA . GLY A 1 328 ? -17.899 -15.328 -34.625 1.00 27.56 328 GLY A CA 1
ATOM 2366 C C . GLY A 1 328 ? -16.505 -15.396 -35.242 1.00 27.56 328 GLY A C 1
ATOM 2367 O O . GLY A 1 328 ? -15.688 -16.215 -34.828 1.00 27.56 328 GLY A O 1
ATOM 2368 N N . GLU A 1 329 ? -16.269 -14.547 -36.239 1.00 29.55 329 GLU A N 1
ATOM 2369 C CA . GLU A 1 329 ? -15.007 -14.366 -36.959 1.00 29.55 329 GLU A CA 1
ATOM 2370 C C . GLU A 1 329 ? -13.834 -14.026 -36.018 1.00 29.55 329 GLU A C 1
ATOM 2372 O O . GLU A 1 329 ? -13.928 -13.156 -35.151 1.00 29.55 329 GLU A O 1
ATOM 2377 N N . ASP A 1 330 ? -12.729 -14.739 -36.228 1.00 28.58 330 ASP A N 1
ATOM 2378 C CA . ASP A 1 330 ? -11.419 -14.573 -35.599 1.00 28.58 330 ASP A CA 1
ATOM 2379 C C . ASP A 1 330 ? -10.664 -13.421 -36.285 1.00 28.58 330 ASP A C 1
ATOM 2381 O O . ASP A 1 330 ? -10.127 -13.591 -37.381 1.00 28.58 330 ASP A O 1
ATOM 2385 N N . ASP A 1 331 ? -10.659 -12.240 -35.661 1.00 27.23 331 ASP A N 1
ATOM 2386 C CA . ASP A 1 331 ? -9.775 -11.123 -36.015 1.00 27.23 331 ASP A CA 1
ATOM 2387 C C . ASP A 1 331 ? -8.688 -11.002 -34.933 1.00 27.23 331 ASP A C 1
ATOM 2389 O O . ASP A 1 331 ? -8.759 -10.200 -33.998 1.00 27.23 331 ASP A O 1
ATOM 2393 N N . SER A 1 332 ? -7.650 -11.826 -35.067 1.00 28.48 332 SER A N 1
ATOM 2394 C CA . SER A 1 332 ? -6.387 -11.678 -34.350 1.00 28.48 332 SER A CA 1
ATOM 2395 C C . SER A 1 332 ? -5.650 -10.429 -34.859 1.00 28.48 332 SER A C 1
ATOM 2397 O O . SER A 1 332 ? -4.906 -10.493 -35.842 1.00 28.48 332 SER A O 1
ATOM 2399 N N . GLN A 1 333 ? -5.861 -9.276 -34.220 1.00 28.84 333 GLN A N 1
ATOM 2400 C CA . GLN A 1 333 ? -4.985 -8.116 -34.392 1.00 28.84 333 GLN A CA 1
ATOM 2401 C C . GLN A 1 333 ? -3.805 -8.211 -33.422 1.00 28.84 333 GLN A C 1
ATOM 2403 O O . GLN A 1 333 ? -3.984 -8.260 -32.206 1.00 28.84 333 GLN A O 1
ATOM 2408 N N . GLU A 1 334 ? -2.602 -8.255 -34.000 1.00 26.84 334 GLU A N 1
ATOM 2409 C CA . GLU A 1 334 ? -1.319 -8.058 -33.326 1.00 26.84 334 GLU A CA 1
ATOM 2410 C C . GLU A 1 334 ? -1.387 -6.833 -32.402 1.00 26.84 334 GLU A C 1
ATOM 2412 O O . GLU A 1 334 ? -1.696 -5.724 -32.842 1.00 26.84 334 GLU A O 1
ATOM 2417 N N . ILE A 1 335 ? -1.088 -7.043 -31.119 1.00 27.83 335 ILE A N 1
ATOM 2418 C CA . ILE A 1 335 ? -0.893 -5.977 -30.137 1.00 27.83 335 ILE A CA 1
ATOM 2419 C C . ILE A 1 335 ? 0.444 -5.313 -30.478 1.00 27.83 335 ILE A C 1
ATOM 2421 O O . ILE A 1 335 ? 1.508 -5.851 -30.181 1.00 27.83 335 ILE A O 1
ATOM 2425 N N . GLY A 1 336 ? 0.380 -4.187 -31.184 1.00 25.08 336 GLY A N 1
ATOM 2426 C CA . GLY A 1 336 ? 1.512 -3.289 -31.363 1.00 25.08 336 GLY A CA 1
ATOM 2427 C C . GLY A 1 336 ? 1.653 -2.374 -30.150 1.00 25.08 336 GLY A C 1
ATOM 2428 O O . GLY A 1 336 ? 0.670 -1.766 -29.722 1.00 25.08 336 GLY A O 1
ATOM 2429 N N . ASP A 1 337 ? 2.875 -2.276 -29.628 1.00 31.19 337 ASP A N 1
ATOM 2430 C CA . ASP A 1 337 ? 3.315 -1.247 -28.684 1.00 31.19 337 ASP A CA 1
ATOM 2431 C C . ASP A 1 337 ? 3.268 0.134 -29.360 1.00 31.19 337 ASP A C 1
ATOM 2433 O O . ASP A 1 337 ? 4.283 0.671 -29.801 1.00 31.19 337 ASP A O 1
ATOM 2437 N N . ASP A 1 338 ? 2.075 0.712 -29.487 1.00 25.92 338 ASP A N 1
ATOM 2438 C CA . ASP A 1 338 ? 1.923 2.119 -29.851 1.00 25.92 338 ASP A CA 1
ATOM 2439 C C . ASP A 1 338 ? 1.950 2.956 -28.561 1.00 25.92 338 ASP A C 1
ATOM 2441 O O . ASP A 1 338 ? 0.914 3.275 -27.968 1.00 25.92 338 ASP A O 1
ATOM 2445 N N . GLU A 1 339 ? 3.159 3.333 -28.129 1.00 32.94 339 GLU A N 1
ATOM 2446 C CA . GLU A 1 339 ? 3.365 4.536 -27.316 1.00 32.94 339 GLU A CA 1
ATOM 2447 C C . GLU A 1 339 ? 2.745 5.716 -28.081 1.00 32.94 339 GLU A C 1
ATOM 2449 O O . GLU A 1 339 ? 3.272 6.192 -29.089 1.00 32.94 339 GLU A O 1
ATOM 2454 N N . LEU A 1 340 ? 1.579 6.186 -27.633 1.00 28.02 340 LEU A N 1
ATOM 2455 C CA . LEU A 1 340 ? 1.038 7.452 -28.106 1.00 28.02 340 LEU A CA 1
ATOM 2456 C C . LEU A 1 340 ? 1.941 8.572 -27.581 1.00 28.02 340 LEU A C 1
ATOM 2458 O O . LEU A 1 340 ? 1.803 9.004 -26.439 1.00 28.02 340 LEU A O 1
ATOM 2462 N N . ASP A 1 341 ? 2.840 9.047 -28.445 1.00 26.11 341 ASP A N 1
ATOM 2463 C CA . ASP A 1 341 ? 3.592 10.292 -28.284 1.00 26.11 341 ASP A CA 1
ATOM 2464 C C . ASP A 1 341 ? 2.616 11.451 -28.017 1.00 26.11 341 ASP A C 1
ATOM 2466 O O . ASP A 1 341 ? 2.062 12.071 -28.932 1.00 26.11 341 ASP A O 1
ATOM 2470 N N . ILE A 1 342 ? 2.383 11.768 -26.744 1.00 35.09 342 ILE A N 1
ATOM 2471 C CA . ILE A 1 342 ? 1.758 13.033 -26.374 1.00 35.09 342 ILE A CA 1
ATOM 2472 C C . ILE A 1 342 ? 2.855 14.097 -26.490 1.00 35.09 342 ILE A C 1
ATOM 2474 O O . ILE A 1 342 ? 3.703 14.237 -25.610 1.00 35.09 342 ILE A O 1
ATOM 2478 N N . GLU A 1 343 ? 2.862 14.855 -27.590 1.00 25.42 343 GLU A N 1
ATOM 2479 C CA . GLU A 1 343 ? 3.700 16.053 -27.714 1.00 25.42 343 GLU A CA 1
ATOM 2480 C C . GLU A 1 343 ? 3.270 17.088 -26.654 1.00 25.42 343 GLU A C 1
ATOM 2482 O O . GLU A 1 343 ? 2.332 17.865 -26.839 1.00 25.42 343 GLU A O 1
ATOM 2487 N N . PHE A 1 344 ? 3.954 17.099 -25.508 1.00 35.59 344 PHE A N 1
ATOM 2488 C CA . PHE A 1 344 ? 3.722 18.060 -24.434 1.00 35.59 344 PHE A CA 1
ATOM 2489 C C . PHE A 1 344 ? 4.475 19.371 -24.705 1.00 35.59 344 PHE A C 1
ATOM 2491 O O . PHE A 1 344 ? 5.704 19.420 -24.670 1.00 35.59 344 PHE A O 1
ATOM 2498 N N . ILE A 1 345 ? 3.737 20.461 -24.928 1.00 31.31 345 ILE A N 1
ATOM 2499 C CA . ILE A 1 345 ? 4.302 21.816 -25.015 1.00 31.31 345 ILE A CA 1
ATOM 2500 C C . ILE A 1 345 ? 4.700 22.296 -23.605 1.00 31.31 345 ILE A C 1
ATOM 2502 O O . ILE A 1 345 ? 3.960 22.119 -22.634 1.00 31.31 345 ILE A O 1
ATOM 2506 N N . ASP A 1 346 ? 5.897 22.876 -23.509 1.00 29.81 346 ASP A N 1
ATOM 2507 C CA . ASP A 1 346 ? 6.566 23.309 -22.279 1.00 29.81 346 ASP A CA 1
ATOM 2508 C C . ASP A 1 346 ? 6.045 24.660 -21.738 1.00 29.81 346 ASP A C 1
ATOM 2510 O O . ASP A 1 346 ? 5.804 25.606 -22.492 1.00 29.81 346 ASP A O 1
ATOM 2514 N N . GLY A 1 347 ? 5.934 24.745 -20.408 1.00 36.38 347 GLY A N 1
ATOM 2515 C CA . GLY A 1 347 ? 6.041 25.976 -19.620 1.00 36.38 347 GLY A CA 1
ATOM 2516 C C . GLY A 1 347 ? 5.052 27.118 -19.887 1.00 36.38 347 GLY A C 1
ATOM 2517 O O . GLY A 1 347 ? 5.456 28.198 -20.320 1.00 36.38 347 GLY A O 1
ATOM 2518 N N . GLY A 1 348 ? 3.778 26.963 -19.518 1.00 35.56 348 GLY A N 1
ATOM 2519 C CA . GLY A 1 348 ? 2.837 28.087 -19.453 1.00 35.56 348 GLY A CA 1
ATOM 2520 C C . GLY A 1 348 ? 1.450 27.704 -18.941 1.00 35.56 348 GLY A C 1
ATOM 2521 O O . GLY A 1 348 ? 1.038 26.559 -19.083 1.00 35.56 348 GLY A O 1
ATOM 2522 N N . ASP A 1 349 ? 0.753 28.673 -18.334 1.00 38.00 349 ASP A N 1
ATOM 2523 C CA . ASP A 1 349 ? -0.666 28.593 -17.954 1.00 38.00 349 ASP A CA 1
ATOM 2524 C C . ASP A 1 349 ? -1.470 28.039 -19.144 1.00 38.00 349 ASP A C 1
ATOM 2526 O O . ASP A 1 349 ? -1.483 28.634 -20.227 1.00 38.00 349 ASP A O 1
ATOM 2530 N N . ILE A 1 350 ? -2.036 26.847 -18.965 1.00 43.84 350 ILE A N 1
ATOM 2531 C CA . ILE A 1 350 ? -2.644 26.046 -20.031 1.00 43.84 350 ILE A CA 1
ATOM 2532 C C . ILE A 1 350 ? -3.864 26.783 -20.598 1.00 43.84 350 ILE A C 1
ATOM 2534 O O . ILE A 1 350 ? -4.671 27.363 -19.875 1.00 43.84 350 ILE A O 1
ATOM 2538 N N . GLY A 1 351 ? -3.991 26.835 -21.926 1.00 38.66 351 GLY A N 1
ATOM 2539 C CA . GLY A 1 351 ? -5.100 27.538 -22.567 1.00 38.66 351 GLY A CA 1
ATOM 2540 C C . GLY A 1 351 ? -6.443 26.850 -22.293 1.00 38.66 351 GLY A C 1
ATOM 2541 O O . GLY A 1 351 ? -6.512 25.629 -22.217 1.00 38.66 351 GLY A O 1
ATOM 2542 N N . TYR A 1 352 ? -7.536 27.625 -22.249 1.00 39.97 352 TYR A N 1
ATOM 2543 C CA . TYR A 1 352 ? -8.930 27.203 -21.968 1.00 39.97 352 TYR A CA 1
ATOM 2544 C C . TYR A 1 352 ? -9.467 25.964 -22.745 1.00 39.97 352 TYR A C 1
ATOM 2546 O O . TYR A 1 352 ? -10.576 25.521 -22.449 1.00 39.97 352 TYR A O 1
ATOM 2554 N N . GLY A 1 353 ? -8.753 25.444 -23.754 1.00 44.28 353 GLY A N 1
ATOM 2555 C CA . GLY A 1 353 ? -9.093 24.230 -24.515 1.00 44.28 353 GLY A CA 1
ATOM 2556 C C . GLY A 1 353 ? -8.205 23.010 -24.218 1.00 44.28 353 GLY A C 1
ATOM 2557 O O . GLY A 1 353 ? -8.721 21.900 -24.184 1.00 44.28 353 GLY A O 1
ATOM 2558 N N . GLU A 1 354 ? -6.915 23.212 -23.927 1.00 53.72 354 GLU A N 1
ATOM 2559 C CA . GLU A 1 354 ? -5.940 22.139 -23.644 1.00 53.72 354 GLU A CA 1
ATOM 2560 C C . GLU A 1 354 ? -6.152 21.529 -22.243 1.00 53.72 354 GLU A C 1
ATOM 2562 O O . GLU A 1 354 ? -5.939 20.340 -22.034 1.00 53.72 354 GLU A O 1
ATOM 2567 N N . GLU A 1 355 ? -6.663 22.313 -21.284 1.00 55.47 355 GLU A N 1
ATOM 2568 C CA . GLU A 1 355 ? -6.933 21.883 -19.897 1.00 55.47 355 GLU A CA 1
ATOM 2569 C C . GLU A 1 355 ? -7.943 20.722 -19.798 1.00 55.47 355 GLU A C 1
ATOM 2571 O O . GLU A 1 355 ? -7.799 19.817 -18.973 1.00 55.47 355 GLU A O 1
ATOM 2576 N N . VAL A 1 356 ? -8.996 20.766 -20.624 1.00 58.12 356 VAL A N 1
ATOM 2577 C CA . VAL A 1 356 ? -10.047 19.735 -20.665 1.00 58.12 356 VAL A CA 1
ATOM 2578 C C . VAL A 1 356 ? -9.510 18.466 -21.314 1.00 58.12 356 VAL A C 1
ATOM 2580 O O . VAL A 1 356 ? -9.847 17.369 -20.869 1.00 58.12 356 VAL A O 1
ATOM 2583 N N . GLU A 1 357 ? -8.670 18.615 -22.337 1.00 63.50 357 GLU A N 1
ATOM 2584 C CA . GLU A 1 357 ? -8.049 17.498 -23.043 1.00 63.50 357 GLU A CA 1
ATOM 2585 C C . GLU A 1 357 ? -7.048 16.763 -22.151 1.00 63.50 357 GLU A C 1
ATOM 2587 O O . GLU A 1 357 ? -7.111 15.541 -22.108 1.00 63.50 357 GLU A O 1
ATOM 2592 N N . VAL A 1 358 ? -6.223 17.460 -21.357 1.00 71.88 358 VAL A N 1
ATOM 2593 C CA . VAL A 1 358 ? -5.231 16.813 -20.474 1.00 71.88 358 VAL A CA 1
ATOM 2594 C C . VAL A 1 358 ? -5.890 15.941 -19.404 1.00 71.88 358 VAL A C 1
ATOM 2596 O O . VAL A 1 358 ? -5.532 14.774 -19.272 1.00 71.88 358 VAL A O 1
ATOM 2599 N N . VAL A 1 359 ? -6.879 16.450 -18.654 1.00 73.69 359 VAL A N 1
ATOM 2600 C CA . VAL A 1 359 ? -7.541 15.617 -17.628 1.00 73.69 359 VAL A CA 1
ATOM 2601 C C . VAL A 1 359 ? -8.356 14.494 -18.268 1.00 73.69 359 VAL A C 1
ATOM 2603 O O . VAL A 1 359 ? -8.354 13.376 -17.764 1.00 73.69 359 VAL A O 1
ATOM 2606 N N . SER A 1 360 ? -9.021 14.756 -19.397 1.00 75.00 360 SER A N 1
ATOM 2607 C CA . SER A 1 360 ? -9.777 13.709 -20.098 1.00 75.00 360 SER A CA 1
ATOM 2608 C C . SER A 1 360 ? -8.858 12.625 -20.671 1.00 75.00 360 SER A C 1
ATOM 2610 O O . SER A 1 360 ? -9.226 11.453 -20.651 1.00 75.00 360 SER A O 1
ATOM 2612 N N . ALA A 1 361 ? -7.668 12.996 -21.152 1.00 76.56 361 ALA A N 1
ATOM 2613 C CA . ALA A 1 361 ? -6.647 12.063 -21.612 1.00 76.56 361 ALA A CA 1
ATOM 2614 C C . ALA A 1 361 ? -6.109 11.221 -20.451 1.00 76.56 361 ALA A C 1
ATOM 2616 O O . ALA A 1 361 ? -6.070 10.006 -20.582 1.00 76.56 361 ALA A O 1
ATOM 2617 N N . LEU A 1 362 ? -5.800 11.832 -19.300 1.00 79.75 362 LEU A N 1
ATOM 2618 C CA . LEU A 1 362 ? -5.360 11.111 -18.098 1.00 79.75 362 LEU A CA 1
ATOM 2619 C C . LEU A 1 362 ? -6.430 10.154 -17.557 1.00 79.75 362 LEU A C 1
ATOM 2621 O O . LEU A 1 362 ? -6.114 9.028 -17.190 1.00 79.75 362 LEU A O 1
ATOM 2625 N N . GLU A 1 363 ? -7.700 10.569 -17.521 1.00 79.69 363 GLU A N 1
ATOM 2626 C CA . GLU A 1 363 ? -8.801 9.673 -17.145 1.00 79.69 363 GLU A CA 1
ATOM 2627 C C . GLU A 1 363 ? -8.913 8.506 -18.126 1.00 79.69 363 GLU A C 1
ATOM 2629 O O . GLU A 1 363 ? -9.070 7.369 -17.694 1.00 79.69 363 GLU A O 1
ATOM 2634 N N . LYS A 1 364 ? -8.813 8.764 -19.437 1.00 77.94 364 LYS A N 1
ATOM 2635 C CA . LYS A 1 364 ? -8.856 7.712 -20.460 1.00 77.94 364 LYS A CA 1
ATOM 2636 C C . LYS A 1 364 ? -7.681 6.742 -20.323 1.00 77.94 364 LYS A C 1
ATOM 2638 O O . LYS A 1 364 ? -7.900 5.538 -20.390 1.00 77.94 364 LYS A O 1
ATOM 2643 N N . ASP A 1 365 ? -6.479 7.262 -20.114 1.00 79.12 365 ASP A N 1
ATOM 2644 C CA . ASP A 1 365 ? -5.257 6.479 -19.944 1.00 79.12 365 ASP A CA 1
ATOM 2645 C C . ASP A 1 365 ? -5.354 5.577 -18.708 1.00 79.12 365 ASP A C 1
ATOM 2647 O O . ASP A 1 365 ? -5.226 4.359 -18.807 1.00 79.12 365 ASP A O 1
ATOM 2651 N N . ARG A 1 366 ? -5.759 6.138 -17.558 1.00 79.44 366 ARG A N 1
ATOM 2652 C CA . ARG A 1 366 ? -6.012 5.351 -16.341 1.00 79.44 366 ARG A CA 1
ATOM 2653 C C . ARG A 1 366 ? -7.131 4.336 -16.533 1.00 79.44 366 ARG A C 1
ATOM 2655 O O . ARG A 1 366 ? -7.007 3.207 -16.073 1.00 79.44 366 ARG A O 1
ATOM 2662 N N . LEU A 1 367 ? -8.221 4.701 -17.205 1.00 75.62 367 LEU A N 1
ATOM 2663 C CA . LEU A 1 367 ? -9.305 3.766 -17.511 1.00 75.62 367 LEU A CA 1
ATOM 2664 C C . LEU A 1 367 ? -8.804 2.586 -18.345 1.00 75.62 367 LEU A C 1
ATOM 2666 O O . LEU A 1 367 ? -9.165 1.453 -18.042 1.00 75.62 367 LEU A O 1
ATOM 2670 N N . GLN A 1 368 ? -7.981 2.837 -19.362 1.00 74.31 368 GLN A N 1
ATOM 2671 C CA . GLN A 1 368 ? -7.418 1.801 -20.223 1.00 74.31 368 GLN A CA 1
ATOM 2672 C C . GLN A 1 368 ? -6.451 0.901 -19.449 1.00 74.31 368 GLN A C 1
ATOM 2674 O O . GLN A 1 368 ? -6.607 -0.319 -19.481 1.00 74.31 368 GLN A O 1
ATOM 2679 N N . GLU A 1 369 ? -5.538 1.502 -18.688 1.00 73.88 369 GLU A N 1
ATOM 2680 C CA . GLU A 1 369 ? -4.609 0.794 -17.810 1.00 73.88 369 GLU A CA 1
ATOM 2681 C C . GLU A 1 369 ? -5.367 -0.122 -16.836 1.00 73.88 369 GLU A C 1
ATOM 2683 O O . GLU A 1 369 ? -5.136 -1.326 -16.796 1.00 73.88 369 GLU A O 1
ATOM 2688 N N . PHE A 1 370 ? -6.352 0.407 -16.104 1.00 73.12 370 PHE A N 1
ATOM 2689 C CA . PHE A 1 370 ? -7.116 -0.374 -15.129 1.00 73.12 370 PHE A CA 1
ATOM 2690 C C . PHE A 1 370 ? -8.090 -1.380 -15.755 1.00 73.12 370 PHE A C 1
ATOM 2692 O O . PHE A 1 370 ? -8.386 -2.397 -15.124 1.00 73.12 370 PHE A O 1
ATOM 2699 N N . SER A 1 371 ? -8.571 -1.148 -16.980 1.00 64.62 371 SER A N 1
ATOM 2700 C CA . SER A 1 371 ? -9.438 -2.101 -17.692 1.00 64.62 371 SER A CA 1
ATOM 2701 C C . SER A 1 371 ? -8.708 -3.400 -18.027 1.00 64.62 371 SER A C 1
ATOM 2703 O O . SER A 1 371 ? -9.328 -4.462 -17.974 1.00 64.62 371 SER A O 1
ATOM 2705 N N . ALA A 1 372 ? -7.396 -3.340 -18.288 1.00 62.06 372 ALA A N 1
ATOM 2706 C CA . ALA A 1 372 ? -6.576 -4.534 -18.495 1.00 62.06 372 ALA A CA 1
ATOM 2707 C C . ALA A 1 372 ? -6.576 -5.455 -17.258 1.00 62.06 372 ALA A C 1
ATOM 2709 O O . ALA A 1 372 ? -6.645 -6.674 -17.393 1.00 62.06 372 ALA A O 1
ATOM 2710 N N . TYR A 1 373 ? -6.588 -4.878 -16.052 1.00 59.28 373 TYR A N 1
ATOM 2711 C CA . TYR A 1 373 ? -6.557 -5.633 -14.792 1.00 59.28 373 TYR A CA 1
ATOM 2712 C C . TYR A 1 373 ? -7.945 -6.036 -14.274 1.00 59.28 373 TYR A C 1
ATOM 2714 O O . TYR A 1 373 ? -8.107 -7.061 -13.614 1.00 59.28 373 TYR A O 1
ATOM 2722 N N . ILE A 1 374 ? -8.965 -5.209 -14.514 1.00 59.81 374 ILE A N 1
ATOM 2723 C CA . ILE A 1 374 ? -10.284 -5.344 -13.875 1.00 59.81 374 ILE A CA 1
ATOM 2724 C C . ILE A 1 374 ? -11.333 -5.975 -14.819 1.00 59.81 374 ILE A C 1
ATOM 2726 O O . ILE A 1 374 ? -12.370 -6.478 -14.360 1.00 59.81 374 ILE A O 1
ATOM 2730 N N . GLY A 1 375 ? -11.047 -6.045 -16.122 1.00 57.91 375 GLY A N 1
ATOM 2731 C CA . GLY A 1 375 ? -11.989 -6.446 -17.168 1.00 57.91 375 GLY A CA 1
ATOM 2732 C C . GLY A 1 375 ? -12.876 -5.281 -17.621 1.00 57.91 375 GLY A C 1
ATOM 2733 O O . GLY A 1 375 ? -12.620 -4.134 -17.270 1.00 57.91 375 GLY A O 1
ATOM 2734 N N . ASN A 1 376 ? -13.927 -5.570 -18.399 1.00 51.09 376 ASN A N 1
ATOM 2735 C CA . ASN A 1 376 ? -14.779 -4.557 -19.043 1.00 51.09 376 ASN A CA 1
ATOM 2736 C C . ASN A 1 376 ? -15.431 -3.598 -18.023 1.00 51.09 376 ASN A C 1
ATOM 2738 O O . ASN A 1 376 ? -16.480 -3.889 -17.438 1.00 51.09 376 ASN A O 1
ATOM 2742 N N . LEU A 1 377 ? -14.805 -2.442 -17.811 1.00 57.09 377 LEU A N 1
ATOM 2743 C CA . LEU A 1 377 ? -15.356 -1.333 -17.047 1.00 57.09 377 LEU A CA 1
ATOM 2744 C C . LEU A 1 377 ? -16.329 -0.574 -17.953 1.00 57.09 377 LEU A C 1
ATOM 2746 O O . LEU A 1 377 ? -16.085 -0.388 -19.142 1.00 57.09 377 LEU A O 1
ATOM 2750 N N . SER A 1 378 ? -17.468 -0.150 -17.406 1.00 48.72 378 SER A N 1
ATOM 2751 C CA . SER A 1 378 ? -18.406 0.705 -18.139 1.00 48.72 378 SER A CA 1
ATOM 2752 C C . SER A 1 378 ? -17.672 1.980 -18.571 1.00 48.72 378 SER A C 1
ATOM 2754 O O . SER A 1 378 ? -17.294 2.771 -17.709 1.00 48.72 378 SER A O 1
ATOM 2756 N N . GLU A 1 379 ? -17.504 2.175 -19.885 1.00 48.84 379 GLU A N 1
ATOM 2757 C CA . GLU A 1 379 ? -16.794 3.282 -20.555 1.00 48.84 379 GLU A CA 1
ATOM 2758 C C . GLU A 1 379 ? -17.451 4.668 -20.364 1.00 48.84 379 GLU A C 1
ATOM 2760 O O . GLU A 1 379 ? -17.577 5.467 -21.293 1.00 48.84 379 GLU A O 1
ATOM 2765 N N . SER A 1 380 ? -17.921 5.008 -19.167 1.00 52.88 380 SER A N 1
ATOM 2766 C CA . SER A 1 380 ? -18.342 6.375 -18.888 1.00 52.88 380 SER A CA 1
ATOM 2767 C C . SER A 1 380 ? -17.122 7.189 -18.472 1.00 52.88 380 SER A C 1
ATOM 2769 O O . SER A 1 380 ? -16.842 7.326 -17.283 1.00 52.88 380 SER A O 1
ATOM 2771 N N . THR A 1 381 ? -16.396 7.744 -19.446 1.00 59.47 381 THR A N 1
ATOM 2772 C CA . THR A 1 381 ? -15.381 8.772 -19.181 1.00 59.47 381 THR A CA 1
ATOM 2773 C C . THR A 1 381 ? -16.048 9.942 -18.460 1.00 59.47 381 THR A C 1
ATOM 2775 O O . THR A 1 381 ? -16.913 10.624 -19.024 1.00 59.47 381 THR A O 1
ATOM 2778 N N . LEU A 1 382 ? -15.682 10.158 -17.197 1.00 68.38 382 LEU A N 1
ATOM 2779 C CA . LEU A 1 382 ? -16.178 11.280 -16.415 1.00 68.38 382 LEU A CA 1
ATOM 2780 C C . LEU A 1 382 ? -15.579 12.567 -16.994 1.00 68.38 382 LEU A C 1
ATOM 2782 O O . LEU A 1 382 ? -14.364 12.733 -17.027 1.00 68.38 382 LEU A O 1
ATOM 2786 N N . SER A 1 383 ? -16.418 13.492 -17.464 1.00 75.56 383 SER A N 1
ATOM 2787 C CA . SER A 1 383 ? -15.908 14.789 -17.918 1.00 75.56 383 SER A CA 1
ATOM 2788 C C . SER A 1 383 ? -15.317 15.571 -16.741 1.00 75.56 383 SER A C 1
ATOM 2790 O O . SER A 1 383 ? -15.838 15.489 -15.626 1.00 75.56 383 SER A O 1
ATOM 2792 N N . ILE A 1 384 ? -14.305 16.412 -16.984 1.00 77.44 384 ILE A N 1
ATOM 2793 C CA . ILE A 1 384 ? -13.761 17.316 -15.952 1.00 77.44 384 ILE A CA 1
ATOM 2794 C C . ILE A 1 384 ? -14.851 18.195 -15.313 1.00 77.44 384 ILE A C 1
ATOM 2796 O O . ILE A 1 384 ? -14.801 18.492 -14.124 1.00 77.44 384 ILE A O 1
ATOM 2800 N N . GLN A 1 385 ? -15.883 18.576 -16.070 1.00 81.25 385 GLN A N 1
ATOM 2801 C CA . GLN A 1 385 ? -17.011 19.330 -15.527 1.00 81.25 385 GLN A CA 1
ATOM 2802 C C . GLN A 1 385 ? -17.799 18.493 -14.509 1.00 81.25 385 GLN A C 1
ATOM 2804 O O . GLN A 1 385 ? -18.073 18.963 -13.408 1.00 81.25 385 GLN A O 1
ATOM 2809 N N . SER A 1 386 ? -18.101 17.236 -14.841 1.00 82.69 386 SER A N 1
ATOM 2810 C CA . SER A 1 386 ? -18.781 16.298 -13.940 1.00 82.69 386 SER A CA 1
ATOM 2811 C C . SER A 1 386 ? -17.931 15.956 -12.712 1.00 82.69 386 SER A C 1
ATOM 2813 O O . SER A 1 386 ? -18.461 15.877 -11.607 1.00 82.69 386 SER A O 1
ATOM 2815 N N . ALA A 1 387 ? -16.614 15.817 -12.885 1.00 83.75 387 ALA A N 1
ATOM 2816 C CA . ALA A 1 387 ? -15.654 15.654 -11.795 1.00 83.75 387 ALA A CA 1
ATOM 2817 C C . ALA A 1 387 ? -15.730 16.817 -10.799 1.00 83.75 387 ALA A C 1
ATOM 2819 O O . ALA A 1 387 ? -15.918 16.621 -9.599 1.00 83.75 387 ALA A O 1
ATOM 2820 N N . ARG A 1 388 ? -15.653 18.050 -11.302 1.00 87.56 388 ARG A N 1
ATOM 2821 C CA . ARG A 1 388 ? -15.703 19.264 -10.479 1.00 87.56 388 ARG A CA 1
ATOM 2822 C C . ARG A 1 388 ? -17.060 19.476 -9.816 1.00 87.56 388 ARG A C 1
ATOM 2824 O O . ARG A 1 388 ? -17.118 19.925 -8.671 1.00 87.56 388 ARG A O 1
ATOM 2831 N N . GLU A 1 389 ? -18.149 19.133 -10.500 1.00 89.56 389 GLU A N 1
ATOM 2832 C CA . GLU A 1 389 ? -19.498 19.128 -9.924 1.00 89.56 389 GLU A CA 1
ATOM 2833 C C . GLU A 1 389 ? -19.602 18.137 -8.762 1.00 89.56 389 GLU A C 1
ATOM 2835 O O . GLU A 1 389 ? -20.107 18.504 -7.700 1.00 89.56 389 GLU A O 1
ATOM 2840 N N . ALA A 1 390 ? -19.045 16.932 -8.909 1.00 88.56 390 ALA A N 1
ATOM 2841 C CA . ALA A 1 390 ? -19.000 15.951 -7.831 1.00 88.56 390 ALA A CA 1
ATOM 2842 C C . ALA A 1 390 ? -18.217 16.474 -6.613 1.00 88.56 390 ALA A C 1
ATOM 2844 O O . ALA A 1 390 ? -18.728 16.424 -5.493 1.00 88.56 390 ALA A O 1
ATOM 2845 N N . LEU A 1 391 ? -17.032 17.064 -6.821 1.00 92.06 391 LEU A N 1
ATOM 2846 C CA . LEU A 1 391 ? -16.253 17.686 -5.740 1.00 92.06 391 LEU A CA 1
ATOM 2847 C C . LEU A 1 391 ? -17.011 18.849 -5.075 1.00 92.06 391 LEU A C 1
ATOM 2849 O O . LEU A 1 391 ? -16.992 18.984 -3.852 1.00 92.06 391 LEU A O 1
ATOM 2853 N N . THR A 1 392 ? -17.732 19.659 -5.859 1.00 93.88 392 THR A N 1
ATOM 2854 C CA . THR A 1 392 ? -18.584 20.748 -5.345 1.00 93.88 392 THR A CA 1
ATOM 2855 C C . THR A 1 392 ? -19.702 20.205 -4.456 1.00 93.88 392 THR A C 1
ATOM 2857 O O . THR A 1 392 ? -19.982 20.747 -3.382 1.00 93.88 392 THR A O 1
ATOM 2860 N N . ASP A 1 393 ? -20.355 19.124 -4.882 1.00 92.81 393 ASP A N 1
ATOM 2861 C CA . ASP A 1 393 ? -21.439 18.502 -4.130 1.00 92.81 393 ASP A CA 1
ATOM 2862 C C . ASP A 1 393 ? -20.957 17.835 -2.844 1.00 92.81 393 ASP A C 1
ATOM 2864 O O . ASP A 1 393 ? -21.657 17.908 -1.828 1.00 92.81 393 ASP A O 1
ATOM 2868 N N . VAL A 1 394 ? -19.774 17.219 -2.859 1.00 92.44 394 VAL A N 1
ATOM 2869 C CA . VAL A 1 394 ? -19.116 16.706 -1.652 1.00 92.44 394 VAL A CA 1
ATOM 2870 C C . VAL A 1 394 ? -18.824 17.860 -0.703 1.00 92.44 394 VAL A C 1
ATOM 2872 O O . VAL A 1 394 ? -19.305 17.840 0.428 1.00 92.44 394 VAL A O 1
ATOM 2875 N N . ALA A 1 395 ? -18.161 18.920 -1.172 1.00 94.38 395 ALA A N 1
ATOM 2876 C CA . ALA A 1 395 ? -17.837 20.087 -0.355 1.00 94.38 395 ALA A CA 1
ATOM 2877 C C . ALA A 1 395 ? -19.077 20.723 0.289 1.00 94.38 395 ALA A C 1
ATOM 2879 O O . ALA A 1 395 ? -19.063 21.082 1.468 1.00 94.38 395 ALA A O 1
ATOM 2880 N N . ARG A 1 396 ? -20.193 20.797 -0.444 1.00 94.56 396 ARG A N 1
ATOM 2881 C CA . ARG A 1 396 ? -21.475 21.292 0.076 1.00 94.56 396 ARG A CA 1
ATOM 2882 C C . ARG A 1 396 ? -22.069 20.391 1.165 1.00 94.56 396 ARG A C 1
ATOM 2884 O O . ARG A 1 396 ? -22.729 20.898 2.072 1.00 94.56 396 ARG A O 1
ATOM 2891 N N . GLN A 1 397 ? -21.905 19.074 1.055 1.00 93.81 397 GLN A N 1
ATOM 2892 C CA . GLN A 1 397 ? -22.508 18.097 1.969 1.00 93.81 397 GLN A CA 1
ATOM 2893 C C . GLN A 1 397 ? -21.654 17.842 3.211 1.00 93.81 397 GLN A C 1
ATOM 2895 O O . GLN A 1 397 ? -22.190 17.740 4.316 1.00 93.81 397 GLN A O 1
ATOM 2900 N N . THR A 1 398 ? -20.336 17.768 3.049 1.00 92.88 398 THR A N 1
ATOM 2901 C CA . THR A 1 398 ? -19.407 17.391 4.116 1.00 92.88 398 THR A CA 1
ATOM 2902 C C . THR A 1 398 ? -18.692 18.601 4.712 1.00 92.88 398 THR A C 1
ATOM 2904 O O . THR A 1 398 ? -18.403 18.593 5.906 1.00 92.88 398 THR A O 1
ATOM 2907 N N . GLY A 1 399 ? -18.503 19.677 3.942 1.00 92.56 399 GLY A N 1
ATOM 2908 C CA . GLY A 1 399 ? -17.617 20.797 4.284 1.00 92.56 399 GLY A CA 1
ATOM 2909 C C . GLY A 1 399 ? -16.153 20.561 3.888 1.00 92.56 399 GLY A C 1
ATOM 2910 O O . GLY A 1 399 ? -15.315 21.429 4.120 1.00 92.56 399 GLY A O 1
ATOM 2911 N N . THR A 1 400 ? -15.847 19.407 3.293 1.00 91.38 400 THR A N 1
ATOM 2912 C CA . THR A 1 400 ? -14.504 18.990 2.873 1.00 91.38 400 THR A CA 1
ATOM 2913 C C . THR A 1 400 ? -14.144 19.620 1.532 1.00 91.38 400 THR A C 1
ATOM 2915 O O . THR A 1 400 ? -14.868 19.438 0.556 1.00 91.38 400 THR A O 1
ATOM 2918 N N . GLN A 1 401 ? -13.015 20.320 1.455 1.00 95.56 401 GLN A N 1
ATOM 2919 C CA . GLN A 1 401 ? -12.482 20.823 0.188 1.00 95.56 401 GLN A CA 1
ATOM 2920 C C . GLN A 1 401 ? -11.474 19.802 -0.326 1.00 95.56 401 GLN A C 1
ATOM 2922 O O . GLN A 1 401 ? -10.483 19.519 0.348 1.00 95.56 401 GLN A O 1
ATOM 2927 N N . SER A 1 402 ? -11.763 19.210 -1.482 1.00 95.62 402 SER A N 1
ATOM 2928 C CA . SER A 1 402 ? -10.975 18.101 -2.019 1.00 95.62 402 SER A CA 1
ATOM 2929 C C . SER A 1 402 ? -10.217 18.507 -3.278 1.00 95.62 402 SER A C 1
ATOM 2931 O O . SER A 1 402 ? -10.765 19.216 -4.127 1.00 95.62 402 SER A O 1
ATOM 2933 N N . ALA A 1 403 ? -8.990 18.011 -3.409 1.00 95.50 403 ALA A N 1
ATOM 2934 C CA . ALA A 1 403 ? -8.219 18.037 -4.645 1.00 95.50 403 ALA A CA 1
ATOM 2935 C C . ALA A 1 403 ? -8.022 16.617 -5.170 1.00 95.50 403 ALA A C 1
ATOM 2937 O O . ALA A 1 403 ? -7.860 15.678 -4.389 1.00 95.50 403 ALA A O 1
ATOM 2938 N N . VAL A 1 404 ? -8.006 16.475 -6.491 1.00 94.44 404 VAL A N 1
ATOM 2939 C CA . VAL A 1 404 ? -7.569 15.247 -7.158 1.00 94.44 404 VAL A CA 1
ATOM 2940 C C . VAL A 1 404 ? -6.212 15.515 -7.785 1.00 94.44 404 VAL A C 1
ATOM 2942 O O . VAL A 1 404 ? -6.054 16.515 -8.485 1.00 94.44 404 VAL A O 1
ATOM 2945 N N . VAL A 1 405 ? -5.250 14.640 -7.510 1.00 95.50 405 VAL A N 1
ATOM 2946 C CA . VAL A 1 405 ? -3.864 14.728 -7.966 1.00 95.50 405 VAL A CA 1
ATOM 2947 C C . VAL A 1 405 ? -3.555 13.489 -8.796 1.00 95.50 405 VAL A C 1
ATOM 2949 O O . VAL A 1 405 ? -3.497 12.376 -8.276 1.00 95.50 405 VAL A O 1
ATOM 2952 N N . TYR A 1 406 ? -3.355 13.686 -10.091 1.00 93.12 406 TYR A N 1
ATOM 2953 C CA . TYR A 1 406 ? -2.819 12.678 -10.994 1.00 93.12 406 TYR A CA 1
ATOM 2954 C C . TYR A 1 406 ? -1.303 12.794 -11.009 1.00 93.12 406 TYR A C 1
ATOM 2956 O O . TYR A 1 406 ? -0.767 13.845 -11.360 1.00 93.12 406 TYR A O 1
ATOM 2964 N N . VAL A 1 407 ? -0.625 11.711 -10.640 1.00 93.94 407 VAL A N 1
ATOM 2965 C CA . VAL A 1 407 ? 0.830 11.589 -10.733 1.00 93.94 407 VAL A CA 1
ATOM 2966 C C . VAL A 1 407 ? 1.153 10.737 -11.956 1.00 93.94 407 VAL A C 1
ATOM 2968 O O . VAL A 1 407 ? 0.531 9.696 -12.172 1.00 93.94 407 VAL A O 1
ATOM 2971 N N . THR A 1 408 ? 2.111 11.170 -12.771 1.00 88.44 408 THR A N 1
ATOM 2972 C CA . THR A 1 408 ? 2.609 10.411 -13.927 1.00 88.44 408 THR A CA 1
ATOM 2973 C C . THR A 1 408 ? 4.130 10.403 -13.904 1.00 88.44 408 THR A C 1
ATOM 2975 O O . THR A 1 408 ? 4.750 11.444 -13.698 1.00 88.44 408 THR A O 1
ATOM 2978 N N . LEU A 1 409 ? 4.731 9.229 -14.099 1.00 84.75 409 LEU A N 1
ATOM 2979 C CA . LEU A 1 409 ? 6.179 9.073 -14.206 1.00 84.75 409 LEU A CA 1
ATOM 2980 C C . LEU A 1 409 ? 6.549 8.890 -15.675 1.00 84.75 409 LEU A C 1
ATOM 2982 O O . LEU A 1 409 ? 6.235 7.860 -16.263 1.00 84.75 409 LEU A O 1
ATOM 2986 N N . LEU A 1 410 ? 7.211 9.889 -16.251 1.00 82.75 410 LEU A N 1
ATOM 2987 C CA . LEU A 1 410 ? 7.813 9.825 -17.580 1.00 82.75 410 LEU A CA 1
ATOM 2988 C C . LEU A 1 410 ? 9.306 9.467 -17.441 1.00 82.75 410 LEU A C 1
ATOM 2990 O O . LEU A 1 410 ? 9.870 9.618 -16.352 1.00 82.75 410 LEU A O 1
ATOM 2994 N N . PRO A 1 411 ? 9.989 9.028 -18.517 1.00 78.25 411 PRO A N 1
ATOM 2995 C CA . PRO A 1 411 ? 11.383 8.583 -18.429 1.00 78.25 411 PRO A CA 1
ATOM 2996 C C . PRO A 1 411 ? 12.331 9.589 -17.756 1.00 78.25 411 PRO A C 1
ATOM 2998 O O . PRO A 1 411 ? 13.216 9.199 -16.998 1.00 78.25 411 PRO A O 1
ATOM 3001 N N . SER A 1 412 ? 12.122 10.890 -17.975 1.00 81.44 412 SER A N 1
ATOM 3002 C CA . SER A 1 412 ? 12.994 11.965 -17.482 1.00 81.44 412 SER A CA 1
ATOM 3003 C C . SER A 1 412 ? 12.308 13.002 -16.585 1.00 81.44 412 SER A C 1
ATOM 3005 O O . SER A 1 412 ? 12.972 13.947 -16.156 1.00 81.44 412 SER A O 1
ATOM 3007 N N . GLN A 1 413 ? 11.008 12.865 -16.311 1.00 85.31 413 GLN A N 1
ATOM 3008 C CA . GLN A 1 413 ? 10.269 13.832 -15.494 1.00 85.31 413 GLN A CA 1
ATOM 3009 C C . GLN A 1 413 ? 9.059 13.214 -14.785 1.00 85.31 413 GLN A C 1
ATOM 3011 O O . GLN A 1 413 ? 8.431 12.278 -15.278 1.00 85.31 413 GLN A O 1
ATOM 3016 N N . LEU A 1 414 ? 8.692 13.798 -13.648 1.00 93.25 414 LEU A N 1
ATOM 3017 C CA . LEU A 1 414 ? 7.453 13.527 -12.932 1.00 93.25 414 LEU A CA 1
ATOM 3018 C C . LEU A 1 414 ? 6.450 14.642 -13.237 1.00 93.25 414 LEU A C 1
ATOM 3020 O O . LEU A 1 414 ? 6.763 15.824 -13.112 1.00 93.25 414 LEU A O 1
ATOM 3024 N N . GLU A 1 415 ? 5.232 14.266 -13.612 1.00 93.44 415 GLU A N 1
ATOM 3025 C CA . GLU A 1 415 ? 4.141 15.194 -13.907 1.00 93.44 415 GLU A CA 1
ATOM 3026 C C . GLU A 1 415 ? 3.045 15.094 -12.845 1.00 93.44 415 GLU A C 1
ATOM 3028 O O . GLU A 1 415 ? 2.555 14.007 -12.530 1.00 93.44 415 GLU A O 1
ATOM 3033 N N . LEU A 1 416 ? 2.641 16.249 -12.320 1.00 95.56 416 LEU A N 1
ATOM 3034 C CA . LEU A 1 416 ? 1.523 16.414 -11.399 1.00 95.56 416 LEU A CA 1
ATOM 3035 C C . LEU A 1 416 ? 0.423 17.203 -12.097 1.00 95.56 416 LEU A C 1
ATOM 3037 O O . LEU A 1 416 ? 0.630 18.359 -12.478 1.00 95.56 416 LEU A O 1
ATOM 3041 N N . VAL A 1 417 ? -0.761 16.610 -12.217 1.00 92.56 417 VAL A N 1
ATOM 3042 C CA . VAL A 1 417 ? -1.967 17.316 -12.654 1.00 92.56 417 VAL A CA 1
ATOM 3043 C C . VAL A 1 417 ? -2.954 17.372 -11.505 1.00 92.56 417 VAL A C 1
ATOM 3045 O O . VAL A 1 417 ? -3.407 16.342 -11.012 1.00 92.56 417 VAL A O 1
ATOM 3048 N N . VAL A 1 418 ? -3.292 18.584 -11.072 1.00 92.31 418 VAL A N 1
ATOM 3049 C CA . VAL A 1 418 ? -4.151 18.814 -9.906 1.00 92.31 418 VAL A CA 1
ATOM 3050 C C . VAL A 1 418 ? -5.384 19.585 -10.319 1.00 92.31 418 VAL A C 1
ATOM 3052 O O . VAL A 1 418 ? -5.283 20.563 -11.053 1.00 92.31 418 VAL A O 1
ATOM 3055 N N . PHE A 1 419 ? -6.552 19.196 -9.822 1.00 90.56 419 PHE A N 1
ATOM 3056 C CA . PHE A 1 419 ? -7.750 20.020 -9.943 1.00 90.56 419 PHE A CA 1
ATOM 3057 C C . PHE A 1 419 ? -8.611 19.964 -8.683 1.00 90.56 419 PHE A C 1
ATOM 3059 O O . PHE A 1 419 ? -8.631 18.976 -7.947 1.00 90.56 419 PHE A O 1
ATOM 3066 N N . THR A 1 420 ? -9.353 21.047 -8.459 1.00 91.75 420 THR A N 1
ATOM 3067 C CA . THR A 1 420 ? -10.316 21.201 -7.363 1.00 91.75 420 THR A CA 1
ATOM 3068 C C . THR A 1 420 ? -11.704 21.511 -7.925 1.00 91.75 420 THR A C 1
ATOM 3070 O O . THR A 1 420 ? -11.902 21.620 -9.138 1.00 91.75 420 THR A O 1
ATOM 3073 N N . ALA A 1 421 ? -12.699 21.660 -7.050 1.00 88.12 421 ALA A N 1
ATOM 3074 C CA . ALA A 1 421 ? -14.051 22.052 -7.445 1.00 88.12 421 ALA A CA 1
ATOM 3075 C C . ALA A 1 421 ? -14.081 23.404 -8.196 1.00 88.12 421 ALA A C 1
ATOM 3077 O O . ALA A 1 421 ? -14.756 23.560 -9.220 1.00 88.12 421 ALA A O 1
ATOM 3078 N N . ASP A 1 422 ? -13.320 24.386 -7.722 1.00 81.88 422 ASP A N 1
ATOM 3079 C CA . ASP A 1 422 ? -13.412 25.799 -8.089 1.00 81.88 422 ASP A CA 1
ATOM 3080 C C . ASP A 1 422 ? -12.222 26.316 -8.914 1.00 81.88 422 ASP A C 1
ATOM 3082 O O . ASP A 1 422 ? -12.408 27.220 -9.736 1.00 81.88 422 ASP A O 1
ATOM 3086 N N . ALA A 1 423 ? -11.048 25.690 -8.819 1.00 79.25 423 ALA A N 1
ATOM 3087 C CA . ALA A 1 423 ? -9.863 26.056 -9.589 1.00 79.25 423 ALA A CA 1
ATOM 3088 C C . ALA A 1 423 ? -9.773 25.328 -10.940 1.00 79.25 423 ALA A C 1
ATOM 3090 O O . ALA A 1 423 ? -10.394 24.291 -11.179 1.00 79.25 423 ALA A O 1
ATOM 3091 N N . ARG A 1 424 ? -9.016 25.911 -11.871 1.00 79.19 424 ARG A N 1
ATOM 3092 C CA . ARG A 1 424 ? -8.639 25.236 -13.122 1.00 79.19 424 ARG A CA 1
ATOM 3093 C C . ARG A 1 424 ? -7.687 24.080 -12.822 1.00 79.19 424 ARG A C 1
ATOM 3095 O O . ARG A 1 424 ? -6.952 24.182 -11.841 1.00 79.19 424 ARG A O 1
ATOM 3102 N N . PRO A 1 425 ? -7.673 23.023 -13.654 1.00 86.06 425 PRO A N 1
ATOM 3103 C CA . PRO A 1 425 ? -6.589 22.061 -13.613 1.00 86.06 425 PRO A CA 1
ATOM 3104 C C . PRO A 1 425 ? -5.248 22.775 -13.769 1.00 86.06 425 PRO A C 1
ATOM 3106 O O . PRO A 1 425 ? -5.106 23.644 -14.627 1.00 86.06 425 PRO A O 1
ATOM 3109 N N . ILE A 1 426 ? -4.286 22.412 -12.936 1.00 88.12 426 ILE A N 1
ATOM 3110 C CA . ILE A 1 426 ? -2.909 22.888 -13.002 1.00 88.12 426 ILE A CA 1
ATOM 3111 C C . ILE A 1 426 ? -2.000 21.717 -13.341 1.00 88.12 426 ILE A C 1
ATOM 3113 O O . ILE A 1 426 ? -2.268 20.583 -12.945 1.00 88.12 426 ILE A O 1
ATOM 3117 N N . ARG A 1 427 ? -0.912 22.008 -14.050 1.00 89.56 427 ARG A N 1
ATOM 3118 C CA . ARG A 1 427 ? 0.146 21.050 -14.366 1.00 89.56 427 ARG A CA 1
ATOM 3119 C C . ARG A 1 427 ? 1.467 21.539 -13.776 1.00 89.56 427 ARG A C 1
ATOM 3121 O O . ARG A 1 427 ? 1.812 22.716 -13.921 1.00 89.56 427 ARG A O 1
ATOM 3128 N N . ARG A 1 428 ? 2.209 20.644 -13.128 1.00 93.12 428 ARG A N 1
ATOM 3129 C CA . ARG A 1 428 ? 3.582 20.868 -12.658 1.00 93.12 428 ARG A CA 1
ATOM 3130 C C . ARG A 1 428 ? 4.460 19.727 -13.145 1.00 93.12 428 ARG A C 1
ATOM 3132 O O . ARG A 1 428 ? 4.107 18.570 -12.959 1.00 93.12 428 ARG A O 1
ATOM 3139 N N . SER A 1 429 ? 5.600 20.085 -13.721 1.00 93.38 429 SER A N 1
ATOM 3140 C CA . SER A 1 429 ? 6.624 19.139 -14.143 1.00 93.38 429 SER A CA 1
ATOM 3141 C C . SER A 1 429 ? 7.834 19.269 -13.228 1.00 93.38 429 SER A C 1
ATOM 3143 O O . SER A 1 429 ? 8.273 20.385 -12.931 1.00 93.38 429 SER A O 1
ATOM 3145 N N . VAL A 1 430 ? 8.347 18.136 -12.763 1.00 95.12 430 VAL A N 1
ATOM 3146 C CA . VAL A 1 430 ? 9.535 18.033 -11.918 1.00 95.12 430 VAL A CA 1
ATOM 3147 C C . VAL A 1 430 ? 10.582 17.234 -12.699 1.00 95.12 430 VAL A C 1
ATOM 3149 O O . VAL A 1 430 ? 10.300 16.093 -13.065 1.00 95.12 430 VAL A O 1
ATOM 3152 N N . PRO A 1 431 ? 11.776 17.792 -12.980 1.00 94.50 431 PRO A N 1
ATOM 3153 C CA . PRO A 1 431 ? 12.785 17.148 -13.823 1.00 94.50 431 PRO A CA 1
ATOM 3154 C C . PRO A 1 431 ? 13.524 16.035 -13.061 1.00 94.50 431 PRO A C 1
ATOM 3156 O O . PRO A 1 431 ? 14.669 16.200 -12.643 1.00 94.50 431 PRO A O 1
ATOM 3159 N N . ILE A 1 432 ? 12.842 14.911 -12.849 1.00 91.50 432 ILE A N 1
ATOM 3160 C CA . ILE A 1 432 ? 13.339 13.723 -12.156 1.00 91.50 432 ILE A CA 1
ATOM 3161 C C . ILE A 1 432 ? 12.905 12.457 -12.900 1.00 91.50 432 ILE A C 1
ATOM 3163 O O . ILE A 1 432 ? 11.753 12.338 -13.312 1.00 91.50 432 ILE A O 1
ATOM 3167 N N . SER A 1 433 ? 13.821 11.507 -13.090 1.00 86.31 433 SER A N 1
ATOM 3168 C CA . SER A 1 433 ? 13.519 10.274 -13.821 1.00 86.31 433 SER A CA 1
ATOM 3169 C C . SER A 1 433 ? 12.576 9.358 -13.045 1.00 86.31 433 SER A C 1
ATOM 3171 O O . SER A 1 433 ? 12.624 9.290 -11.812 1.00 86.31 433 SER A O 1
ATOM 3173 N N . ARG A 1 434 ? 11.765 8.590 -13.784 1.00 82.44 434 ARG A N 1
ATOM 3174 C CA . ARG A 1 434 ? 10.923 7.512 -13.240 1.00 82.44 434 ARG A CA 1
ATOM 3175 C C . ARG A 1 434 ? 11.703 6.617 -12.277 1.00 82.44 434 ARG A C 1
ATOM 3177 O O . ARG A 1 434 ? 11.275 6.439 -11.138 1.00 82.44 434 ARG A O 1
ATOM 3184 N N . ASP A 1 435 ? 12.851 6.113 -12.721 1.00 80.31 435 ASP A N 1
ATOM 3185 C CA . ASP A 1 435 ? 13.661 5.152 -11.966 1.00 80.31 435 ASP A CA 1
ATOM 3186 C C . ASP A 1 435 ? 14.087 5.717 -10.614 1.00 80.31 435 ASP A C 1
ATOM 3188 O O . ASP A 1 435 ? 13.973 5.042 -9.592 1.00 80.31 435 ASP A O 1
ATOM 3192 N N . ARG A 1 436 ? 14.489 6.993 -10.579 1.00 88.00 436 ARG A N 1
ATOM 3193 C CA . ARG A 1 436 ? 14.920 7.633 -9.338 1.00 88.00 436 ARG A CA 1
ATOM 3194 C C . ARG A 1 436 ? 13.763 7.823 -8.359 1.00 88.00 436 ARG A C 1
ATOM 3196 O O . ARG A 1 436 ? 13.941 7.624 -7.159 1.00 88.00 436 ARG A O 1
ATOM 3203 N N . VAL A 1 437 ? 12.574 8.182 -8.844 1.00 88.50 437 VAL A N 1
ATOM 3204 C CA . VAL A 1 437 ? 11.390 8.309 -7.980 1.00 88.50 437 VAL A CA 1
ATOM 3205 C C . VAL A 1 437 ? 10.998 6.950 -7.395 1.00 88.50 437 VAL A C 1
ATOM 3207 O O . VAL A 1 437 ? 10.755 6.848 -6.191 1.00 88.50 437 VAL A O 1
ATOM 3210 N N . VAL A 1 438 ? 10.983 5.900 -8.222 1.00 85.25 438 VAL A N 1
ATOM 3211 C CA . VAL A 1 438 ? 10.654 4.530 -7.796 1.00 85.25 438 VAL A CA 1
ATOM 3212 C C . VAL A 1 438 ? 11.690 3.985 -6.806 1.00 85.25 438 VAL A C 1
ATOM 3214 O O . VAL A 1 438 ? 11.315 3.385 -5.800 1.00 85.25 438 VAL A O 1
ATOM 3217 N N . GLU A 1 439 ? 12.980 4.237 -7.026 1.00 85.06 439 GLU A N 1
ATOM 3218 C CA . GLU A 1 439 ? 14.062 3.855 -6.109 1.00 85.06 439 GLU A CA 1
ATOM 3219 C C . GLU A 1 439 ? 13.861 4.462 -4.707 1.00 85.06 439 GLU A C 1
ATOM 3221 O O . GLU A 1 439 ? 13.906 3.755 -3.693 1.00 85.06 439 GLU A O 1
ATOM 3226 N N . VAL A 1 440 ? 13.580 5.767 -4.630 1.00 91.44 440 VAL A N 1
ATOM 3227 C CA . VAL A 1 440 ? 13.361 6.454 -3.346 1.00 91.44 440 VAL A CA 1
ATOM 3228 C C . VAL A 1 440 ? 12.058 5.990 -2.686 1.00 91.44 440 VAL A C 1
ATOM 3230 O O . VAL A 1 440 ? 12.027 5.794 -1.469 1.00 91.44 440 VAL A O 1
ATOM 3233 N N . ALA A 1 441 ? 10.999 5.738 -3.462 1.00 88.81 441 ALA A N 1
ATOM 3234 C CA . ALA A 1 441 ? 9.752 5.159 -2.958 1.00 88.81 441 ALA A CA 1
ATOM 3235 C C . ALA A 1 441 ? 9.959 3.760 -2.358 1.00 88.81 441 ALA A C 1
ATOM 3237 O O . ALA A 1 441 ? 9.454 3.470 -1.269 1.00 88.81 441 ALA A O 1
ATOM 3238 N N . ASN A 1 442 ? 10.751 2.911 -3.017 1.00 84.75 442 ASN A N 1
ATOM 3239 C CA . ASN A 1 442 ? 11.124 1.596 -2.501 1.00 84.75 442 ASN A CA 1
ATOM 3240 C C . ASN A 1 442 ? 11.958 1.698 -1.223 1.00 84.75 442 ASN A C 1
ATOM 3242 O O . ASN A 1 442 ? 11.672 0.987 -0.259 1.00 84.75 442 ASN A O 1
ATOM 3246 N N . THR A 1 443 ? 12.909 2.632 -1.180 1.00 86.75 443 THR A N 1
ATOM 3247 C CA . THR A 1 443 ? 13.702 2.915 0.024 1.00 86.75 443 THR A CA 1
ATOM 3248 C C . THR A 1 443 ? 12.797 3.319 1.191 1.00 86.75 443 THR A C 1
ATOM 3250 O O . THR A 1 443 ? 12.906 2.758 2.281 1.00 86.75 443 THR A O 1
ATOM 3253 N N . LEU A 1 444 ? 11.848 4.242 0.976 1.00 92.69 444 LEU A N 1
ATOM 3254 C CA . LEU A 1 444 ? 10.886 4.633 2.012 1.00 92.69 444 LEU A CA 1
ATOM 3255 C C . LEU A 1 444 ? 10.075 3.428 2.506 1.00 92.69 444 LEU A C 1
ATOM 3257 O O . LEU A 1 444 ? 9.919 3.230 3.713 1.00 92.69 444 LEU A O 1
ATOM 3261 N N . ARG A 1 445 ? 9.567 2.613 1.576 1.00 86.62 445 ARG A N 1
ATOM 3262 C CA . ARG A 1 445 ? 8.780 1.421 1.901 1.00 86.62 445 ARG A CA 1
ATOM 3263 C C . ARG A 1 445 ? 9.583 0.431 2.739 1.00 86.62 445 ARG A C 1
ATOM 3265 O O . ARG A 1 445 ? 9.048 -0.077 3.720 1.00 86.62 445 ARG A O 1
ATOM 3272 N N . GLU A 1 446 ? 10.843 0.179 2.400 1.00 82.94 446 GLU A N 1
ATOM 3273 C CA . GLU A 1 446 ? 11.723 -0.706 3.169 1.00 82.94 446 GLU A CA 1
ATOM 3274 C C . GLU A 1 446 ? 11.927 -0.192 4.601 1.00 82.94 446 GLU A C 1
ATOM 3276 O O . GLU A 1 446 ? 11.734 -0.943 5.564 1.00 82.94 446 GLU A O 1
ATOM 3281 N N . GLN A 1 447 ? 12.237 1.102 4.744 1.00 86.94 447 GLN A N 1
ATOM 3282 C CA . GLN A 1 447 ? 12.443 1.749 6.043 1.00 86.94 447 GLN A CA 1
ATOM 3283 C C . GLN A 1 447 ? 11.188 1.698 6.927 1.00 86.94 447 GLN A C 1
ATOM 3285 O O . GLN A 1 447 ? 11.292 1.540 8.143 1.00 86.94 447 GLN A O 1
ATOM 3290 N N . LEU A 1 448 ? 9.996 1.796 6.330 1.00 88.56 448 LEU A N 1
ATOM 3291 C CA . LEU A 1 448 ? 8.726 1.795 7.060 1.00 88.56 448 LEU A CA 1
ATOM 3292 C C . LEU A 1 448 ? 8.113 0.412 7.278 1.00 88.56 448 LEU A C 1
ATOM 3294 O O . LEU A 1 448 ? 7.348 0.250 8.224 1.00 88.56 448 LEU A O 1
ATOM 3298 N N . THR A 1 449 ? 8.444 -0.577 6.448 1.00 81.00 449 THR A N 1
ATOM 3299 C CA . THR A 1 449 ? 7.863 -1.929 6.520 1.00 81.00 449 THR A CA 1
ATOM 3300 C C . THR A 1 449 ? 8.664 -2.861 7.423 1.00 81.00 449 THR A C 1
ATOM 3302 O O . THR A 1 449 ? 8.106 -3.788 8.005 1.00 81.00 449 THR A O 1
ATOM 3305 N N . ASN A 1 450 ? 9.978 -2.665 7.551 1.00 79.31 450 ASN A N 1
ATOM 3306 C CA . ASN A 1 450 ? 10.821 -3.594 8.295 1.00 79.31 450 ASN A CA 1
ATOM 3307 C C . ASN A 1 450 ? 10.785 -3.295 9.809 1.00 79.31 450 ASN A C 1
ATOM 3309 O O . ASN A 1 450 ? 11.250 -2.234 10.238 1.00 79.31 450 ASN A O 1
ATOM 3313 N N . PRO A 1 451 ? 10.342 -4.243 10.663 1.00 76.81 451 PRO A N 1
ATOM 3314 C CA . PRO A 1 451 ? 10.275 -4.031 12.109 1.00 76.81 451 PRO A CA 1
ATOM 3315 C C . PRO A 1 451 ? 11.612 -3.657 12.766 1.00 76.81 451 PRO A C 1
ATOM 3317 O O . PRO A 1 451 ? 11.632 -3.050 13.837 1.00 76.81 451 PRO A O 1
ATOM 3320 N N . ARG A 1 452 ? 12.746 -3.995 12.138 1.00 78.50 452 ARG A N 1
ATOM 3321 C CA . ARG A 1 452 ? 14.086 -3.663 12.648 1.00 78.50 452 ARG A CA 1
ATOM 3322 C C . ARG A 1 452 ? 14.373 -2.160 12.636 1.00 78.50 452 ARG A C 1
ATOM 3324 O O . ARG A 1 452 ? 15.181 -1.707 13.443 1.00 78.50 452 ARG A O 1
ATOM 3331 N N . PHE A 1 453 ? 13.698 -1.398 11.776 1.00 83.06 453 PHE A N 1
ATOM 3332 C CA . PHE A 1 453 ? 13.906 0.043 11.624 1.00 83.06 453 PHE A CA 1
ATOM 3333 C C . PHE A 1 453 ? 12.959 0.898 12.477 1.00 83.06 453 PHE A C 1
ATOM 3335 O O . PHE A 1 453 ? 13.130 2.110 12.527 1.00 83.06 453 PHE A O 1
ATOM 3342 N N . GLN A 1 454 ? 12.051 0.291 13.256 1.00 82.56 454 GLN A N 1
ATOM 3343 C CA . GLN A 1 454 ? 11.092 0.992 14.138 1.00 82.56 454 GLN A CA 1
ATOM 3344 C C . GLN A 1 454 ? 11.726 1.911 15.200 1.00 82.56 454 GLN A C 1
ATOM 3346 O O . GLN A 1 454 ? 11.024 2.644 15.892 1.00 82.56 454 GLN A O 1
ATOM 3351 N N . ARG A 1 455 ? 13.044 1.819 15.407 1.00 82.56 455 ARG A N 1
ATOM 3352 C CA . ARG A 1 455 ? 13.807 2.638 16.365 1.00 82.56 455 ARG A CA 1
ATOM 3353 C C . ARG A 1 455 ? 14.746 3.630 15.684 1.00 82.56 455 ARG A C 1
ATOM 3355 O O . ARG A 1 455 ? 15.635 4.167 16.340 1.00 82.56 455 ARG A O 1
ATOM 3362 N N . THR A 1 456 ? 14.590 3.814 14.381 1.00 88.56 456 THR A N 1
ATOM 3363 C CA . THR A 1 456 ? 15.422 4.689 13.559 1.00 88.56 456 THR A CA 1
ATOM 3364 C C . THR A 1 456 ? 14.545 5.705 12.849 1.00 88.56 456 THR A C 1
ATOM 3366 O O . THR A 1 456 ? 13.345 5.502 12.699 1.00 88.56 456 THR A O 1
ATOM 3369 N N . ASP A 1 457 ? 15.153 6.790 12.401 1.00 92.06 457 ASP A N 1
ATOM 3370 C CA . ASP A 1 457 ? 14.536 7.850 11.613 1.00 92.06 457 ASP A CA 1
ATOM 3371 C C . ASP A 1 457 ? 14.977 7.805 10.139 1.00 92.06 457 ASP A C 1
ATOM 3373 O O . ASP A 1 457 ? 14.754 8.752 9.390 1.00 92.06 457 ASP A O 1
ATOM 3377 N N . GLY A 1 458 ? 15.551 6.678 9.692 1.00 92.81 458 GLY A N 1
ATOM 3378 C CA . GLY A 1 458 ? 16.050 6.490 8.324 1.00 92.81 458 GLY A CA 1
ATOM 3379 C C . GLY A 1 458 ? 14.981 6.648 7.239 1.00 92.81 458 GLY A C 1
ATOM 3380 O O . GLY A 1 458 ? 15.308 6.942 6.093 1.00 92.81 458 GLY A O 1
ATOM 3381 N N . TYR A 1 459 ? 13.699 6.529 7.597 1.00 95.19 459 TYR A N 1
ATOM 3382 C CA . TYR A 1 459 ? 12.578 6.817 6.704 1.00 95.19 459 TYR A CA 1
ATOM 3383 C C . TYR A 1 459 ? 12.419 8.314 6.385 1.00 95.19 459 TYR A C 1
ATOM 3385 O O . TYR A 1 459 ? 11.812 8.640 5.369 1.00 95.19 459 TYR A O 1
ATOM 3393 N N . LEU A 1 460 ? 12.937 9.233 7.215 1.00 97.62 460 LEU A N 1
ATOM 3394 C CA . LEU A 1 460 ? 12.705 10.674 7.048 1.00 97.62 460 LEU A CA 1
ATOM 3395 C C . LEU A 1 460 ? 13.328 11.219 5.766 1.00 97.62 460 LEU A C 1
ATOM 3397 O O . LEU A 1 460 ? 12.672 11.975 5.060 1.00 97.62 460 LEU A O 1
ATOM 3401 N N . GLN A 1 461 ? 14.561 10.826 5.440 1.00 97.38 461 GLN A N 1
ATOM 3402 C CA . GLN A 1 461 ? 15.236 11.299 4.229 1.00 97.38 461 GLN A CA 1
ATOM 3403 C C . GLN A 1 461 ? 14.456 10.941 2.946 1.00 97.38 461 GLN A C 1
ATOM 3405 O O . GLN A 1 461 ? 14.138 11.854 2.182 1.00 97.38 461 GLN A O 1
ATOM 3410 N N . PRO A 1 462 ? 14.101 9.666 2.678 1.00 97.56 462 PRO A N 1
ATOM 3411 C CA . PRO A 1 462 ? 13.316 9.342 1.491 1.00 97.56 462 PRO A CA 1
ATOM 3412 C C . PRO A 1 462 ? 11.881 9.900 1.562 1.00 97.56 462 PRO A C 1
ATOM 3414 O O . PRO A 1 462 ? 11.336 10.273 0.525 1.00 97.56 462 PRO A O 1
ATOM 3417 N N . ALA A 1 463 ? 11.280 10.034 2.753 1.00 98.38 463 ALA A N 1
ATOM 3418 C CA . ALA A 1 463 ? 9.972 10.681 2.917 1.00 98.38 463 ALA A CA 1
ATOM 3419 C C . ALA A 1 463 ? 9.984 12.167 2.526 1.00 98.38 463 ALA A C 1
ATOM 3421 O O . ALA A 1 463 ? 9.045 12.627 1.876 1.00 98.38 463 ALA A O 1
ATOM 3422 N N . GLN A 1 464 ? 11.040 12.895 2.900 1.00 98.69 464 GLN A N 1
ATOM 3423 C CA . GLN A 1 464 ? 11.239 14.302 2.544 1.00 98.69 464 GLN A CA 1
ATOM 3424 C C . GLN A 1 464 ? 11.476 14.466 1.053 1.00 98.69 464 GLN A C 1
ATOM 3426 O O . GLN A 1 464 ? 10.784 15.239 0.401 1.00 98.69 464 GLN A O 1
ATOM 3431 N N . GLN A 1 465 ? 12.359 13.650 0.481 1.00 98.31 465 GLN A N 1
ATOM 3432 C CA . GLN A 1 465 ? 12.652 13.726 -0.944 1.00 98.31 465 GLN A CA 1
ATOM 3433 C C . GLN A 1 465 ? 11.403 13.502 -1.813 1.00 98.31 465 GLN A C 1
ATOM 3435 O O . GLN A 1 465 ? 11.192 14.198 -2.806 1.00 98.31 465 GLN A O 1
ATOM 3440 N N . LEU A 1 466 ? 10.551 12.545 -1.435 1.00 98.50 466 LEU A N 1
ATOM 3441 C CA . LEU A 1 466 ? 9.295 12.292 -2.142 1.00 98.50 466 LEU A CA 1
ATOM 3442 C C . LEU A 1 466 ? 8.270 13.405 -1.913 1.00 98.50 466 LEU A C 1
ATOM 3444 O O . LEU A 1 466 ? 7.522 13.724 -2.836 1.00 98.50 466 LEU A O 1
ATOM 3448 N N . TYR A 1 467 ? 8.236 14.021 -0.729 1.00 98.62 467 TYR A N 1
ATOM 3449 C CA . TYR A 1 467 ? 7.397 15.192 -0.467 1.00 98.62 467 TYR A CA 1
ATOM 3450 C C . TYR A 1 467 ? 7.783 16.374 -1.371 1.00 98.62 467 TYR A C 1
ATOM 3452 O O . TYR A 1 467 ? 6.908 16.963 -2.010 1.00 98.62 467 TYR A O 1
ATOM 3460 N N . GLU A 1 468 ? 9.080 16.672 -1.490 1.00 98.44 468 GLU A N 1
ATOM 3461 C CA . GLU A 1 468 ? 9.623 17.730 -2.360 1.00 98.44 468 GLU A CA 1
ATOM 3462 C C . GLU A 1 468 ? 9.223 17.531 -3.830 1.00 98.44 468 GLU A C 1
ATOM 3464 O O . GLU A 1 468 ? 8.931 18.487 -4.545 1.00 98.44 468 GLU A O 1
ATOM 3469 N N . TRP A 1 469 ? 9.172 16.283 -4.308 1.00 98.19 469 TRP A N 1
ATOM 3470 C CA . TRP A 1 469 ? 8.797 15.998 -5.696 1.00 98.19 469 TRP A CA 1
ATOM 3471 C C . TRP A 1 469 ? 7.288 15.941 -5.929 1.00 98.19 469 TRP A C 1
ATOM 3473 O O . TRP A 1 469 ? 6.830 16.301 -7.012 1.00 98.19 469 TRP A O 1
ATOM 3483 N N . THR A 1 470 ? 6.507 15.467 -4.954 1.00 97.19 470 THR A N 1
ATOM 3484 C CA . THR A 1 470 ? 5.088 15.126 -5.175 1.00 97.19 470 THR A CA 1
ATOM 3485 C C . THR A 1 470 ? 4.095 16.104 -4.554 1.00 97.19 470 THR A C 1
ATOM 3487 O O . THR A 1 470 ? 2.964 16.185 -5.032 1.00 97.19 470 THR A O 1
ATOM 3490 N N . ILE A 1 471 ? 4.493 16.858 -3.524 1.00 98.00 471 ILE A N 1
ATOM 3491 C CA . ILE A 1 471 ? 3.603 17.741 -2.756 1.00 98.00 471 ILE A CA 1
ATOM 3492 C C . ILE A 1 471 ? 4.040 19.199 -2.849 1.00 98.00 471 ILE A C 1
ATOM 3494 O O . ILE A 1 471 ? 3.223 20.057 -3.184 1.00 98.00 471 ILE A O 1
ATOM 3498 N N . GLU A 1 472 ? 5.313 19.498 -2.593 1.00 97.81 472 GLU A N 1
ATOM 3499 C CA . GLU A 1 472 ? 5.816 20.879 -2.571 1.00 97.81 472 GLU A CA 1
ATOM 3500 C C . GLU A 1 472 ? 5.460 21.697 -3.835 1.00 97.81 472 GLU A C 1
ATOM 3502 O O . GLU A 1 472 ? 4.996 22.832 -3.686 1.00 97.81 472 GLU A O 1
ATOM 3507 N N . PRO A 1 473 ? 5.534 21.154 -5.073 1.00 97.81 473 PRO A N 1
ATOM 3508 C CA . PRO A 1 473 ? 5.235 21.920 -6.287 1.00 97.81 473 PRO A CA 1
ATOM 3509 C C . PRO A 1 473 ? 3.762 22.333 -6.430 1.00 97.81 473 PRO A C 1
ATOM 3511 O O . PRO A 1 473 ? 3.447 23.230 -7.219 1.00 97.81 473 PRO A O 1
ATOM 3514 N N . ILE A 1 474 ? 2.861 21.657 -5.711 1.00 96.50 474 ILE A N 1
ATOM 3515 C CA . ILE A 1 474 ? 1.406 21.857 -5.777 1.00 96.50 474 ILE A CA 1
ATOM 3516 C C . ILE A 1 474 ? 0.832 22.444 -4.481 1.00 96.50 474 ILE A C 1
ATOM 3518 O O . ILE A 1 474 ? -0.317 22.882 -4.468 1.00 96.50 474 ILE A O 1
ATOM 3522 N N . LEU A 1 475 ? 1.622 22.509 -3.405 1.00 96.19 475 LEU A N 1
ATOM 3523 C CA . LEU A 1 475 ? 1.188 22.990 -2.093 1.00 96.19 475 LEU A CA 1
ATOM 3524 C C . LEU A 1 475 ? 0.555 24.398 -2.128 1.00 96.19 475 LEU A C 1
ATOM 3526 O O . LEU A 1 475 ? -0.542 24.543 -1.584 1.00 96.19 475 LEU A O 1
ATOM 3530 N N . PRO A 1 476 ? 1.121 25.413 -2.820 1.00 95.06 476 PRO A N 1
ATOM 3531 C CA . PRO A 1 476 ? 0.507 26.744 -2.874 1.00 95.06 476 PRO A CA 1
ATOM 3532 C C . PRO A 1 476 ? -0.903 26.746 -3.483 1.00 95.06 476 PRO A C 1
ATOM 3534 O O . PRO A 1 476 ? -1.760 27.541 -3.094 1.00 95.06 476 PRO A O 1
ATOM 3537 N N . ASP A 1 477 ? -1.154 25.854 -4.442 1.00 93.31 477 ASP A N 1
ATOM 3538 C CA . ASP A 1 477 ? -2.437 25.740 -5.131 1.00 93.31 477 ASP A CA 1
ATOM 3539 C C . ASP A 1 477 ? -3.483 25.011 -4.262 1.00 93.31 477 ASP A C 1
ATOM 3541 O O . ASP A 1 477 ? -4.663 25.392 -4.233 1.00 93.31 477 ASP A O 1
ATOM 3545 N N . LEU A 1 478 ? -3.038 24.009 -3.491 1.00 95.25 478 LEU A N 1
ATOM 3546 C CA . LEU A 1 478 ? -3.846 23.326 -2.476 1.00 95.25 478 LEU A CA 1
ATOM 3547 C C . LEU A 1 478 ? -4.265 24.300 -1.360 1.00 95.25 478 LEU A C 1
ATOM 3549 O O . LEU A 1 478 ? -5.443 24.355 -0.996 1.00 95.25 478 LEU A O 1
ATOM 3553 N N . GLU A 1 479 ? -3.329 25.117 -0.869 1.00 94.50 479 GLU A N 1
ATOM 3554 C CA . GLU A 1 479 ? -3.576 26.143 0.150 1.00 94.50 479 GLU A CA 1
ATOM 3555 C C . GLU A 1 479 ? -4.533 27.233 -0.345 1.00 94.50 479 GLU A C 1
ATOM 3557 O O . GLU A 1 479 ? -5.498 27.577 0.344 1.00 94.50 479 GLU A O 1
ATOM 3562 N N . ALA A 1 480 ? -4.320 27.749 -1.561 1.00 93.06 480 ALA A N 1
ATOM 3563 C CA . ALA A 1 480 ? -5.183 28.769 -2.159 1.00 93.06 480 ALA A CA 1
ATOM 3564 C C . ALA A 1 480 ? -6.643 28.300 -2.282 1.00 93.06 480 ALA A C 1
ATOM 3566 O O . ALA A 1 480 ? -7.572 29.101 -2.137 1.00 93.06 480 ALA A O 1
ATOM 3567 N N . SER A 1 481 ? -6.837 26.997 -2.494 1.00 93.69 481 SER A N 1
ATOM 3568 C CA . SER A 1 481 ? -8.147 26.350 -2.608 1.00 93.69 481 SER A CA 1
ATOM 3569 C C . SER A 1 481 ? -8.689 25.835 -1.263 1.00 93.69 481 SER A C 1
ATOM 3571 O O . SER A 1 481 ? -9.768 25.246 -1.215 1.00 93.69 481 SER A O 1
ATOM 3573 N N . ASN A 1 482 ? -7.983 26.079 -0.150 1.00 95.06 482 ASN A N 1
ATOM 3574 C CA . ASN A 1 482 ? -8.314 25.598 1.199 1.00 95.06 482 ASN A CA 1
ATOM 3575 C C . ASN A 1 482 ? -8.542 24.078 1.266 1.00 95.06 482 ASN A C 1
ATOM 3577 O O . ASN A 1 482 ? -9.422 23.612 1.998 1.00 95.06 482 ASN A O 1
ATOM 3581 N N . VAL A 1 483 ? -7.784 23.314 0.477 1.00 96.88 483 VAL A N 1
ATOM 3582 C CA . VAL A 1 483 ? -7.906 21.857 0.392 1.00 96.88 483 VAL A CA 1
ATOM 3583 C C . VAL A 1 483 ? -7.574 21.230 1.741 1.00 96.88 483 VAL A C 1
ATOM 3585 O O . VAL A 1 483 ? -6.621 21.611 2.408 1.00 96.88 483 VAL A O 1
ATOM 3588 N N . ASN A 1 484 ? -8.374 20.247 2.141 1.00 96.06 484 ASN A N 1
ATOM 3589 C CA . ASN A 1 484 ? -8.153 19.446 3.344 1.00 96.06 484 ASN A CA 1
ATOM 3590 C C . ASN A 1 484 ? -8.246 17.937 3.082 1.00 96.06 484 ASN A C 1
ATOM 3592 O O . ASN A 1 484 ? -7.985 17.146 3.983 1.00 96.06 484 ASN A O 1
ATOM 3596 N N . THR A 1 485 ? -8.602 17.516 1.865 1.00 97.44 485 THR A N 1
ATOM 3597 C CA . THR A 1 485 ? -8.546 16.114 1.435 1.00 97.44 485 THR A CA 1
ATOM 3598 C C . THR A 1 485 ? -7.901 16.004 0.059 1.00 97.44 485 THR A C 1
ATOM 3600 O O . THR A 1 485 ? -8.279 16.734 -0.855 1.00 97.44 485 THR A O 1
ATOM 3603 N N . ILE A 1 486 ? -6.954 15.083 -0.102 1.00 97.50 486 ILE A N 1
ATOM 3604 C CA . ILE A 1 486 ? -6.274 14.826 -1.373 1.00 97.50 486 ILE A CA 1
ATOM 3605 C C . ILE A 1 486 ? -6.565 13.395 -1.824 1.00 97.50 486 ILE A C 1
ATOM 3607 O O . ILE A 1 486 ? -6.392 12.441 -1.062 1.00 97.50 486 ILE A O 1
ATOM 3611 N N . LEU A 1 487 ? -7.017 13.263 -3.070 1.00 95.25 487 LEU A N 1
ATOM 3612 C CA . LEU A 1 487 ? -7.220 11.994 -3.754 1.00 95.25 487 LEU A CA 1
ATOM 3613 C C . LEU A 1 487 ? -6.099 11.824 -4.775 1.00 95.25 487 LEU A C 1
ATOM 3615 O O . LEU A 1 487 ? -6.011 12.611 -5.714 1.00 95.25 487 LEU A O 1
ATOM 3619 N N . PHE A 1 488 ? -5.265 10.806 -4.610 1.00 94.38 488 PHE A N 1
ATOM 3620 C CA . PHE A 1 488 ? -4.159 10.529 -5.520 1.00 94.38 488 PHE A CA 1
ATOM 3621 C C . PHE A 1 488 ? -4.511 9.420 -6.507 1.00 94.38 488 PHE A C 1
ATOM 3623 O O . PHE A 1 488 ? -4.876 8.320 -6.097 1.00 94.38 488 PHE A O 1
ATOM 3630 N N . SER A 1 489 ? -4.321 9.686 -7.798 1.00 91.19 489 SER A N 1
ATOM 3631 C CA . SER A 1 489 ? -4.167 8.650 -8.820 1.00 91.19 489 SER A CA 1
ATOM 3632 C C . SER A 1 489 ? -2.677 8.446 -9.074 1.00 91.19 489 SER A C 1
ATOM 3634 O O . SER A 1 489 ? -2.013 9.303 -9.664 1.00 91.19 489 SER A O 1
ATOM 3636 N N . MET A 1 490 ? -2.150 7.331 -8.562 1.00 89.31 490 MET A N 1
ATOM 3637 C CA . MET A 1 490 ? -0.728 6.989 -8.635 1.00 89.31 490 MET A CA 1
ATOM 3638 C C . MET A 1 490 ? -0.437 6.048 -9.818 1.00 89.31 490 MET A C 1
ATOM 3640 O O . MET A 1 490 ? -1.223 5.123 -10.073 1.00 89.31 490 MET A O 1
ATOM 3644 N N . PRO A 1 491 ? 0.695 6.235 -10.519 1.00 83.31 491 PRO A N 1
ATOM 3645 C CA . PRO A 1 491 ? 1.144 5.324 -11.563 1.00 83.31 491 PRO A CA 1
ATOM 3646 C C . PRO A 1 491 ? 1.730 4.043 -10.958 1.00 83.31 491 PRO A C 1
ATOM 3648 O O . PRO A 1 491 ? 1.990 3.966 -9.748 1.00 83.31 491 PRO A O 1
ATOM 3651 N N . ALA A 1 492 ? 1.984 3.065 -11.827 1.00 76.69 492 ALA A N 1
ATOM 3652 C CA . ALA A 1 492 ? 2.814 1.903 -11.532 1.00 76.69 492 ALA A CA 1
ATOM 3653 C C . ALA A 1 492 ? 4.091 2.280 -10.759 1.00 76.69 492 ALA A C 1
ATOM 3655 O O . ALA A 1 492 ? 4.721 3.310 -11.026 1.00 76.69 492 ALA A O 1
ATOM 3656 N N . GLY A 1 493 ? 4.444 1.470 -9.760 1.00 77.94 493 GLY A N 1
ATOM 3657 C CA . GLY A 1 493 ? 5.574 1.711 -8.850 1.00 77.94 493 GLY A CA 1
ATOM 3658 C C . GLY A 1 493 ? 5.314 2.659 -7.664 1.00 77.94 493 GLY A C 1
ATOM 3659 O O . GLY A 1 493 ? 6.040 2.585 -6.676 1.00 77.94 493 GLY A O 1
ATOM 3660 N N . LEU A 1 494 ? 4.271 3.506 -7.690 1.00 86.00 494 LEU A N 1
ATOM 3661 C CA . LEU A 1 494 ? 3.934 4.418 -6.572 1.00 86.00 494 LEU A CA 1
ATOM 3662 C C . LEU A 1 494 ? 2.609 4.104 -5.870 1.00 86.00 494 LEU A C 1
ATOM 3664 O O . LEU A 1 494 ? 2.267 4.735 -4.871 1.00 86.00 494 LEU A O 1
ATOM 3668 N N . ARG A 1 495 ? 1.857 3.115 -6.348 1.00 80.38 495 ARG A N 1
ATOM 3669 C CA . ARG A 1 495 ? 0.552 2.730 -5.781 1.00 80.38 495 ARG A CA 1
ATOM 3670 C C . ARG A 1 495 ? 0.623 2.200 -4.350 1.00 80.38 495 ARG A C 1
ATOM 3672 O O . ARG A 1 495 ? -0.321 2.389 -3.591 1.00 80.38 495 ARG A O 1
ATOM 3679 N N . SER A 1 496 ? 1.751 1.604 -3.963 1.00 78.38 496 SER A N 1
ATOM 3680 C CA . SER A 1 496 ? 2.007 1.132 -2.596 1.00 78.38 496 SER A CA 1
ATOM 3681 C C . SER A 1 496 ? 2.782 2.136 -1.731 1.00 78.38 496 SER A C 1
ATOM 3683 O O . SER A 1 496 ? 3.302 1.766 -0.677 1.00 78.38 496 SER A O 1
ATOM 3685 N N . LEU A 1 497 ? 2.935 3.385 -2.183 1.00 88.38 497 LEU A N 1
ATOM 3686 C CA . LEU A 1 497 ? 3.650 4.417 -1.439 1.00 88.38 497 LEU A CA 1
ATOM 3687 C C . LEU A 1 497 ? 2.867 4.776 -0.159 1.00 88.38 497 LEU A C 1
ATOM 3689 O O . LEU A 1 497 ? 1.690 5.136 -0.260 1.00 88.38 497 LEU A O 1
ATOM 3693 N N . PRO A 1 498 ? 3.483 4.747 1.041 1.00 91.44 498 PRO A N 1
ATOM 3694 C CA . PRO A 1 498 ? 2.844 5.225 2.266 1.00 91.44 498 PRO A CA 1
ATOM 3695 C C . PRO A 1 498 ? 2.745 6.754 2.272 1.00 91.44 498 PRO A C 1
ATOM 3697 O O . PRO A 1 498 ? 3.477 7.436 2.985 1.00 91.44 498 PRO A O 1
ATOM 3700 N N . ILE A 1 499 ? 1.814 7.301 1.484 1.00 93.69 499 ILE A N 1
ATOM 3701 C CA . ILE A 1 499 ? 1.641 8.749 1.280 1.00 93.69 499 ILE A CA 1
ATOM 3702 C C . ILE A 1 499 ? 1.417 9.518 2.587 1.00 93.69 499 ILE A C 1
ATOM 3704 O O . ILE A 1 499 ? 1.869 10.648 2.724 1.00 93.69 499 ILE A O 1
ATOM 3708 N N . ALA A 1 500 ? 0.785 8.888 3.581 1.00 96.56 500 ALA A N 1
ATOM 3709 C CA . ALA A 1 500 ? 0.597 9.463 4.912 1.00 96.56 500 ALA A CA 1
ATOM 3710 C C . ALA A 1 500 ? 1.924 9.736 5.640 1.00 96.56 500 ALA A C 1
ATOM 3712 O O . ALA A 1 500 ? 1.992 10.651 6.455 1.00 96.56 500 ALA A O 1
ATOM 3713 N N . GLY A 1 501 ? 2.960 8.947 5.338 1.00 96.88 501 GLY A N 1
ATOM 3714 C CA . GLY A 1 501 ? 4.298 9.051 5.912 1.00 96.88 501 GLY A CA 1
ATOM 3715 C C . GLY A 1 501 ? 5.253 9.976 5.153 1.00 96.88 501 GLY A C 1
ATOM 3716 O O . GLY A 1 501 ? 6.402 10.084 5.572 1.00 96.88 501 GLY A O 1
ATOM 3717 N N . LEU A 1 502 ? 4.819 10.632 4.068 1.00 98.31 502 LEU A N 1
ATOM 3718 C CA . LEU A 1 502 ? 5.595 11.717 3.451 1.00 98.31 502 LEU A CA 1
ATOM 3719 C C . LEU A 1 502 ? 5.758 12.865 4.451 1.00 98.31 502 LEU A C 1
ATOM 3721 O O . LEU A 1 502 ? 4.885 13.062 5.294 1.00 98.31 502 LEU A O 1
ATOM 3725 N N . HIS A 1 503 ? 6.862 13.606 4.383 1.00 98.31 503 HIS A N 1
ATOM 3726 C CA . HIS A 1 503 ? 7.246 14.534 5.450 1.00 98.31 503 HIS A CA 1
ATOM 3727 C C . HIS A 1 503 ? 7.844 15.818 4.875 1.00 98.31 503 HIS A C 1
ATOM 3729 O O . HIS A 1 503 ? 8.712 15.736 4.021 1.00 98.31 503 HIS A O 1
ATOM 3735 N N . ASP A 1 504 ? 7.432 16.993 5.349 1.00 97.19 504 ASP A N 1
ATOM 3736 C CA . ASP A 1 504 ? 7.895 18.287 4.803 1.00 97.19 504 ASP A CA 1
ATOM 3737 C C . ASP A 1 504 ? 9.193 18.816 5.444 1.00 97.19 504 ASP A C 1
ATOM 3739 O O . ASP A 1 504 ? 9.726 19.851 5.056 1.00 97.19 504 ASP A O 1
ATOM 3743 N N . GLY A 1 505 ? 9.700 18.096 6.444 1.00 95.69 505 GLY A N 1
ATOM 3744 C CA . GLY A 1 505 ? 10.850 18.488 7.264 1.00 95.69 505 GLY A CA 1
ATOM 3745 C C . GLY A 1 505 ? 10.457 18.883 8.689 1.00 95.69 505 GLY A C 1
ATOM 3746 O O . GLY A 1 505 ? 11.290 18.791 9.589 1.00 95.69 505 GLY A O 1
ATOM 3747 N N . GLU A 1 506 ? 9.182 19.197 8.920 1.00 96.25 506 GLU A N 1
ATOM 3748 C CA . GLU A 1 506 ? 8.608 19.532 10.227 1.00 96.25 506 GLU A CA 1
ATOM 3749 C C . GLU A 1 506 ? 7.470 18.585 10.647 1.00 96.25 506 GLU A C 1
ATOM 3751 O O . GLU A 1 506 ? 7.409 18.202 11.814 1.00 96.25 506 GLU A O 1
ATOM 3756 N N . GLN A 1 507 ? 6.592 18.210 9.717 1.00 97.31 507 GLN A N 1
ATOM 3757 C CA . GLN A 1 507 ? 5.367 17.441 9.945 1.00 97.31 507 GLN A CA 1
ATOM 3758 C C . GLN A 1 507 ? 5.108 16.443 8.804 1.00 97.31 507 GLN A C 1
ATOM 3760 O O . GLN A 1 507 ? 5.511 16.630 7.649 1.00 97.31 507 GLN A O 1
ATOM 3765 N N . PHE A 1 508 ? 4.384 15.372 9.118 1.00 98.56 508 PHE A N 1
ATOM 3766 C CA . PHE A 1 508 ? 3.924 14.396 8.135 1.00 98.56 508 PHE A CA 1
ATOM 3767 C C . PHE A 1 508 ? 2.760 14.937 7.295 1.00 98.56 508 PHE A C 1
ATOM 3769 O O . PHE A 1 508 ? 1.943 15.736 7.755 1.00 98.56 508 PHE A O 1
ATOM 3776 N N . LEU A 1 509 ? 2.601 14.430 6.071 1.00 98.50 509 LEU A N 1
ATOM 3777 C CA . LEU A 1 509 ? 1.516 14.824 5.169 1.00 98.50 509 LEU A CA 1
ATOM 3778 C C . LEU A 1 509 ? 0.129 14.558 5.782 1.00 98.50 509 LEU A C 1
ATOM 3780 O O . LEU A 1 509 ? -0.798 15.343 5.580 1.00 98.50 509 LEU A O 1
ATOM 3784 N N . VAL A 1 510 ? -0.008 13.488 6.575 1.00 98.31 510 VAL A N 1
ATOM 3785 C CA . VAL A 1 510 ? -1.247 13.157 7.304 1.00 98.31 510 VAL A CA 1
ATOM 3786 C C . VAL A 1 510 ? -1.635 14.215 8.348 1.00 98.31 510 VAL A C 1
ATOM 3788 O O . VAL A 1 510 ? -2.813 14.379 8.671 1.00 98.31 510 VAL A O 1
ATOM 3791 N N . GLU A 1 511 ? -0.675 14.989 8.859 1.00 98.31 511 GLU A N 1
ATOM 3792 C CA . GLU A 1 511 ? -0.949 16.104 9.773 1.00 98.31 511 GLU A CA 1
ATOM 3793 C C . GLU A 1 511 ? -1.626 17.264 9.047 1.00 98.31 511 GLU A C 1
ATOM 3795 O O . GLU A 1 511 ? -2.450 17.968 9.636 1.00 98.31 511 GLU A O 1
ATOM 3800 N N . GLN A 1 512 ? -1.389 17.395 7.743 1.00 97.44 512 GLN A N 1
ATOM 3801 C CA . GLN A 1 512 ? -1.903 18.483 6.921 1.00 97.44 512 GLN A CA 1
ATOM 3802 C C . GLN A 1 512 ? -3.224 18.120 6.228 1.00 97.44 512 GLN A C 1
ATOM 3804 O O . GLN A 1 512 ? -4.174 18.907 6.257 1.00 97.44 512 GLN A O 1
ATOM 3809 N N . PHE A 1 513 ? -3.323 16.915 5.656 1.00 98.25 513 PHE A N 1
ATOM 3810 C CA . PHE A 1 513 ? -4.444 16.519 4.799 1.00 98.25 513 PHE A CA 1
ATOM 3811 C C . PHE A 1 513 ? -5.011 15.146 5.151 1.00 98.25 513 PHE A C 1
ATOM 3813 O O . PHE A 1 513 ? -4.301 14.232 5.562 1.00 98.25 513 PHE A O 1
ATOM 3820 N N . SER A 1 514 ? -6.309 14.982 4.904 1.00 98.19 514 SER A N 1
ATOM 3821 C CA . SER A 1 514 ? -6.931 13.668 4.744 1.00 98.19 514 SER A CA 1
ATOM 3822 C C . SER A 1 514 ? -6.555 13.073 3.388 1.00 98.19 514 SER A C 1
ATOM 3824 O O . SER A 1 514 ? -6.555 13.780 2.383 1.00 98.19 514 SER A O 1
ATOM 3826 N N . LEU A 1 515 ? -6.242 11.779 3.338 1.00 96.69 515 LEU A N 1
ATOM 3827 C CA . LEU A 1 515 ? -5.616 11.160 2.165 1.00 96.69 515 LEU A CA 1
ATOM 3828 C C . LEU A 1 515 ? -6.413 9.958 1.661 1.00 96.69 515 LEU A C 1
ATOM 3830 O O . LEU A 1 515 ? -6.977 9.196 2.449 1.00 96.69 515 LEU A O 1
ATOM 3834 N N . SER A 1 516 ? -6.437 9.773 0.342 1.00 93.06 516 SER A N 1
ATOM 3835 C CA . SER A 1 516 ? -6.969 8.566 -0.290 1.00 93.06 516 SER A CA 1
ATOM 3836 C C . SER A 1 516 ? -6.331 8.309 -1.652 1.00 93.06 516 SER A C 1
ATOM 3838 O O . SER A 1 516 ? -5.925 9.242 -2.342 1.00 93.06 516 SER A O 1
ATOM 3840 N N . LEU A 1 517 ? -6.251 7.039 -2.037 1.00 91.06 517 LEU A N 1
ATOM 3841 C CA . LEU A 1 517 ? -5.853 6.593 -3.365 1.00 91.06 517 LEU A CA 1
ATOM 3842 C C . LEU A 1 517 ? -7.092 6.287 -4.211 1.00 91.06 517 LEU A C 1
ATOM 3844 O O . LEU A 1 517 ? -8.055 5.693 -3.729 1.00 91.06 517 LEU A O 1
ATOM 3848 N N . ILE A 1 518 ? -7.054 6.631 -5.491 1.00 87.94 518 ILE A N 1
ATOM 3849 C CA . ILE A 1 518 ? -8.074 6.259 -6.472 1.00 87.94 518 ILE A CA 1
ATOM 3850 C C . ILE A 1 518 ? -7.399 5.721 -7.738 1.00 87.94 518 ILE A C 1
ATOM 3852 O O . ILE A 1 518 ? -6.355 6.240 -8.123 1.00 87.94 518 ILE A O 1
ATOM 3856 N N . PRO A 1 519 ? -7.977 4.718 -8.422 1.00 81.88 519 PRO A N 1
ATOM 3857 C CA . PRO A 1 519 ? -7.497 4.323 -9.745 1.00 81.88 519 PRO A CA 1
ATOM 3858 C C . PRO A 1 519 ? -7.621 5.505 -10.721 1.00 81.88 519 PRO A C 1
ATOM 3860 O O . PRO A 1 519 ? -6.639 6.026 -11.249 1.00 81.88 519 PRO A O 1
ATOM 3863 N N . SER A 1 520 ? -8.848 6.001 -10.853 1.00 81.81 520 SER A N 1
ATOM 3864 C CA . SER A 1 520 ? -9.204 7.266 -11.485 1.00 81.81 520 SER A CA 1
ATOM 3865 C C . SER A 1 520 ? -10.500 7.777 -10.852 1.00 81.81 520 SER A C 1
ATOM 3867 O O . SER A 1 520 ? -11.203 7.023 -10.167 1.00 81.81 520 SER A O 1
ATOM 3869 N N . LEU A 1 521 ? -10.846 9.046 -11.068 1.00 81.88 521 LEU A N 1
ATOM 3870 C CA . LEU A 1 521 ? -12.096 9.589 -10.539 1.00 81.88 521 LEU A CA 1
ATOM 3871 C C . LEU A 1 521 ? -13.316 9.015 -11.277 1.00 81.88 521 LEU A C 1
ATOM 3873 O O . LEU A 1 521 ? -14.371 8.840 -10.670 1.00 81.88 521 LEU A O 1
ATOM 3877 N N . GLY A 1 522 ? -13.171 8.680 -12.564 1.00 79.38 522 GLY A N 1
ATOM 3878 C CA . GLY A 1 522 ? -14.209 8.003 -13.345 1.00 79.38 522 GLY A CA 1
ATOM 3879 C C . GLY A 1 522 ? -14.547 6.583 -12.876 1.00 79.38 522 GLY A C 1
ATOM 3880 O O . GLY A 1 522 ? -15.637 6.098 -13.173 1.00 79.38 522 GLY A O 1
ATOM 3881 N N . LEU A 1 523 ? -13.659 5.935 -12.115 1.00 78.69 523 LEU A N 1
ATOM 3882 C CA . LEU A 1 523 ? -13.831 4.561 -11.625 1.00 78.69 523 LEU A CA 1
ATOM 3883 C C . LEU A 1 523 ? -14.367 4.449 -10.197 1.00 78.69 523 LEU A C 1
ATOM 3885 O O . LEU A 1 523 ? -14.578 3.341 -9.705 1.00 78.69 523 LEU A O 1
ATOM 3889 N N . VAL A 1 524 ? -14.611 5.573 -9.525 1.00 81.38 524 VAL A N 1
ATOM 3890 C CA . VAL A 1 524 ? -15.114 5.590 -8.147 1.00 81.38 524 VAL A CA 1
ATOM 3891 C C . VAL A 1 524 ? -16.502 6.220 -8.073 1.00 81.38 524 VAL A C 1
ATOM 3893 O O . VAL A 1 524 ? -16.818 7.184 -8.769 1.00 81.38 524 VAL A O 1
ATOM 3896 N N . ASP A 1 525 ? -17.359 5.701 -7.191 1.00 82.81 525 ASP A N 1
ATOM 3897 C CA . ASP A 1 525 ? -18.646 6.340 -6.910 1.00 82.81 525 ASP A CA 1
ATOM 3898 C C . ASP A 1 525 ? -18.430 7.593 -6.057 1.00 82.81 525 ASP A C 1
ATOM 3900 O O . ASP A 1 525 ? -18.295 7.527 -4.836 1.00 82.81 525 ASP A O 1
ATOM 3904 N N . THR A 1 526 ? -18.443 8.752 -6.710 1.00 84.75 526 THR A N 1
ATOM 3905 C CA . THR A 1 526 ? -18.205 10.054 -6.079 1.00 84.75 526 THR A CA 1
ATOM 3906 C C . THR A 1 526 ? -19.373 10.562 -5.228 1.00 84.75 526 THR A C 1
ATOM 3908 O O . THR A 1 526 ? -19.282 11.627 -4.617 1.00 84.75 526 THR A O 1
ATOM 3911 N N . ARG A 1 527 ? -20.490 9.830 -5.127 1.00 87.50 527 ARG A N 1
ATOM 3912 C CA . ARG A 1 527 ? -21.658 10.278 -4.355 1.00 87.50 527 ARG A CA 1
ATOM 3913 C C . ARG A 1 527 ? -21.458 10.053 -2.862 1.00 87.50 527 ARG A C 1
ATOM 3915 O O . ARG A 1 527 ? -21.397 8.913 -2.394 1.00 87.50 527 ARG A O 1
ATOM 3922 N N . TYR A 1 528 ? -21.520 11.148 -2.109 1.00 90.25 528 TYR A N 1
ATOM 3923 C CA . TYR A 1 528 ? -21.518 11.112 -0.651 1.00 90.25 528 TYR A CA 1
ATOM 3924 C C . TYR A 1 528 ? -22.658 10.270 -0.068 1.00 90.25 528 TYR A C 1
ATOM 3926 O O . TYR A 1 528 ? -23.831 10.419 -0.433 1.00 90.25 528 TYR A O 1
ATOM 3934 N N . ARG A 1 529 ? -22.306 9.411 0.892 1.00 89.19 529 ARG A N 1
ATOM 3935 C CA . ARG A 1 529 ? -23.245 8.704 1.760 1.00 89.19 529 ARG A CA 1
ATOM 3936 C C . ARG A 1 529 ? -22.701 8.706 3.175 1.00 89.19 529 ARG A C 1
ATOM 3938 O O . ARG A 1 529 ? -21.590 8.264 3.425 1.00 89.19 529 ARG A O 1
ATOM 3945 N N . THR A 1 530 ? -23.529 9.158 4.106 1.00 88.19 530 THR A N 1
ATOM 3946 C CA . THR A 1 530 ? -23.195 9.036 5.520 1.00 88.19 530 THR A CA 1
ATOM 3947 C C . THR A 1 530 ? -23.229 7.572 5.958 1.00 88.19 530 THR A C 1
ATOM 3949 O O . THR A 1 530 ? -24.166 6.842 5.629 1.00 88.19 530 THR A O 1
ATOM 3952 N N . LEU A 1 531 ? -22.221 7.172 6.732 1.00 90.38 531 LEU A N 1
ATOM 3953 C CA . LEU A 1 531 ? -22.198 5.902 7.454 1.00 90.38 531 LEU A CA 1
ATOM 3954 C C . LEU A 1 531 ? -22.862 6.005 8.836 1.00 90.38 531 LEU A C 1
ATOM 3956 O O . LEU A 1 531 ? -23.042 5.002 9.514 1.00 90.38 531 LEU A O 1
ATOM 3960 N N . GLN A 1 532 ? -23.261 7.194 9.292 1.00 83.38 532 GLN A N 1
ATOM 3961 C CA . GLN A 1 532 ? -23.829 7.351 10.632 1.00 83.38 532 GLN A CA 1
ATOM 3962 C C . GLN A 1 532 ? -25.108 6.513 10.785 1.00 83.38 532 GLN A C 1
ATOM 3964 O O . GLN A 1 532 ? -26.069 6.667 10.031 1.00 83.38 532 GLN A O 1
ATOM 3969 N N . ASN A 1 533 ? -25.140 5.673 11.824 1.00 82.12 533 ASN A N 1
ATOM 3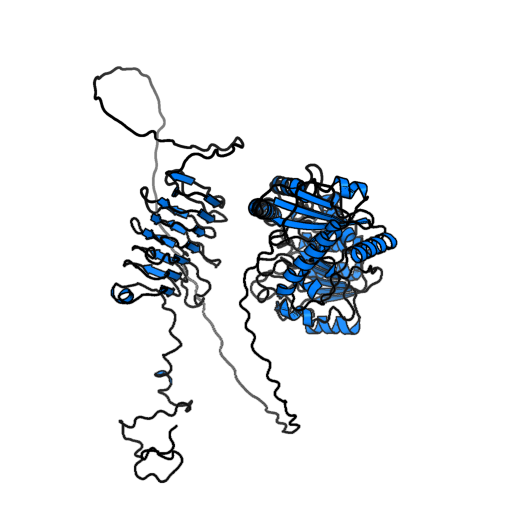970 C CA . ASN A 1 533 ? -26.222 4.726 12.128 1.00 82.12 533 ASN A CA 1
ATOM 3971 C C . ASN A 1 533 ? -26.379 3.559 11.134 1.00 82.12 533 ASN A C 1
ATOM 3973 O O . ASN A 1 533 ? -27.430 2.915 11.129 1.00 82.12 533 ASN A O 1
ATOM 3977 N N . THR A 1 534 ? -25.378 3.262 10.301 1.00 89.38 534 THR A N 1
ATOM 3978 C CA . THR A 1 534 ? -25.381 2.020 9.514 1.00 89.38 534 THR A CA 1
ATOM 3979 C C . THR A 1 534 ? -24.939 0.829 10.358 1.00 89.38 534 THR A C 1
ATOM 3981 O O . THR A 1 534 ? -24.173 0.988 11.303 1.00 89.38 534 THR A O 1
ATOM 3984 N N . GLY A 1 535 ? -25.397 -0.373 10.010 1.00 90.88 535 GLY A N 1
ATOM 3985 C CA . GLY A 1 535 ? -24.914 -1.597 10.645 1.00 90.88 535 GLY A CA 1
ATOM 3986 C C . GLY A 1 535 ? -23.557 -2.043 10.097 1.00 90.88 535 GLY A C 1
ATOM 3987 O O . GLY A 1 535 ? -23.269 -1.827 8.913 1.00 90.88 535 GLY A O 1
ATOM 3988 N N . ILE A 1 536 ? -22.783 -2.736 10.934 1.00 94.62 536 ILE A N 1
ATOM 3989 C CA . ILE A 1 536 ? -21.534 -3.403 10.547 1.00 94.62 536 ILE A CA 1
ATOM 3990 C C . ILE A 1 536 ? -21.669 -4.932 10.567 1.00 94.62 536 ILE A C 1
ATOM 3992 O O . ILE A 1 536 ? -22.271 -5.501 11.477 1.00 94.62 536 ILE A O 1
ATOM 3996 N N . LEU A 1 537 ? -21.076 -5.591 9.571 1.00 95.69 537 LEU A N 1
ATOM 3997 C CA . LEU A 1 537 ? -20.758 -7.016 9.612 1.00 95.69 537 LEU A CA 1
ATOM 3998 C C . LEU A 1 537 ? -19.267 -7.172 9.890 1.00 95.69 537 LEU A C 1
ATOM 4000 O O . LEU A 1 537 ? -18.456 -6.807 9.040 1.00 95.69 537 LEU A O 1
ATOM 4004 N N . ALA A 1 538 ? -18.915 -7.688 11.061 1.00 97.00 538 ALA A N 1
ATOM 4005 C CA . ALA A 1 538 ? -17.534 -7.927 11.448 1.00 97.00 538 ALA A CA 1
ATOM 4006 C C . ALA A 1 538 ? -17.267 -9.437 11.434 1.00 97.00 538 ALA A C 1
ATOM 4008 O O . ALA A 1 538 ? -18.011 -10.214 12.029 1.00 97.00 538 ALA A O 1
ATOM 4009 N N . MET A 1 539 ? -16.240 -9.883 10.724 1.00 97.19 539 MET A N 1
ATOM 4010 C CA . MET A 1 539 ? -15.892 -11.297 10.653 1.00 97.19 539 MET A CA 1
ATOM 4011 C C . MET A 1 539 ? -14.379 -11.482 10.708 1.00 97.19 539 MET A C 1
ATOM 4013 O O . MET A 1 539 ? -13.639 -10.606 10.268 1.00 97.19 539 MET A O 1
ATOM 4017 N N . GLY A 1 540 ? -13.904 -12.602 11.242 1.00 95.69 540 GLY A N 1
ATOM 4018 C CA . GLY A 1 540 ? -12.467 -12.841 11.305 1.00 95.69 540 GLY A CA 1
ATOM 4019 C C . GLY A 1 540 ? -12.058 -14.207 11.829 1.00 95.69 540 GLY A C 1
ATOM 4020 O O . GLY A 1 540 ? -12.874 -14.959 12.357 1.00 95.69 540 GLY A O 1
ATOM 4021 N N . ALA A 1 541 ? -10.774 -14.519 11.690 1.00 94.25 541 ALA A N 1
ATOM 4022 C CA . ALA A 1 541 ? -10.162 -15.729 12.228 1.00 94.25 541 ALA A CA 1
ATOM 4023 C C . ALA A 1 541 ? -8.993 -15.351 13.139 1.00 94.25 541 ALA A C 1
ATOM 4025 O O . ALA A 1 541 ? -8.140 -14.545 12.774 1.00 94.25 541 ALA A O 1
ATOM 4026 N N . SER A 1 542 ? -8.966 -15.934 14.336 1.00 91.19 542 SER A N 1
ATOM 4027 C CA . SER A 1 542 ? -7.871 -15.777 15.300 1.00 91.19 542 SER A CA 1
ATOM 4028 C C . SER A 1 542 ? -6.979 -17.013 15.376 1.00 91.19 542 SER A C 1
ATOM 4030 O O . SER A 1 542 ? -5.839 -16.942 15.840 1.00 91.19 542 SER A O 1
ATOM 4032 N N . GLU A 1 543 ? -7.513 -18.155 14.953 1.00 90.69 543 GLU A N 1
ATOM 4033 C CA . GLU A 1 543 ? -6.852 -19.453 14.954 1.00 90.69 543 GLU A CA 1
ATOM 4034 C C . GLU A 1 543 ? -6.696 -19.945 13.517 1.00 90.69 543 GLU A C 1
ATOM 4036 O O . GLU A 1 543 ? -7.597 -19.782 12.697 1.00 90.69 543 GLU A O 1
ATOM 4041 N N . PHE A 1 544 ? -5.545 -20.543 13.216 1.00 85.56 544 PHE A N 1
ATOM 4042 C CA . PHE A 1 544 ? -5.217 -21.018 11.877 1.00 85.56 544 PHE A CA 1
ATOM 4043 C C . PHE A 1 544 ? -4.518 -22.376 11.950 1.00 85.56 544 PHE A C 1
ATOM 4045 O O . PHE A 1 544 ? -3.755 -22.647 12.881 1.00 85.56 544 PHE A O 1
ATOM 4052 N N . GLY A 1 545 ? -4.782 -23.230 10.960 1.00 77.19 545 GLY A N 1
ATOM 4053 C CA . GLY A 1 545 ? -4.014 -24.452 10.721 1.00 77.19 545 GLY A CA 1
ATOM 4054 C C . GLY A 1 545 ? -2.767 -24.198 9.863 1.00 77.19 545 GLY A C 1
ATOM 4055 O O . GLY A 1 545 ? -2.635 -23.158 9.216 1.00 77.19 545 GLY A O 1
ATOM 4056 N N . GLY A 1 546 ? -1.855 -25.173 9.817 1.00 75.94 546 GLY A N 1
ATOM 4057 C CA . GLY A 1 546 ? -0.653 -25.109 8.976 1.00 75.94 546 GLY A CA 1
ATOM 4058 C C . GLY A 1 546 ? 0.397 -24.108 9.477 1.00 75.94 546 GLY A C 1
ATOM 4059 O O . GLY A 1 546 ? 0.715 -24.090 10.663 1.00 75.94 546 GLY A O 1
ATOM 4060 N N . ASN A 1 547 ? 0.951 -23.302 8.563 1.00 75.69 547 ASN A N 1
ATOM 4061 C CA . ASN A 1 547 ? 2.079 -22.390 8.821 1.00 75.69 547 ASN A CA 1
ATOM 4062 C C . ASN A 1 547 ? 1.668 -20.944 9.173 1.00 75.69 547 ASN A C 1
ATOM 4064 O O . ASN A 1 547 ? 2.537 -20.084 9.312 1.00 75.69 547 ASN A O 1
ATOM 4068 N N . LEU A 1 548 ? 0.371 -20.644 9.291 1.00 81.75 548 LEU A N 1
ATOM 4069 C CA . LEU A 1 548 ? -0.097 -19.295 9.625 1.00 81.75 548 LEU A CA 1
ATOM 4070 C C . LEU A 1 548 ? -0.071 -19.062 11.140 1.00 81.75 548 LEU A C 1
ATOM 4072 O O . LEU A 1 548 ? -0.557 -19.877 11.923 1.00 81.75 548 LEU A O 1
ATOM 4076 N N . ALA A 1 549 ? 0.489 -17.926 11.557 1.00 82.44 549 ALA A N 1
ATOM 4077 C CA . ALA A 1 549 ? 0.551 -17.554 12.966 1.00 82.44 549 ALA A CA 1
ATOM 4078 C C . ALA A 1 549 ? -0.847 -17.196 13.514 1.00 82.44 549 ALA A C 1
ATOM 4080 O O . ALA A 1 549 ? -1.646 -16.602 12.792 1.00 82.44 549 ALA A O 1
ATOM 4081 N N . PRO A 1 550 ? -1.162 -17.496 14.786 1.00 85.81 550 PRO A N 1
ATOM 4082 C CA . PRO A 1 550 ? -2.415 -17.054 15.397 1.00 85.81 550 PRO A CA 1
ATOM 4083 C C . PRO A 1 550 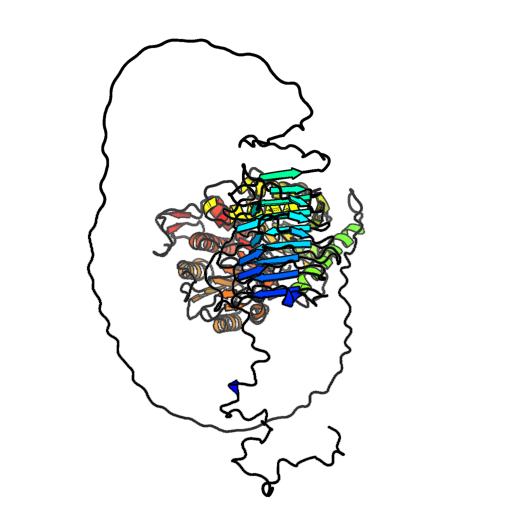? -2.486 -15.522 15.500 1.00 85.81 550 PRO A C 1
ATOM 4085 O O . PRO A 1 550 ? -1.466 -14.872 15.735 1.00 85.81 550 PRO A O 1
ATOM 4088 N N . LEU A 1 551 ? -3.698 -14.969 15.396 1.00 88.31 551 LEU A N 1
ATOM 4089 C CA . LEU A 1 551 ? -4.002 -13.536 15.532 1.00 88.31 551 LEU A CA 1
ATOM 4090 C C . LEU A 1 551 ? -4.905 -13.312 16.757 1.00 88.31 551 LEU A C 1
ATOM 4092 O O . LEU A 1 551 ? -6.128 -13.190 16.635 1.00 88.31 551 LEU A O 1
ATOM 4096 N N . PRO A 1 552 ? -4.347 -13.354 17.979 1.00 87.06 552 PRO A N 1
ATOM 4097 C CA . PRO A 1 552 ? -5.145 -13.377 19.195 1.00 87.06 552 PRO A CA 1
ATOM 4098 C C . PRO A 1 552 ? -5.884 -12.059 19.473 1.00 87.06 552 PRO A C 1
ATOM 4100 O O . PRO A 1 552 ? -6.814 -12.082 20.281 1.00 87.06 552 PRO A O 1
ATOM 4103 N N . ALA A 1 553 ? -5.513 -10.929 18.852 1.00 87.44 553 ALA A N 1
ATOM 4104 C CA . ALA A 1 553 ? -6.240 -9.669 19.018 1.00 87.44 553 ALA A CA 1
ATOM 4105 C C . ALA A 1 553 ? -7.570 -9.623 18.247 1.00 87.44 553 ALA A C 1
ATOM 4107 O O . ALA A 1 553 ? -8.461 -8.872 18.647 1.00 87.44 553 ALA A O 1
ATOM 4108 N N . VAL A 1 554 ? -7.759 -10.464 17.221 1.00 91.69 554 VAL A N 1
ATOM 4109 C CA . VAL A 1 554 ? -8.960 -10.468 16.361 1.00 91.69 554 VAL A CA 1
ATOM 4110 C C . VAL A 1 554 ? -10.273 -10.540 17.157 1.00 91.69 554 VAL A C 1
ATOM 4112 O O . VAL A 1 554 ? -11.156 -9.716 16.920 1.00 91.69 554 VAL A O 1
ATOM 4115 N N . PRO A 1 555 ? -10.455 -11.428 18.156 1.00 92.75 555 PRO A N 1
ATOM 4116 C CA . PRO A 1 555 ? -11.703 -11.466 18.914 1.00 92.75 555 PRO A CA 1
ATOM 4117 C C . PRO A 1 555 ? -11.952 -10.186 19.722 1.00 92.75 555 PRO A C 1
ATOM 4119 O O . PRO A 1 555 ? -13.102 -9.765 19.870 1.00 92.75 555 PRO A O 1
ATOM 4122 N N . VAL A 1 556 ? -10.886 -9.551 20.225 1.00 91.69 556 VAL A N 1
ATOM 4123 C CA . VAL A 1 556 ? -10.965 -8.273 20.949 1.00 91.69 556 VAL A CA 1
ATOM 4124 C C . VAL A 1 556 ? -11.343 -7.150 19.987 1.00 91.69 556 VAL A C 1
ATOM 4126 O O . VAL A 1 556 ? -12.235 -6.364 20.303 1.00 91.69 556 VAL A O 1
ATOM 4129 N N . GLU A 1 557 ? -10.735 -7.112 18.803 1.00 92.38 557 GLU A N 1
ATOM 4130 C CA . GLU A 1 557 ? -11.037 -6.147 17.744 1.00 92.38 557 GLU A CA 1
ATOM 4131 C C . GLU A 1 557 ? -12.510 -6.218 17.331 1.00 92.38 557 GLU A C 1
ATOM 4133 O O . GLU A 1 557 ? -13.244 -5.239 17.482 1.00 92.38 557 GLU A O 1
ATOM 4138 N N . LEU A 1 558 ? -12.986 -7.395 16.913 1.00 94.81 558 LEU A N 1
ATOM 4139 C CA . LEU A 1 558 ? -14.358 -7.580 16.430 1.00 94.81 558 LEU A CA 1
ATOM 4140 C C . LEU A 1 558 ? -15.398 -7.230 17.500 1.00 94.81 558 LEU A C 1
ATOM 4142 O O . LEU A 1 558 ? -16.409 -6.583 17.210 1.00 94.81 558 LEU A O 1
ATOM 4146 N N . THR A 1 559 ? -15.142 -7.616 18.751 1.00 92.06 559 THR A N 1
ATOM 4147 C CA . THR A 1 559 ? -16.016 -7.284 19.885 1.00 92.06 559 THR A CA 1
ATOM 4148 C C . THR A 1 559 ? -16.034 -5.779 20.138 1.00 92.06 559 THR A C 1
ATOM 4150 O O . THR A 1 559 ? -17.104 -5.195 20.288 1.00 92.06 559 THR A O 1
ATOM 4153 N N . THR A 1 560 ? -14.869 -5.129 20.129 1.00 90.81 560 THR A N 1
ATOM 4154 C CA . THR A 1 560 ? -14.750 -3.681 20.352 1.00 90.81 560 THR A CA 1
ATOM 4155 C C . THR A 1 560 ? -15.518 -2.907 19.285 1.00 90.81 560 THR A C 1
ATOM 4157 O O . THR A 1 560 ? -16.331 -2.038 19.605 1.00 90.81 560 THR A O 1
ATOM 4160 N N . VAL A 1 561 ? -15.333 -3.260 18.013 1.00 91.38 561 VAL A N 1
ATOM 4161 C CA . VAL A 1 561 ? -16.008 -2.584 16.901 1.00 91.38 561 VAL A CA 1
ATOM 4162 C C . VAL A 1 561 ? -17.531 -2.753 16.979 1.00 91.38 561 VAL A C 1
ATOM 4164 O O . VAL A 1 561 ? -18.257 -1.774 16.800 1.00 91.38 561 VAL A O 1
ATOM 4167 N N . THR A 1 562 ? -18.024 -3.959 17.282 1.00 92.31 562 THR A N 1
ATOM 4168 C CA . THR A 1 562 ? -19.468 -4.285 17.263 1.00 92.31 562 THR A CA 1
ATOM 4169 C C . THR A 1 562 ? -20.233 -3.982 18.555 1.00 92.31 562 THR A C 1
ATOM 4171 O O . THR A 1 562 ? -21.465 -4.025 18.554 1.00 92.31 562 THR A O 1
ATOM 4174 N N . GLN A 1 563 ? -19.551 -3.703 19.670 1.00 85.50 563 GLN A N 1
ATOM 4175 C CA . GLN A 1 563 ? -20.212 -3.473 20.964 1.00 85.50 563 GLN A CA 1
ATOM 4176 C C . GLN A 1 563 ? -19.998 -2.064 21.515 1.00 85.50 563 GLN A C 1
ATOM 4178 O O . GLN A 1 563 ? -20.941 -1.488 22.057 1.00 85.50 563 GLN A O 1
ATOM 4183 N N . GLU A 1 564 ? -18.806 -1.485 21.355 1.00 83.31 564 GLU A N 1
ATOM 4184 C CA . GLU A 1 564 ? -18.522 -0.132 21.854 1.00 83.31 564 GLU A CA 1
ATOM 4185 C C . GLU A 1 564 ? -18.988 0.936 20.855 1.00 83.31 564 GLU A C 1
ATOM 4187 O O . GLU A 1 564 ? -19.576 1.959 21.224 1.00 83.31 564 GLU A O 1
ATOM 4192 N N . TRP A 1 565 ? -18.758 0.688 19.562 1.00 83.00 565 TRP A N 1
ATOM 4193 C CA . TRP A 1 565 ? -18.864 1.724 18.538 1.00 83.00 565 TRP A CA 1
ATOM 4194 C C . TRP A 1 565 ? -20.069 1.564 17.623 1.00 83.00 565 TRP A C 1
ATOM 4196 O O . TRP A 1 565 ? -20.864 2.495 17.478 1.00 83.00 565 TRP A O 1
ATOM 4206 N N . TRP A 1 566 ? -20.216 0.399 17.007 1.00 90.38 566 TRP A N 1
ATOM 4207 C CA . TRP A 1 566 ? -21.151 0.191 15.910 1.00 90.38 566 TRP A CA 1
ATOM 4208 C C . TRP A 1 566 ? -22.115 -0.937 16.225 1.00 90.38 566 TRP A C 1
ATOM 4210 O O . TRP A 1 566 ? -21.716 -1.972 16.730 1.00 90.38 566 TRP A O 1
ATOM 4220 N N . SER A 1 567 ? -23.396 -0.768 15.899 1.00 90.00 567 SER A N 1
ATOM 4221 C CA . SER A 1 567 ? -24.356 -1.870 16.009 1.00 90.00 567 SER A CA 1
ATOM 4222 C C . SER A 1 567 ? -24.124 -2.866 14.876 1.00 90.00 567 SER A C 1
ATOM 4224 O O . SER A 1 567 ? -24.199 -2.501 13.703 1.00 90.00 567 SER A O 1
ATOM 4226 N N . GLY A 1 568 ? -23.857 -4.122 15.211 1.00 92.12 568 GLY A N 1
ATOM 4227 C CA . GLY A 1 568 ? -23.528 -5.132 14.216 1.00 92.12 568 GLY A CA 1
ATOM 4228 C C . GLY A 1 568 ? -23.474 -6.542 14.775 1.00 92.12 568 GLY A C 1
ATOM 4229 O O . GLY A 1 568 ? -23.790 -6.773 15.941 1.00 92.12 568 GLY A O 1
ATOM 4230 N N . GLU A 1 569 ? -23.067 -7.471 13.919 1.00 93.50 569 GLU A N 1
ATOM 4231 C CA . GLU A 1 569 ? -22.825 -8.866 14.288 1.00 93.50 569 GLU A CA 1
ATOM 4232 C C . GLU A 1 569 ? -21.356 -9.219 14.049 1.00 93.50 569 GLU A C 1
ATOM 4234 O O . GLU A 1 569 ? -20.745 -8.735 13.090 1.00 93.50 569 GLU A O 1
ATOM 4239 N N . ALA A 1 570 ? -20.803 -10.043 14.943 1.00 96.31 570 ALA A N 1
ATOM 4240 C CA . ALA A 1 570 ? -19.438 -10.545 14.882 1.00 96.31 570 ALA A CA 1
ATOM 4241 C C . ALA A 1 570 ? -19.441 -12.066 14.672 1.00 96.31 570 ALA A C 1
ATOM 4243 O O . ALA A 1 570 ? -20.092 -12.788 15.430 1.00 96.31 570 ALA A O 1
ATOM 4244 N N . PHE A 1 571 ? -18.691 -12.552 13.683 1.00 97.25 571 PHE A N 1
ATOM 4245 C CA . PHE A 1 571 ? -18.527 -13.983 13.401 1.00 97.25 571 PHE A CA 1
ATOM 4246 C C . PHE A 1 571 ? -17.047 -14.356 13.391 1.00 97.25 571 PHE A C 1
ATOM 4248 O O . PHE A 1 571 ? -16.259 -13.747 12.675 1.00 97.25 571 PHE A O 1
ATOM 4255 N N . ILE A 1 572 ? -16.666 -15.347 14.194 1.00 96.62 572 ILE A N 1
ATOM 4256 C CA . ILE A 1 572 ? -15.261 -15.679 14.457 1.00 96.62 572 ILE A CA 1
ATOM 4257 C C . ILE A 1 572 ? -15.002 -17.142 14.098 1.00 96.62 572 ILE A C 1
ATOM 4259 O O . ILE A 1 572 ? -15.893 -17.972 14.296 1.00 96.62 572 ILE A O 1
ATOM 4263 N N . ASN A 1 573 ? -13.797 -17.442 13.606 1.00 95.62 573 ASN A N 1
ATOM 4264 C CA . ASN A 1 573 ? -13.296 -18.795 13.349 1.00 95.62 573 ASN A CA 1
ATOM 4265 C C . ASN A 1 573 ? -14.292 -19.615 12.520 1.00 95.62 573 ASN A C 1
ATOM 4267 O O . ASN A 1 573 ? -14.591 -19.219 11.404 1.00 95.62 573 ASN A O 1
ATOM 4271 N N . GLU A 1 574 ? -14.882 -20.687 13.049 1.00 96.44 574 GLU A N 1
ATOM 4272 C CA . GLU A 1 574 ? -15.801 -21.578 12.328 1.00 96.44 574 GLU A CA 1
ATOM 4273 C C . GLU A 1 574 ? -17.010 -20.867 11.704 1.00 96.44 574 GLU A C 1
ATOM 4275 O O . GLU A 1 574 ? -17.628 -21.385 10.775 1.00 96.44 574 GLU A O 1
ATOM 4280 N N . ALA A 1 575 ? -17.366 -19.680 12.203 1.00 97.12 575 ALA A N 1
ATOM 4281 C CA . ALA A 1 575 ? -18.432 -18.862 11.639 1.00 97.12 575 ALA A CA 1
ATOM 4282 C C . ALA A 1 575 ? -17.950 -17.873 10.555 1.00 97.12 575 ALA A C 1
ATOM 4284 O O . ALA A 1 575 ? -18.774 -17.219 9.910 1.00 97.12 575 ALA A O 1
ATOM 4285 N N . PHE A 1 576 ? -16.642 -17.740 10.341 1.00 96.88 576 PHE A N 1
ATOM 4286 C CA . PHE A 1 576 ? -16.024 -16.898 9.322 1.00 96.88 576 PHE A CA 1
ATOM 4287 C C . PHE A 1 576 ? -15.765 -17.671 8.022 1.00 96.88 576 PHE A C 1
ATOM 4289 O O . PHE A 1 576 ? -14.628 -17.950 7.646 1.00 96.88 576 PHE A O 1
ATOM 4296 N N . THR A 1 577 ? -16.854 -17.989 7.323 1.00 95.62 577 THR A N 1
ATOM 4297 C CA . THR A 1 577 ? -16.841 -18.680 6.024 1.00 95.62 577 THR A CA 1
ATOM 4298 C C . THR A 1 577 ? -17.411 -17.793 4.920 1.00 95.62 577 THR A C 1
ATOM 4300 O O . THR A 1 577 ? -18.182 -16.859 5.186 1.00 95.62 577 THR A O 1
ATOM 4303 N N . ARG A 1 578 ? -17.086 -18.094 3.655 1.00 94.06 578 ARG A N 1
ATOM 4304 C CA . ARG A 1 578 ? -17.636 -17.365 2.496 1.00 94.06 578 ARG A CA 1
ATOM 4305 C C . ARG A 1 578 ? -19.156 -17.454 2.447 1.00 94.06 578 ARG A C 1
ATOM 4307 O O . ARG A 1 578 ? -19.822 -16.457 2.171 1.00 94.06 578 ARG A O 1
ATOM 4314 N N . GLU A 1 579 ? -19.705 -18.638 2.712 1.00 94.50 579 GLU A N 1
ATOM 4315 C CA . GLU A 1 579 ? -21.151 -18.869 2.705 1.00 94.50 579 GLU A CA 1
ATOM 4316 C C . GLU A 1 579 ? -21.856 -17.988 3.742 1.00 94.50 579 GLU A C 1
ATOM 4318 O O . GLU A 1 579 ? -22.825 -17.301 3.409 1.00 94.50 579 GLU A O 1
ATOM 4323 N N . ASN A 1 580 ? -21.338 -17.933 4.974 1.00 95.38 580 ASN A N 1
ATOM 4324 C CA . ASN A 1 580 ? -21.926 -17.088 6.006 1.00 95.38 580 ASN A CA 1
ATOM 4325 C C . ASN A 1 580 ? -21.763 -15.598 5.665 1.00 95.38 580 ASN A C 1
ATOM 4327 O O . ASN A 1 580 ? -22.723 -14.844 5.795 1.00 95.38 580 ASN A O 1
ATOM 4331 N N . LEU A 1 581 ? -20.603 -15.172 5.148 1.00 92.62 581 LEU A N 1
ATOM 4332 C CA . LEU A 1 581 ? -20.395 -13.793 4.690 1.00 92.62 581 LEU A CA 1
ATOM 4333 C C . LEU A 1 581 ? -21.470 -13.375 3.672 1.00 92.62 581 LEU A C 1
ATOM 4335 O O . LEU A 1 581 ? -22.128 -12.348 3.854 1.00 92.62 581 LEU A O 1
ATOM 4339 N N . VAL A 1 582 ? -21.698 -14.184 2.634 1.00 91.19 582 VAL A N 1
ATOM 4340 C CA . VAL A 1 582 ? -22.718 -13.912 1.607 1.00 91.19 582 VAL A CA 1
ATOM 4341 C C . VAL A 1 582 ? -24.130 -13.924 2.200 1.00 91.19 582 VAL A C 1
ATOM 4343 O O . VAL A 1 582 ? -24.942 -13.047 1.888 1.00 91.19 582 VAL A O 1
ATOM 4346 N N . GLU A 1 583 ? -24.439 -14.867 3.090 1.00 92.56 583 GLU A N 1
ATOM 4347 C CA . GLU A 1 583 ? -25.776 -14.971 3.675 1.00 92.56 583 GLU A CA 1
ATOM 4348 C C . GLU A 1 583 ? -26.115 -13.787 4.591 1.00 92.56 583 GLU A C 1
ATOM 4350 O O . GLU A 1 583 ? -27.208 -13.218 4.489 1.00 92.56 583 GLU A O 1
ATOM 4355 N N . GLN A 1 584 ? -25.181 -13.355 5.441 1.00 92.75 584 GLN A N 1
ATOM 4356 C CA . GLN A 1 584 ? -25.382 -12.201 6.324 1.00 92.75 584 GLN A CA 1
ATOM 4357 C C . GLN A 1 584 ? -25.564 -10.907 5.527 1.00 92.75 584 GLN A C 1
ATOM 4359 O O . GLN A 1 584 ? -26.461 -10.105 5.814 1.00 92.75 584 GLN A O 1
ATOM 4364 N N . ARG A 1 585 ? -24.770 -10.729 4.463 1.00 89.56 585 ARG A N 1
ATOM 4365 C CA . ARG A 1 585 ? -24.918 -9.620 3.510 1.00 89.56 585 ARG A CA 1
ATOM 4366 C C . ARG A 1 585 ? -26.313 -9.582 2.895 1.00 89.56 585 ARG A C 1
ATOM 4368 O O . ARG A 1 585 ? -26.938 -8.519 2.879 1.00 89.56 585 ARG A O 1
ATOM 4375 N N . ARG A 1 586 ? -26.814 -10.734 2.440 1.00 86.00 586 ARG A N 1
ATOM 4376 C CA . ARG A 1 586 ? -28.132 -10.862 1.806 1.00 86.00 586 ARG A CA 1
ATOM 4377 C C . ARG A 1 586 ? -29.282 -10.541 2.763 1.00 86.00 586 ARG A C 1
ATOM 4379 O O . ARG A 1 586 ? -30.276 -9.957 2.340 1.00 86.00 586 ARG A O 1
ATOM 4386 N N . ARG A 1 587 ? -29.167 -10.920 4.040 1.00 88.12 587 ARG A N 1
ATOM 4387 C CA . ARG A 1 587 ? -30.239 -10.755 5.039 1.00 88.12 587 ARG A CA 1
ATOM 4388 C C . ARG A 1 587 ? -30.356 -9.341 5.602 1.00 88.12 587 ARG A C 1
ATOM 4390 O O . ARG A 1 587 ? -31.474 -8.867 5.799 1.00 88.12 587 ARG A O 1
ATOM 4397 N N . HIS A 1 588 ? -29.229 -8.691 5.889 1.00 84.62 588 HIS A N 1
ATOM 4398 C CA . HIS A 1 588 ? -29.208 -7.500 6.749 1.00 84.62 588 HIS A CA 1
ATOM 4399 C C . HIS A 1 588 ? -28.721 -6.227 6.052 1.00 84.62 588 HIS A C 1
ATOM 4401 O O . HIS A 1 588 ? -28.899 -5.137 6.592 1.00 84.62 588 HIS A O 1
ATOM 4407 N N . GLY A 1 589 ? -28.156 -6.340 4.846 1.00 83.12 589 GLY A N 1
ATOM 4408 C CA . GLY A 1 589 ? -27.780 -5.195 4.023 1.00 83.12 589 GLY A CA 1
ATOM 4409 C C . GLY A 1 589 ? -26.820 -4.215 4.694 1.00 83.12 589 GLY A C 1
ATOM 4410 O O . GLY A 1 589 ? -27.014 -3.005 4.604 1.00 83.12 589 GLY A O 1
ATOM 4411 N N . TYR A 1 590 ? -25.805 -4.741 5.383 1.00 90.88 590 TYR A N 1
ATOM 4412 C CA . TYR A 1 590 ? -24.787 -3.945 6.066 1.00 90.88 590 TYR A CA 1
ATOM 4413 C C . TYR A 1 590 ? -24.156 -2.898 5.121 1.00 90.88 590 TYR A C 1
ATOM 4415 O O . TYR A 1 590 ? -23.998 -3.135 3.925 1.00 90.88 590 TYR A O 1
ATOM 4423 N N . SER A 1 591 ? -23.769 -1.725 5.616 1.00 91.50 591 SER A N 1
ATOM 4424 C CA . SER A 1 591 ? -23.019 -0.750 4.791 1.00 91.50 591 SER A CA 1
ATOM 4425 C C . SER A 1 591 ? -21.517 -0.859 5.009 1.00 91.50 591 SER A C 1
ATOM 4427 O O . SER A 1 591 ? -20.747 -0.448 4.144 1.00 91.50 591 SER A O 1
ATOM 4429 N N . ILE A 1 592 ? -21.119 -1.452 6.135 1.00 94.19 592 ILE A N 1
ATOM 4430 C CA . ILE A 1 592 ? -19.730 -1.670 6.514 1.00 94.19 592 ILE A CA 1
ATOM 4431 C C . ILE A 1 592 ? -19.493 -3.175 6.641 1.00 94.19 592 ILE A C 1
ATOM 4433 O O . ILE A 1 592 ? -20.275 -3.878 7.288 1.00 94.19 592 ILE A O 1
ATOM 4437 N N . VAL A 1 593 ? -18.425 -3.661 6.018 1.00 94.00 593 VAL A N 1
ATOM 4438 C CA . VAL A 1 593 ? -17.926 -5.031 6.175 1.00 94.00 593 VAL A CA 1
ATOM 4439 C C . VAL A 1 593 ? -16.501 -4.945 6.693 1.00 94.00 593 VAL A C 1
ATOM 4441 O O . VAL A 1 593 ? -15.680 -4.249 6.110 1.00 94.00 593 VAL A O 1
ATOM 4444 N N . HIS A 1 594 ? -16.205 -5.642 7.777 1.00 95.25 594 HIS A N 1
ATOM 4445 C CA . HIS A 1 594 ? -14.889 -5.655 8.395 1.00 95.25 594 HIS A CA 1
ATOM 4446 C C . HIS A 1 594 ? -14.388 -7.086 8.495 1.00 95.25 594 HIS A C 1
ATOM 4448 O O . HIS A 1 594 ? -15.060 -7.924 9.094 1.00 95.25 594 HIS A O 1
ATOM 4454 N N . LEU A 1 595 ? -13.237 -7.352 7.887 1.00 94.00 595 LEU A N 1
ATOM 4455 C CA . LEU A 1 595 ? -12.606 -8.662 7.832 1.00 94.00 595 LEU A CA 1
ATOM 4456 C C . LEU A 1 595 ? -11.259 -8.589 8.559 1.00 94.00 595 LEU A C 1
ATOM 4458 O O . LEU A 1 595 ? -10.381 -7.854 8.112 1.00 94.00 595 LEU A O 1
ATOM 4462 N N . ALA A 1 596 ? -11.107 -9.337 9.652 1.00 93.62 596 ALA A N 1
ATOM 4463 C CA . ALA A 1 596 ? -9.887 -9.383 10.462 1.00 93.62 596 ALA A CA 1
ATOM 4464 C C . ALA A 1 596 ? -9.253 -10.782 10.413 1.00 93.62 596 ALA A C 1
ATOM 4466 O O . ALA A 1 596 ? -9.789 -11.736 10.979 1.00 93.62 596 ALA A O 1
ATOM 4467 N N . THR A 1 597 ? -8.166 -10.939 9.657 1.00 91.62 597 THR A N 1
ATOM 4468 C CA . THR A 1 597 ? -7.557 -12.250 9.354 1.00 91.62 597 THR A CA 1
ATOM 4469 C C . THR A 1 597 ? -6.192 -12.086 8.664 1.00 91.62 597 THR A C 1
ATOM 4471 O O . THR A 1 597 ? -5.707 -10.972 8.507 1.00 91.62 597 THR A O 1
ATOM 4474 N N . HIS A 1 598 ? -5.555 -13.171 8.217 1.00 87.56 598 HIS A N 1
ATOM 4475 C CA . HIS A 1 598 ? -4.412 -13.094 7.301 1.00 87.56 598 HIS A CA 1
ATOM 4476 C C . HIS A 1 598 ? -4.845 -12.784 5.869 1.00 87.56 598 HIS A C 1
ATOM 4478 O O . HIS A 1 598 ? -5.871 -13.263 5.385 1.00 87.56 598 HIS A O 1
ATOM 4484 N N . GLY A 1 599 ? -4.013 -12.022 5.173 1.00 83.25 599 GLY A N 1
ATOM 4485 C CA . GLY A 1 599 ? -4.093 -11.800 3.738 1.00 83.25 599 GLY A CA 1
ATOM 4486 C C . GLY A 1 599 ? -2.695 -11.904 3.150 1.00 83.25 599 GLY A C 1
ATOM 4487 O O . GLY A 1 599 ? -1.713 -11.587 3.822 1.00 83.25 599 GLY A O 1
ATOM 4488 N N . GLU A 1 600 ? -2.610 -12.375 1.914 1.00 76.69 600 GLU A N 1
ATOM 4489 C CA . GLU A 1 600 ? -1.361 -12.406 1.166 1.00 76.69 600 GLU A CA 1
ATOM 4490 C C . GLU A 1 600 ? -1.602 -11.835 -0.221 1.00 76.69 600 GLU A C 1
ATOM 4492 O O . GLU A 1 600 ? -2.593 -12.169 -0.878 1.00 76.69 600 GLU A O 1
ATOM 4497 N N . PHE A 1 601 ? -0.685 -10.973 -0.650 1.00 69.44 601 PHE A N 1
ATOM 4498 C CA . PHE A 1 601 ? -0.766 -10.340 -1.949 1.00 69.44 601 PHE A CA 1
ATOM 4499 C C . PHE A 1 601 ? 0.468 -10.652 -2.787 1.00 69.44 601 PHE A C 1
ATOM 4501 O O . PHE A 1 601 ? 1.580 -10.209 -2.479 1.00 69.44 601 PHE A O 1
ATOM 4508 N N . LEU A 1 602 ? 0.223 -11.441 -3.828 1.00 67.88 602 LEU A N 1
ATOM 4509 C CA . LEU A 1 602 ? 1.173 -11.974 -4.795 1.00 67.88 602 LEU A CA 1
ATOM 4510 C C . LEU A 1 602 ? 0.691 -11.551 -6.196 1.00 67.88 602 LEU A C 1
ATOM 4512 O O . LEU A 1 602 ? 0.598 -10.358 -6.460 1.00 67.88 602 LEU A O 1
ATOM 4516 N N . SER A 1 603 ? 0.335 -12.505 -7.058 1.00 66.81 603 SER A N 1
ATOM 4517 C CA . SER A 1 603 ? -0.287 -12.283 -8.369 1.00 66.81 603 SER A CA 1
ATOM 4518 C C . SER A 1 603 ? -1.819 -12.171 -8.264 1.00 66.81 603 SER A C 1
ATOM 4520 O O . SER A 1 603 ? -2.402 -12.392 -7.195 1.00 66.81 603 SER A O 1
ATOM 4522 N N . PHE A 1 604 ? -2.505 -11.868 -9.372 1.00 65.62 604 PHE A N 1
ATOM 4523 C CA . PHE A 1 604 ? -3.975 -11.850 -9.410 1.00 65.62 604 PHE A CA 1
ATOM 4524 C C . PHE A 1 604 ? -4.608 -13.202 -9.018 1.00 65.62 604 PHE A C 1
ATOM 4526 O O . PHE A 1 604 ? -5.624 -13.223 -8.317 1.00 65.62 604 PHE A O 1
ATOM 4533 N N . GLU A 1 605 ? -4.002 -14.318 -9.430 1.00 67.88 605 GLU A N 1
ATOM 4534 C CA . GLU A 1 605 ? -4.511 -15.669 -9.156 1.00 67.88 605 GLU A CA 1
ATOM 4535 C C . GLU A 1 605 ? -4.072 -16.190 -7.777 1.00 67.88 605 GLU A C 1
ATOM 4537 O O . GLU A 1 605 ? -4.844 -16.870 -7.101 1.00 67.88 605 GLU A O 1
ATOM 4542 N N . ASP A 1 606 ? -2.884 -15.809 -7.298 1.00 75.69 606 ASP A N 1
ATOM 4543 C CA . ASP A 1 606 ? -2.318 -16.347 -6.052 1.00 75.69 606 ASP A CA 1
ATOM 4544 C C . ASP A 1 606 ? -2.655 -15.524 -4.805 1.00 75.69 606 ASP A C 1
ATOM 4546 O O . ASP A 1 606 ? -2.505 -16.012 -3.685 1.00 75.69 606 ASP A O 1
ATOM 4550 N N . SER A 1 607 ? -3.114 -14.281 -4.962 1.00 78.00 607 SER A N 1
ATOM 4551 C CA . SER A 1 607 ? -3.500 -13.424 -3.835 1.00 78.00 607 SER A CA 1
ATOM 4552 C C . SER A 1 607 ? -4.782 -13.912 -3.158 1.00 78.00 607 SER A C 1
ATOM 4554 O O . SER A 1 607 ? -5.791 -14.155 -3.827 1.00 78.00 607 SER A O 1
ATOM 4556 N N . TYR A 1 608 ? -4.789 -13.980 -1.821 1.00 85.31 608 TYR A N 1
ATOM 4557 C CA . TYR A 1 608 ? -5.943 -14.459 -1.046 1.00 85.31 608 TYR A CA 1
ATOM 4558 C C . TYR A 1 608 ? -6.167 -13.735 0.295 1.00 85.31 608 TYR A C 1
ATOM 4560 O O . TYR A 1 608 ? -5.234 -13.258 0.939 1.00 85.31 608 TYR A O 1
ATOM 4568 N N . ILE A 1 609 ? -7.428 -13.706 0.742 1.00 88.50 609 ILE A N 1
ATOM 4569 C CA . ILE A 1 609 ? -7.815 -13.495 2.146 1.00 88.50 609 ILE A CA 1
ATOM 4570 C C . ILE A 1 609 ? -8.056 -14.869 2.769 1.00 88.50 609 ILE A C 1
ATOM 4572 O O . ILE A 1 609 ? -8.814 -15.676 2.230 1.00 88.50 609 ILE A O 1
ATOM 4576 N N . GLN A 1 610 ? -7.436 -15.152 3.910 1.00 92.12 610 GLN A N 1
ATOM 4577 C CA . GLN A 1 610 ? -7.651 -16.406 4.621 1.00 92.12 610 GLN A CA 1
ATOM 4578 C C . GLN A 1 610 ? -8.999 -16.362 5.353 1.00 92.12 610 GLN A C 1
ATOM 4580 O O . GLN A 1 610 ? -9.153 -15.637 6.334 1.00 92.12 610 GLN A O 1
ATOM 4585 N N . LEU A 1 611 ? -9.979 -17.141 4.897 1.00 93.88 611 LEU A N 1
ATOM 4586 C CA . LEU A 1 611 ? -11.181 -17.444 5.677 1.00 93.88 611 LEU A CA 1
ATOM 4587 C C . LEU A 1 611 ? -10.895 -18.636 6.595 1.00 93.88 611 LEU A C 1
ATOM 4589 O O . LEU A 1 611 ? -9.793 -19.184 6.593 1.00 93.88 611 LEU A O 1
ATOM 4593 N N . TRP A 1 612 ? -11.868 -19.057 7.393 1.00 94.44 612 TRP A N 1
ATOM 4594 C CA . TRP A 1 612 ? -11.680 -20.225 8.251 1.00 94.44 612 TRP A CA 1
ATOM 4595 C C . TRP A 1 612 ? -11.479 -21.527 7.472 1.00 94.44 612 TRP A C 1
ATOM 4597 O O . TRP A 1 612 ? -10.629 -22.345 7.818 1.00 94.44 612 TRP A O 1
ATOM 4607 N N . ASP A 1 613 ? -12.275 -21.714 6.424 1.00 92.75 613 ASP A N 1
ATOM 4608 C CA . ASP A 1 613 ? -12.418 -22.959 5.676 1.00 92.75 613 ASP A CA 1
ATOM 4609 C C . ASP A 1 613 ? -11.709 -22.947 4.316 1.00 92.75 613 ASP A C 1
ATOM 4611 O O . ASP A 1 613 ? -11.455 -24.006 3.746 1.00 92.75 613 ASP A O 1
ATOM 4615 N N . GLU A 1 614 ? -11.363 -21.769 3.794 1.00 93.00 614 GLU A N 1
ATOM 4616 C CA . GLU A 1 614 ? -10.744 -21.631 2.477 1.00 93.00 614 GLU A CA 1
ATOM 4617 C C . GLU A 1 614 ? -9.900 -20.357 2.332 1.00 93.00 614 GLU A C 1
ATOM 4619 O O . GLU A 1 614 ? -9.964 -19.424 3.135 1.00 93.00 614 GLU A O 1
ATOM 4624 N N . ARG A 1 615 ? -9.117 -20.308 1.251 1.00 91.94 615 ARG A N 1
ATOM 4625 C CA . ARG A 1 615 ? -8.486 -19.084 0.755 1.00 91.94 615 ARG A CA 1
ATOM 4626 C C . ARG A 1 615 ? -9.440 -18.407 -0.223 1.00 91.94 615 ARG A C 1
ATOM 4628 O O . ARG A 1 615 ? -9.789 -18.982 -1.249 1.00 91.94 615 ARG A O 1
ATOM 4635 N N . LEU A 1 616 ? -9.875 -17.195 0.104 1.00 88.62 616 LEU A N 1
ATOM 4636 C CA . LEU A 1 616 ? -10.720 -16.374 -0.755 1.00 88.62 616 LEU A CA 1
ATOM 4637 C C . LEU A 1 616 ? -9.835 -15.565 -1.704 1.00 88.62 616 LEU A C 1
ATOM 4639 O O . LEU A 1 616 ? -9.269 -14.543 -1.313 1.00 88.62 616 LEU A O 1
ATOM 4643 N N . HIS A 1 617 ? -9.724 -16.032 -2.943 1.00 85.50 617 HIS A N 1
ATOM 4644 C CA . HIS A 1 617 ? -8.891 -15.402 -3.966 1.00 85.50 617 HIS A CA 1
ATOM 4645 C C . HIS A 1 617 ? -9.529 -14.123 -4.524 1.00 85.50 617 HIS A C 1
ATOM 4647 O O . HIS A 1 617 ? -10.752 -13.938 -4.461 1.00 85.50 617 HIS A O 1
ATOM 4653 N N . LEU A 1 618 ? -8.711 -13.241 -5.111 1.00 74.69 618 LEU A N 1
ATOM 4654 C CA . LEU A 1 618 ? -9.189 -11.992 -5.718 1.00 74.69 618 LEU A CA 1
ATOM 4655 C C . LEU A 1 618 ? -10.306 -12.256 -6.734 1.00 74.69 618 LEU A C 1
ATOM 4657 O O . LEU A 1 618 ? -11.409 -11.732 -6.596 1.00 74.69 618 LEU A O 1
ATOM 4661 N N . ASN A 1 619 ? -10.091 -13.151 -7.699 1.00 73.50 619 ASN A N 1
ATOM 4662 C CA . ASN A 1 619 ? -11.072 -13.482 -8.740 1.00 73.50 619 ASN A CA 1
ATOM 4663 C C . ASN A 1 619 ? -12.458 -13.930 -8.200 1.00 73.50 619 ASN A C 1
ATOM 4665 O O . ASN A 1 619 ? -13.478 -13.777 -8.886 1.00 73.50 619 ASN A O 1
ATOM 4669 N N . GLN A 1 620 ? -12.534 -14.422 -6.958 1.00 80.25 620 GLN A N 1
ATOM 4670 C CA . GLN A 1 620 ? -13.763 -14.856 -6.293 1.00 80.25 620 GLN A CA 1
ATOM 4671 C C . GLN A 1 620 ? -14.508 -13.720 -5.590 1.00 80.25 620 GLN A C 1
ATOM 4673 O O . GLN A 1 620 ? -15.727 -13.801 -5.437 1.00 80.25 620 GLN A O 1
ATOM 4678 N N . MET A 1 621 ? -13.839 -12.644 -5.186 1.00 77.69 621 MET A N 1
ATOM 4679 C CA . MET A 1 621 ? -14.484 -11.599 -4.390 1.00 77.69 621 MET A CA 1
ATOM 4680 C C . MET A 1 621 ? -15.555 -10.803 -5.159 1.00 77.69 621 MET A C 1
ATOM 4682 O O . MET A 1 621 ? -16.540 -10.378 -4.557 1.00 77.69 621 MET A O 1
ATOM 4686 N N . ARG A 1 622 ? -15.467 -10.694 -6.498 1.00 71.94 622 ARG A N 1
ATOM 4687 C CA . ARG A 1 622 ? -16.562 -10.141 -7.333 1.00 71.94 622 ARG A CA 1
ATOM 4688 C C . ARG A 1 622 ? -17.871 -10.920 -7.153 1.00 71.94 622 ARG A C 1
ATOM 4690 O O . ARG A 1 622 ? -18.956 -10.363 -7.303 1.00 71.94 622 ARG A O 1
ATOM 4697 N N . LYS A 1 623 ? -17.780 -12.207 -6.799 1.00 78.56 623 LYS A N 1
ATOM 4698 C CA . LYS A 1 623 ? -18.930 -13.096 -6.587 1.00 78.56 623 LYS A CA 1
ATOM 4699 C C . LYS A 1 623 ? -19.581 -12.908 -5.210 1.00 78.56 623 LYS A C 1
ATOM 4701 O O . LYS A 1 623 ? -20.626 -13.499 -4.963 1.00 78.56 623 LYS A O 1
ATOM 4706 N N . LEU A 1 624 ? -19.020 -12.071 -4.329 1.00 82.62 624 LEU A N 1
ATOM 4707 C CA . LEU A 1 624 ? -19.578 -11.809 -2.994 1.00 82.62 624 LEU A CA 1
ATOM 4708 C C . LEU A 1 624 ? -20.792 -10.869 -3.002 1.00 82.62 624 LEU A C 1
ATOM 4710 O O . LEU A 1 624 ? -21.435 -10.696 -1.966 1.00 82.62 624 LEU A O 1
ATOM 4714 N N . GLY A 1 625 ? -21.116 -10.251 -4.144 1.00 77.50 625 GLY A N 1
ATOM 4715 C CA . GLY A 1 625 ? -22.318 -9.422 -4.289 1.00 77.50 625 GLY A CA 1
ATOM 4716 C C . GLY A 1 625 ? -22.285 -8.131 -3.466 1.00 77.50 625 GLY A C 1
ATOM 4717 O O . GLY A 1 625 ? -23.322 -7.653 -3.006 1.00 77.50 625 GLY A O 1
ATOM 4718 N N . TRP A 1 626 ? -21.102 -7.551 -3.255 1.00 82.19 626 TRP A N 1
ATOM 4719 C CA . TRP A 1 626 ? -20.923 -6.326 -2.465 1.00 82.19 626 TRP A CA 1
ATOM 4720 C C . TRP A 1 626 ? -21.570 -5.080 -3.083 1.00 82.19 626 TRP A C 1
ATOM 4722 O O . TRP A 1 626 ? -21.774 -4.083 -2.399 1.00 82.19 626 TRP A O 1
ATOM 4732 N N . ASN A 1 627 ? -21.971 -5.147 -4.346 1.00 77.38 627 ASN A N 1
ATOM 4733 C CA . ASN A 1 627 ? -22.724 -4.105 -5.031 1.00 77.38 627 ASN A CA 1
ATOM 4734 C C . ASN A 1 627 ? -24.240 -4.134 -4.739 1.00 77.38 627 ASN A C 1
ATOM 4736 O O . ASN A 1 627 ? -24.931 -3.174 -5.088 1.00 77.38 627 ASN A O 1
ATOM 4740 N N . ASN A 1 628 ? -24.786 -5.194 -4.120 1.00 78.94 628 ASN A N 1
ATOM 4741 C CA . ASN A 1 628 ? -26.228 -5.316 -3.883 1.00 78.94 628 ASN A CA 1
ATOM 4742 C C . ASN A 1 628 ? -26.598 -6.035 -2.559 1.00 78.94 628 ASN A C 1
ATOM 4744 O O . ASN A 1 628 ? -26.627 -7.266 -2.515 1.00 78.94 628 ASN A O 1
ATOM 4748 N N . PRO A 1 629 ? -26.978 -5.294 -1.499 1.00 79.94 629 PRO A N 1
ATOM 4749 C CA . PRO A 1 629 ? -26.950 -3.834 -1.419 1.00 79.94 629 PRO A CA 1
ATOM 4750 C C . PRO A 1 629 ? -25.503 -3.308 -1.402 1.00 79.94 629 PRO A C 1
ATOM 4752 O O . PRO A 1 629 ? -24.621 -4.026 -0.922 1.00 79.94 629 PRO A O 1
ATOM 4755 N N . PRO A 1 630 ? -25.254 -2.075 -1.888 1.00 84.19 630 PRO A N 1
ATOM 4756 C CA . PRO A 1 630 ? -23.909 -1.510 -1.957 1.00 84.19 630 PRO A CA 1
ATOM 4757 C C . PRO A 1 630 ? -23.208 -1.480 -0.595 1.00 84.19 630 PRO A C 1
ATOM 4759 O O . PRO A 1 630 ? -23.754 -0.973 0.388 1.00 84.19 630 PRO A O 1
ATOM 4762 N N . VAL A 1 631 ? -21.987 -2.006 -0.545 1.00 90.38 631 VAL A N 1
ATOM 4763 C CA . VAL A 1 631 ? -21.060 -1.797 0.565 1.00 90.38 631 VAL A CA 1
ATOM 4764 C C . VAL A 1 631 ? -20.425 -0.421 0.398 1.00 90.38 631 VAL A C 1
ATOM 4766 O O . VAL A 1 631 ? -19.812 -0.104 -0.622 1.00 90.38 631 VAL A O 1
ATOM 4769 N N . GLU A 1 632 ? -20.569 0.409 1.421 1.00 91.75 632 GLU A N 1
ATOM 4770 C CA . GLU A 1 632 ? -19.987 1.745 1.452 1.00 91.75 632 GLU A CA 1
ATOM 4771 C C . GLU A 1 632 ? -18.527 1.696 1.927 1.00 91.75 632 GLU A C 1
ATOM 4773 O O . GLU A 1 632 ? -17.721 2.507 1.478 1.00 91.75 632 GLU A O 1
ATOM 4778 N N . LEU A 1 633 ? -18.173 0.760 2.812 1.00 93.19 633 LEU A N 1
ATOM 4779 C CA . LEU A 1 633 ? -16.808 0.577 3.307 1.00 93.19 633 LEU A CA 1
ATOM 4780 C C . LEU A 1 633 ? -16.503 -0.904 3.566 1.00 93.19 633 LEU A C 1
ATOM 4782 O O . LEU A 1 633 ? -17.192 -1.549 4.358 1.00 93.19 633 LEU A O 1
ATOM 4786 N N . VAL A 1 634 ? -15.445 -1.418 2.942 1.00 92.25 634 VAL A N 1
ATOM 4787 C CA . VAL A 1 634 ? -14.786 -2.658 3.370 1.00 92.25 634 VAL A CA 1
ATOM 4788 C C . VAL A 1 634 ? -13.537 -2.296 4.166 1.00 92.25 634 VAL A C 1
ATOM 4790 O O . VAL A 1 634 ? -12.734 -1.481 3.726 1.00 92.25 634 VAL A O 1
ATOM 4793 N N . VAL A 1 635 ? -13.357 -2.899 5.333 1.00 93.00 635 VAL A N 1
ATOM 4794 C CA . VAL A 1 635 ? -12.129 -2.795 6.122 1.00 93.00 635 VAL A CA 1
ATOM 4795 C C . VAL A 1 635 ? -11.447 -4.151 6.116 1.00 93.00 635 VAL A C 1
ATOM 4797 O O . VAL A 1 635 ? -12.003 -5.125 6.619 1.00 93.00 635 VAL A O 1
ATOM 4800 N N . LEU A 1 636 ? -10.252 -4.206 5.542 1.00 89.19 636 LEU A N 1
ATOM 4801 C CA . LEU A 1 636 ? -9.389 -5.376 5.528 1.00 89.19 636 LEU A CA 1
ATOM 4802 C C . LEU A 1 636 ? -8.324 -5.198 6.609 1.00 89.19 636 LEU A C 1
ATOM 4804 O O . LEU A 1 636 ? -7.246 -4.652 6.371 1.00 89.19 636 LEU A O 1
ATOM 4808 N N . SER A 1 637 ? -8.651 -5.651 7.816 1.00 84.56 637 SER A N 1
ATOM 4809 C CA . SER A 1 637 ? -7.732 -5.732 8.953 1.00 84.56 637 SER A CA 1
ATOM 4810 C C . SER A 1 637 ? -6.861 -6.986 8.809 1.00 84.56 637 SER A C 1
ATOM 4812 O O . SER A 1 637 ? -6.955 -7.954 9.559 1.00 84.56 637 SER A O 1
ATOM 4814 N N . ALA A 1 638 ? -6.092 -7.014 7.723 1.00 69.75 638 ALA A N 1
ATOM 4815 C CA . ALA A 1 638 ? -5.290 -8.149 7.300 1.00 69.75 638 ALA A CA 1
ATOM 4816 C C . ALA A 1 638 ? -3.994 -7.661 6.656 1.00 69.75 638 ALA A C 1
ATOM 4818 O O . ALA A 1 638 ? -3.992 -6.621 5.989 1.00 69.75 638 ALA A O 1
ATOM 4819 N N . CYS A 1 639 ? -2.905 -8.402 6.860 1.00 66.25 639 CYS A N 1
ATOM 4820 C CA . CYS A 1 639 ? -1.575 -8.084 6.341 1.00 66.25 639 CYS A CA 1
ATOM 4821 C C . CYS A 1 639 ? -1.543 -7.996 4.804 1.00 66.25 639 CYS A C 1
ATOM 4823 O O . CYS A 1 639 ? -2.250 -8.735 4.127 1.00 66.25 639 CYS A O 1
ATOM 4825 N N . ARG A 1 640 ? -0.711 -7.092 4.261 1.00 59.53 640 ARG A N 1
ATOM 4826 C CA . ARG A 1 640 ? -0.445 -6.912 2.813 1.00 59.53 640 ARG A CA 1
ATOM 4827 C C . ARG A 1 640 ? -1.685 -6.755 1.921 1.00 59.53 640 ARG A C 1
ATOM 4829 O O . ARG A 1 640 ? -1.628 -7.042 0.734 1.00 59.53 640 ARG A O 1
ATOM 4836 N N . THR A 1 641 ? -2.801 -6.246 2.426 1.00 49.31 641 THR A N 1
ATOM 4837 C CA . THR A 1 641 ? -4.037 -6.135 1.632 1.00 49.31 641 THR A CA 1
ATOM 4838 C C . THR A 1 641 ? -4.080 -4.962 0.639 1.00 49.31 641 THR A C 1
ATOM 4840 O O . THR A 1 641 ? -5.009 -4.869 -0.155 1.00 49.31 641 THR A O 1
ATOM 4843 N N . ALA A 1 642 ? -3.080 -4.086 0.621 1.00 41.59 642 ALA A N 1
ATOM 4844 C CA . ALA A 1 642 ? -2.932 -2.952 -0.298 1.00 41.59 642 ALA A CA 1
ATOM 4845 C C . ALA A 1 642 ? -1.563 -2.922 -1.014 1.00 41.59 642 ALA A C 1
ATOM 4847 O O . ALA A 1 642 ? -1.265 -1.957 -1.713 1.00 41.59 642 ALA A O 1
ATOM 4848 N N . VAL A 1 643 ? -0.721 -3.950 -0.841 1.00 46.62 643 VAL A N 1
ATOM 4849 C CA . VAL A 1 643 ? 0.518 -4.105 -1.631 1.00 46.62 643 VAL A CA 1
ATOM 4850 C C . VAL A 1 643 ? 0.148 -4.588 -3.018 1.00 46.62 643 VAL A C 1
ATOM 4852 O O . VAL A 1 643 ? -0.743 -5.413 -3.120 1.00 46.62 643 VAL A O 1
ATOM 4855 N N . GLY A 1 644 ? 0.846 -4.112 -4.045 1.00 45.22 644 GLY A N 1
ATOM 4856 C CA . GLY A 1 644 ? 0.837 -4.688 -5.383 1.00 45.22 644 GLY A CA 1
ATOM 4857 C C . GLY A 1 644 ? 2.243 -5.073 -5.847 1.00 45.22 644 GLY A C 1
ATOM 4858 O O . GLY A 1 644 ? 3.206 -4.460 -5.386 1.00 45.22 644 GLY A O 1
ATOM 4859 N N . ASN A 1 645 ? 2.382 -6.082 -6.711 1.00 43.91 645 ASN A N 1
ATOM 4860 C CA . ASN A 1 645 ? 3.537 -6.234 -7.616 1.00 43.91 645 ASN A CA 1
ATOM 4861 C C . ASN A 1 645 ? 3.178 -5.607 -8.980 1.00 43.91 645 ASN A C 1
ATOM 4863 O O . ASN A 1 645 ? 2.011 -5.272 -9.164 1.00 43.91 645 ASN A O 1
ATOM 4867 N N . GLU A 1 646 ? 4.121 -5.473 -9.925 1.00 40.88 646 GLU A N 1
ATOM 4868 C CA . GLU A 1 646 ? 3.854 -4.924 -11.281 1.00 40.88 646 GLU A CA 1
ATOM 4869 C C . GLU A 1 646 ? 2.684 -5.626 -12.013 1.00 40.88 646 GLU A C 1
ATOM 4871 O O . GLU A 1 646 ? 2.047 -5.048 -12.891 1.00 40.88 646 GLU A O 1
ATOM 4876 N N . GLU A 1 647 ? 2.326 -6.845 -11.597 1.00 38.25 647 GLU A N 1
ATOM 4877 C CA . GLU A 1 647 ? 1.217 -7.636 -12.142 1.00 38.25 647 GLU A CA 1
ATOM 4878 C C . GLU A 1 647 ? -0.131 -7.422 -11.416 1.00 38.25 647 GLU A C 1
ATOM 4880 O O . GLU A 1 647 ? -1.176 -7.834 -11.922 1.00 38.25 647 GLU A O 1
ATOM 4885 N N . ALA A 1 648 ? -0.155 -6.788 -10.237 1.00 46.19 648 ALA A N 1
ATOM 4886 C CA . ALA A 1 648 ? -1.351 -6.658 -9.402 1.00 46.19 648 ALA A CA 1
ATOM 4887 C C . ALA A 1 648 ? -1.307 -5.383 -8.513 1.00 46.19 648 ALA A C 1
ATOM 4889 O O . ALA A 1 648 ? -1.407 -5.390 -7.291 1.00 46.19 648 ALA A O 1
ATOM 4890 N N . GLU A 1 649 ? -1.162 -4.217 -9.134 1.00 51.25 649 GLU A N 1
ATOM 4891 C CA . GLU A 1 649 ? -0.634 -3.007 -8.487 1.00 51.25 649 GLU A CA 1
ATOM 4892 C C . GLU A 1 649 ? -1.536 -2.222 -7.500 1.00 51.25 649 GLU A C 1
ATOM 4894 O O . GLU A 1 649 ? -1.086 -1.218 -6.950 1.00 51.25 649 GLU A O 1
ATOM 4899 N N . LEU A 1 650 ? -2.779 -2.632 -7.212 1.00 52.94 650 LEU A N 1
ATOM 4900 C CA . LEU A 1 650 ? -3.633 -1.962 -6.202 1.00 52.94 650 LEU A CA 1
ATOM 4901 C C . LEU A 1 650 ? -4.048 -2.837 -5.007 1.00 52.94 650 LEU A C 1
ATOM 4903 O O . LEU A 1 650 ? -4.899 -2.426 -4.204 1.00 52.94 650 LEU A O 1
ATOM 4907 N N . GLY A 1 651 ? -3.487 -4.034 -4.855 1.00 60.88 651 GLY A N 1
ATOM 4908 C CA . GLY A 1 651 ? -3.863 -4.879 -3.728 1.00 60.88 651 GLY A CA 1
ATOM 4909 C C . GLY A 1 651 ? -5.329 -5.351 -3.772 1.00 60.88 651 GLY A C 1
ATOM 4910 O O . GLY A 1 651 ? -6.061 -5.182 -4.753 1.00 60.88 651 GLY A O 1
ATOM 4911 N N . PHE A 1 652 ? -5.820 -5.849 -2.636 1.00 52.09 652 PHE A N 1
ATOM 4912 C CA . PHE A 1 652 ? -7.247 -6.101 -2.399 1.00 52.09 652 PHE A CA 1
ATOM 4913 C C . PHE A 1 652 ? -8.092 -4.819 -2.414 1.00 52.09 652 PHE A C 1
ATOM 4915 O O . PHE A 1 652 ? -9.312 -4.898 -2.520 1.00 52.09 652 PHE A O 1
ATOM 4922 N N . ALA A 1 653 ? -7.485 -3.638 -2.300 1.00 53.00 653 ALA A N 1
ATOM 4923 C CA . ALA A 1 653 ? -8.195 -2.375 -2.139 1.00 53.00 653 ALA A CA 1
ATOM 4924 C C . ALA A 1 653 ? -8.673 -1.783 -3.478 1.00 53.00 653 ALA A C 1
ATOM 4926 O O . ALA A 1 653 ? -9.835 -1.391 -3.591 1.00 53.00 653 ALA A O 1
ATOM 4927 N N . GLY A 1 654 ? -7.834 -1.805 -4.522 1.00 60.59 654 GLY A N 1
ATOM 4928 C CA . GLY A 1 654 ? -8.296 -1.526 -5.891 1.00 60.59 654 GLY A CA 1
ATOM 4929 C C . GLY A 1 654 ? -9.218 -2.617 -6.421 1.00 60.59 654 GLY A C 1
ATOM 4930 O O . GLY A 1 654 ? -10.176 -2.336 -7.140 1.00 60.59 654 GLY A O 1
ATOM 4931 N N . PHE A 1 655 ? -9.001 -3.854 -5.977 1.00 63.91 655 PHE A N 1
ATOM 4932 C CA . PHE A 1 655 ? -9.930 -4.939 -6.236 1.00 63.91 655 PHE A CA 1
ATOM 4933 C C . PHE A 1 655 ? -11.280 -4.745 -5.505 1.00 63.91 655 PHE A C 1
ATOM 4935 O O . PHE A 1 655 ? -12.336 -5.023 -6.056 1.00 63.91 655 PHE A O 1
ATOM 4942 N N . ALA A 1 656 ? -11.317 -4.244 -4.271 1.00 62.75 656 ALA A N 1
ATOM 4943 C CA . ALA A 1 656 ? -12.579 -3.999 -3.570 1.00 62.75 656 ALA A CA 1
ATOM 4944 C C . ALA A 1 656 ? -13.417 -2.928 -4.291 1.00 62.75 656 ALA A C 1
ATOM 4946 O O . ALA A 1 656 ? -14.637 -3.074 -4.400 1.00 62.75 656 ALA A O 1
ATOM 4947 N N . VAL A 1 657 ? -12.760 -1.913 -4.870 1.00 63.81 657 VAL A N 1
ATOM 4948 C CA . VAL A 1 657 ? -13.402 -0.967 -5.796 1.00 63.81 657 VAL A CA 1
ATOM 4949 C C . VAL A 1 657 ? -13.950 -1.700 -7.028 1.00 63.81 657 VAL A C 1
ATOM 4951 O O . VAL A 1 657 ? -15.110 -1.497 -7.387 1.00 63.81 657 VAL A O 1
ATOM 4954 N N . SER A 1 658 ? -13.191 -2.631 -7.622 1.00 63.47 658 SER A N 1
ATOM 4955 C CA . SER A 1 658 ? -13.682 -3.444 -8.747 1.00 63.47 658 SER A CA 1
ATOM 4956 C C . SER A 1 658 ? -14.821 -4.409 -8.388 1.00 63.47 658 SER A C 1
ATOM 4958 O O . SER A 1 658 ? -15.687 -4.690 -9.217 1.00 63.47 658 SER A O 1
ATOM 4960 N N . ALA A 1 659 ? -14.888 -4.866 -7.136 1.00 68.19 659 ALA A N 1
ATOM 4961 C CA . ALA A 1 659 ? -15.994 -5.646 -6.583 1.00 68.19 659 ALA A CA 1
ATOM 4962 C C . ALA A 1 659 ? -17.249 -4.799 -6.287 1.00 68.19 659 ALA A C 1
ATOM 4964 O O . ALA A 1 659 ? -18.248 -5.321 -5.782 1.00 68.19 659 ALA A O 1
ATOM 4965 N N . GLY A 1 660 ? -17.225 -3.503 -6.621 1.00 72.25 660 GLY A N 1
ATOM 4966 C CA . GLY A 1 660 ? -18.357 -2.587 -6.498 1.00 72.25 660 GLY A CA 1
ATOM 4967 C C . GLY A 1 660 ? -18.538 -2.000 -5.099 1.00 72.25 660 GLY A C 1
ATOM 4968 O O . GLY A 1 660 ? -19.630 -1.526 -4.778 1.00 72.25 660 GLY A O 1
ATOM 4969 N N . VAL A 1 661 ? -17.497 -2.039 -4.264 1.00 85.06 661 VAL A N 1
ATOM 4970 C CA . VAL A 1 661 ? -17.446 -1.312 -2.990 1.00 85.06 661 VAL A CA 1
ATOM 4971 C C . VAL A 1 661 ? -17.041 0.125 -3.273 1.00 85.06 661 VAL A C 1
ATOM 4973 O O . VAL A 1 661 ? -16.188 0.385 -4.117 1.00 85.06 661 VAL A O 1
ATOM 4976 N N . LYS A 1 662 ? -17.601 1.086 -2.539 1.00 87.81 662 LYS A N 1
ATOM 4977 C CA . LYS A 1 662 ? -17.186 2.483 -2.721 1.00 87.81 662 LYS A CA 1
ATOM 4978 C C . LYS A 1 662 ? -15.792 2.798 -2.202 1.00 87.81 662 LYS A C 1
ATOM 4980 O O . LYS A 1 662 ? -15.115 3.650 -2.775 1.00 87.81 662 LYS A O 1
ATOM 4985 N N . SER A 1 663 ? -15.416 2.175 -1.090 1.00 89.31 663 SER A N 1
ATOM 4986 C CA . SER A 1 663 ? -14.170 2.457 -0.388 1.00 89.31 663 SER A CA 1
ATOM 4987 C C . SER A 1 663 ? -13.640 1.211 0.304 1.00 89.31 663 SER A C 1
ATOM 4989 O O . SER A 1 663 ? -14.412 0.455 0.901 1.00 89.31 663 SER A O 1
ATOM 4991 N N . ALA A 1 664 ? -12.326 1.049 0.301 1.00 89.75 664 ALA A N 1
ATOM 4992 C CA . ALA A 1 664 ? -11.633 0.033 1.067 1.00 89.75 664 ALA A CA 1
ATOM 4993 C C . ALA A 1 664 ? -10.564 0.667 1.959 1.00 89.75 664 ALA A C 1
ATOM 4995 O O . ALA A 1 664 ? -9.784 1.496 1.501 1.00 89.75 664 ALA A O 1
ATOM 4996 N N . LEU A 1 665 ? -10.522 0.258 3.224 1.00 92.00 665 LEU A N 1
ATOM 4997 C CA . LEU A 1 665 ? -9.399 0.505 4.120 1.00 92.00 665 LEU A CA 1
ATOM 4998 C C . LEU A 1 665 ? -8.567 -0.774 4.194 1.00 92.00 665 LEU A C 1
ATOM 5000 O O . LEU A 1 665 ? -9.092 -1.811 4.597 1.00 92.00 665 LEU A O 1
ATOM 5004 N N . ALA A 1 666 ? -7.300 -0.707 3.802 1.00 86.50 666 ALA A N 1
ATOM 5005 C CA . ALA A 1 666 ? -6.433 -1.878 3.687 1.00 86.50 666 ALA A CA 1
ATOM 5006 C C . ALA A 1 666 ? -4.974 -1.541 4.029 1.00 86.50 666 ALA A C 1
ATOM 5008 O O . ALA A 1 666 ? -4.600 -0.364 4.061 1.00 86.50 666 ALA A O 1
ATOM 5009 N N . SER A 1 667 ? -4.166 -2.572 4.293 1.00 83.00 667 SER A N 1
ATOM 5010 C CA . SER A 1 667 ? -2.784 -2.430 4.766 1.00 83.00 667 SER A CA 1
ATOM 5011 C C . SER A 1 667 ? -1.731 -2.617 3.661 1.00 83.00 667 SER A C 1
ATOM 5013 O O . SER A 1 667 ? -1.738 -3.588 2.913 1.00 83.00 667 SER A O 1
ATOM 5015 N N . LEU A 1 668 ? -0.771 -1.707 3.573 1.00 72.12 668 LEU A N 1
ATOM 5016 C CA . LEU A 1 668 ? 0.364 -1.699 2.655 1.00 72.12 668 LEU A CA 1
ATOM 5017 C C . LEU A 1 668 ? 1.493 -2.660 3.071 1.00 72.12 668 LEU A C 1
ATOM 5019 O O . LEU A 1 668 ? 2.475 -2.762 2.351 1.00 72.12 668 LEU A O 1
ATOM 5023 N N . TRP A 1 669 ? 1.432 -3.339 4.221 1.00 72.31 669 TRP A N 1
ATOM 5024 C CA . TRP A 1 669 ? 2.441 -4.331 4.632 1.00 72.31 669 TRP A CA 1
ATOM 5025 C C . TRP A 1 669 ? 1.941 -5.236 5.767 1.00 72.31 669 TRP A C 1
ATOM 5027 O O . TRP A 1 669 ? 0.783 -5.158 6.175 1.00 72.31 669 TRP A O 1
ATOM 5037 N N . TYR A 1 670 ? 2.803 -6.132 6.264 1.00 69.25 670 TYR A N 1
ATOM 5038 C CA . TYR A 1 670 ? 2.548 -6.884 7.494 1.00 69.25 670 TYR A CA 1
ATOM 5039 C C . TYR A 1 670 ? 2.556 -5.943 8.697 1.00 69.25 670 TYR A C 1
ATOM 5041 O O . TYR A 1 670 ? 3.602 -5.456 9.122 1.00 69.25 670 TYR A O 1
ATOM 5049 N N . VAL A 1 671 ? 1.380 -5.692 9.252 1.00 70.00 671 VAL A N 1
ATOM 5050 C CA . VAL A 1 671 ? 1.191 -4.803 10.399 1.00 70.00 671 VAL A CA 1
ATOM 5051 C C . VAL A 1 671 ? 1.238 -5.591 11.709 1.00 70.00 671 VAL A C 1
ATOM 5053 O O . VAL A 1 671 ? 0.954 -6.784 11.755 1.00 70.00 671 VAL A O 1
ATOM 5056 N N . SER A 1 672 ? 1.641 -4.930 12.797 1.00 78.38 672 SER A N 1
ATOM 5057 C CA . SER A 1 672 ? 1.588 -5.532 14.140 1.00 78.38 672 SER A CA 1
ATOM 5058 C C . SER A 1 672 ? 0.132 -5.762 14.547 1.00 78.38 672 SER A C 1
ATOM 5060 O O . SER A 1 672 ? -0.690 -4.862 14.380 1.00 78.38 672 SER A O 1
ATOM 5062 N N . ASP A 1 673 ? -0.164 -6.933 15.121 1.00 77.56 673 ASP A N 1
ATOM 5063 C CA . ASP A 1 673 ? -1.496 -7.290 15.637 1.00 77.56 673 ASP A CA 1
ATOM 5064 C C . ASP A 1 673 ? -1.989 -6.232 16.646 1.00 77.56 673 ASP A C 1
ATOM 5066 O O . ASP A 1 673 ? -3.086 -5.688 16.533 1.00 77.56 673 ASP A O 1
ATOM 5070 N N . GLU A 1 674 ? -1.118 -5.813 17.571 1.00 80.94 674 GLU A N 1
ATOM 5071 C CA . GLU A 1 674 ? -1.449 -4.793 18.571 1.00 80.94 674 GLU A CA 1
ATOM 5072 C C . GLU A 1 674 ? -1.598 -3.384 17.975 1.00 80.94 674 GLU A C 1
ATOM 5074 O O . GLU A 1 674 ? -2.483 -2.629 18.384 1.00 80.94 674 GLU A O 1
ATOM 5079 N N . GLY A 1 675 ? -0.745 -3.020 17.010 1.00 86.81 675 GLY A N 1
ATOM 5080 C CA . GLY A 1 675 ? -0.847 -1.739 16.304 1.00 86.81 675 GLY A CA 1
ATOM 5081 C C . GLY A 1 675 ? -2.139 -1.632 15.493 1.00 86.81 675 GLY A C 1
ATOM 5082 O O . GLY A 1 675 ? -2.800 -0.596 15.515 1.00 86.81 675 GLY A O 1
ATOM 5083 N N . THR A 1 676 ? -2.532 -2.733 14.854 1.00 88.38 676 THR A N 1
ATOM 5084 C CA . THR A 1 676 ? -3.767 -2.844 14.072 1.00 88.38 676 THR A CA 1
ATOM 5085 C C . THR A 1 676 ? -4.994 -2.726 14.961 1.00 88.38 676 THR A C 1
ATOM 5087 O O . THR A 1 676 ? -5.860 -1.900 14.679 1.00 88.38 676 THR A O 1
ATOM 5090 N N . LEU A 1 677 ? -5.027 -3.444 16.091 1.00 90.12 677 LEU A N 1
ATOM 5091 C CA . LEU A 1 677 ? -6.087 -3.291 17.089 1.00 90.12 677 LEU A CA 1
ATOM 5092 C C . LEU A 1 677 ? -6.214 -1.827 17.544 1.00 90.12 677 LEU A C 1
ATOM 5094 O O . LEU A 1 677 ? -7.327 -1.304 17.627 1.00 90.12 677 LEU A O 1
ATOM 5098 N N . GLY A 1 678 ? -5.085 -1.163 17.816 1.00 91.88 678 GLY A N 1
ATOM 5099 C CA . GLY A 1 678 ? -5.030 0.254 18.180 1.00 91.88 678 GLY A CA 1
ATOM 5100 C C . GLY A 1 678 ? -5.640 1.166 17.121 1.00 91.88 678 GLY A C 1
ATOM 5101 O O . GLY A 1 678 ? -6.553 1.940 17.418 1.00 91.88 678 GLY A O 1
ATOM 5102 N N . LEU A 1 679 ? -5.168 1.040 15.881 1.00 94.94 679 LEU A N 1
ATOM 5103 C CA . LEU A 1 679 ? -5.630 1.848 14.759 1.00 94.94 679 LEU A CA 1
ATOM 5104 C C . LEU A 1 679 ? -7.111 1.608 14.450 1.00 94.94 679 LEU A C 1
ATOM 5106 O O . LEU A 1 679 ? -7.850 2.572 14.292 1.00 94.94 679 LEU A O 1
ATOM 5110 N N . MET A 1 680 ? -7.564 0.353 14.393 1.00 95.06 680 MET A N 1
ATOM 5111 C CA . MET A 1 680 ? -8.954 0.014 14.066 1.00 95.06 680 MET A CA 1
ATOM 5112 C C . MET A 1 680 ? -9.918 0.483 15.152 1.00 95.06 680 MET A C 1
ATOM 5114 O O . MET A 1 680 ? -10.975 1.037 14.848 1.00 95.06 680 MET A O 1
ATOM 5118 N N . THR A 1 681 ? -9.530 0.338 16.418 1.00 93.06 681 THR A N 1
ATOM 5119 C CA . THR A 1 681 ? -10.309 0.847 17.550 1.00 93.06 681 THR A CA 1
ATOM 5120 C C . THR A 1 681 ? -10.531 2.354 17.440 1.00 93.06 681 THR A C 1
ATOM 5122 O O . THR A 1 681 ? -11.668 2.820 17.556 1.00 93.06 681 THR A O 1
ATOM 5125 N N . GLU A 1 682 ? -9.467 3.118 17.185 1.00 95.94 682 GLU A N 1
ATOM 5126 C CA . GLU A 1 682 ? -9.578 4.571 17.062 1.00 95.94 682 GLU A CA 1
ATOM 5127 C C . GLU A 1 682 ? -10.272 4.979 15.754 1.00 95.94 682 GLU A C 1
ATOM 5129 O O . GLU A 1 682 ? -11.126 5.861 15.767 1.00 95.94 682 GLU A O 1
ATOM 5134 N N . PHE A 1 683 ? -10.015 4.288 14.641 1.00 96.75 683 PHE A N 1
ATOM 5135 C CA . PHE A 1 683 ? -10.685 4.531 13.363 1.00 96.75 683 PHE A CA 1
ATOM 5136 C C . PHE A 1 683 ? -12.205 4.430 13.492 1.00 96.75 683 PHE A C 1
ATOM 5138 O O . PHE A 1 683 ? -12.913 5.339 13.068 1.00 96.75 683 PHE A O 1
ATOM 5145 N N . TYR A 1 684 ? -12.729 3.372 14.116 1.00 95.31 684 TYR A N 1
ATOM 5146 C CA . TYR A 1 684 ? -14.176 3.210 14.276 1.00 95.31 684 TYR A CA 1
ATOM 5147 C C . TYR A 1 684 ? -14.806 4.197 15.258 1.00 95.31 684 TYR A C 1
ATOM 5149 O O . TYR A 1 684 ? -15.970 4.563 15.061 1.00 95.31 684 TYR A O 1
ATOM 5157 N N . SER A 1 685 ? -14.054 4.641 16.268 1.00 94.81 685 SER A N 1
ATOM 5158 C CA . SER A 1 685 ? -14.437 5.763 17.130 1.00 94.81 685 SER A CA 1
ATOM 5159 C C . SER A 1 685 ? -14.590 7.040 16.295 1.00 94.81 685 SER A C 1
ATOM 5161 O O . SER A 1 685 ? -15.675 7.625 16.226 1.00 94.81 685 SER A O 1
ATOM 5163 N N . GLN A 1 686 ? -13.548 7.408 15.547 1.00 95.56 686 GLN A N 1
ATOM 5164 C CA . GLN A 1 686 ? -13.522 8.612 14.713 1.00 95.56 686 GLN A CA 1
ATOM 5165 C C . GLN A 1 686 ? -14.524 8.554 13.554 1.00 95.56 686 GLN A C 1
ATOM 5167 O O . GLN A 1 686 ? -15.095 9.577 13.175 1.00 95.56 686 GLN A O 1
ATOM 5172 N N . LEU A 1 687 ? -14.818 7.370 13.012 1.00 94.94 687 LEU A N 1
ATOM 5173 C CA . LEU A 1 687 ? -15.788 7.186 11.928 1.00 94.94 687 LEU A CA 1
ATOM 5174 C C . LEU A 1 687 ? -17.222 7.553 12.343 1.00 94.94 687 LEU A C 1
ATOM 5176 O O . LEU A 1 687 ? -18.046 7.876 11.488 1.00 94.94 687 LEU A O 1
ATOM 5180 N N . ARG A 1 688 ? -17.540 7.526 13.645 1.00 91.06 688 ARG A N 1
ATOM 5181 C CA . ARG A 1 688 ? -18.842 7.988 14.157 1.00 91.06 688 ARG A CA 1
ATOM 5182 C C . ARG A 1 688 ? -18.933 9.505 14.265 1.00 91.06 688 ARG A C 1
ATOM 5184 O O . ARG A 1 688 ? -20.018 10.056 14.083 1.00 91.06 688 ARG A O 1
ATOM 5191 N N . GLU A 1 689 ? -17.816 10.149 14.585 1.00 90.38 689 GLU A N 1
ATOM 5192 C CA . GLU A 1 689 ? -17.743 11.580 14.896 1.00 90.38 689 GLU A CA 1
ATOM 5193 C C . GLU A 1 689 ? -17.471 12.434 13.651 1.00 90.38 689 GLU A C 1
ATOM 5195 O O . GLU A 1 689 ? -17.960 13.560 13.520 1.00 90.38 689 GLU A O 1
ATOM 5200 N N . THR A 1 690 ? -16.711 11.890 12.705 1.00 92.19 690 THR A N 1
ATOM 5201 C CA . THR A 1 690 ? -16.329 12.569 11.467 1.00 92.19 690 THR A CA 1
ATOM 5202 C C . THR A 1 690 ? -17.368 12.364 10.360 1.00 92.19 690 THR A C 1
ATOM 5204 O O . THR A 1 690 ? -18.315 11.578 10.460 1.00 92.19 690 THR A O 1
ATOM 5207 N N . ARG A 1 691 ? -17.242 13.152 9.284 1.00 90.56 691 ARG A N 1
ATOM 5208 C CA . ARG A 1 691 ? -18.168 13.108 8.140 1.00 90.56 691 ARG A CA 1
ATOM 5209 C C . ARG A 1 691 ? -17.677 12.255 6.982 1.00 90.56 691 ARG A C 1
ATOM 5211 O O . ARG A 1 691 ? -18.518 11.855 6.183 1.00 90.56 691 ARG A O 1
ATOM 5218 N N . THR A 1 692 ? -16.367 12.042 6.877 1.00 94.88 692 THR A N 1
ATOM 5219 C CA . THR A 1 692 ? -15.710 11.349 5.766 1.00 94.88 692 THR A CA 1
ATOM 5220 C C . THR A 1 692 ? -14.806 10.245 6.305 1.00 94.88 692 THR A C 1
ATOM 5222 O O . THR A 1 692 ? -14.244 10.354 7.395 1.00 94.88 692 THR A O 1
ATOM 5225 N N . LYS A 1 693 ? -14.658 9.172 5.528 1.00 95.56 693 LYS A N 1
ATOM 5226 C CA . LYS A 1 693 ? -13.867 7.989 5.892 1.00 95.56 693 LYS A CA 1
ATOM 5227 C C . LYS A 1 693 ? -12.374 8.319 5.967 1.00 95.56 693 LYS A C 1
ATOM 5229 O O . LYS A 1 693 ? -11.692 7.830 6.861 1.00 95.56 693 LYS A O 1
ATOM 5234 N N . ALA A 1 694 ? -11.877 9.168 5.064 1.00 95.81 694 ALA A N 1
ATOM 5235 C CA . ALA A 1 694 ? -10.481 9.607 5.078 1.00 95.81 694 ALA A CA 1
ATOM 5236 C C . ALA A 1 694 ? -10.142 10.455 6.314 1.00 95.81 694 ALA A C 1
ATOM 5238 O O . ALA A 1 694 ? -9.074 10.272 6.888 1.00 95.81 694 ALA A O 1
ATOM 5239 N N . GLU A 1 695 ? -11.062 11.309 6.781 1.00 97.50 695 GLU A N 1
ATOM 5240 C CA . GLU A 1 695 ? -10.840 12.082 8.011 1.00 97.50 695 GLU A CA 1
ATOM 5241 C C . GLU A 1 695 ? -10.868 11.187 9.249 1.00 97.50 695 GLU A C 1
ATOM 5243 O O . GLU A 1 695 ? -10.042 11.364 10.138 1.00 97.50 695 GLU A O 1
ATOM 5248 N N . ALA A 1 696 ? -11.739 10.173 9.286 1.00 97.19 696 ALA A N 1
ATOM 5249 C CA . ALA A 1 696 ? -11.709 9.169 10.348 1.00 97.19 696 ALA A CA 1
ATOM 5250 C C . ALA A 1 696 ? -10.353 8.446 10.424 1.00 97.19 696 ALA A C 1
ATOM 5252 O O . ALA A 1 696 ? -9.797 8.287 11.511 1.00 97.19 696 ALA A O 1
ATOM 5253 N N . LEU A 1 697 ? -9.807 8.034 9.271 1.00 97.94 697 LEU A N 1
ATOM 5254 C CA . LEU A 1 697 ? -8.494 7.390 9.195 1.00 97.94 697 LEU A CA 1
ATOM 5255 C C . LEU A 1 697 ? -7.383 8.339 9.642 1.00 97.94 697 LEU A C 1
ATOM 5257 O O . LEU A 1 697 ? -6.578 7.963 10.490 1.00 97.94 697 LEU A O 1
ATOM 5261 N N . ARG A 1 698 ? -7.382 9.575 9.137 1.00 98.31 698 ARG A N 1
ATOM 5262 C CA . ARG A 1 698 ? -6.418 10.601 9.534 1.00 98.31 698 ARG A CA 1
ATOM 5263 C C . ARG A 1 698 ? -6.412 10.804 11.047 1.00 98.31 698 ARG A C 1
ATOM 5265 O O . ARG A 1 698 ? -5.354 10.742 11.656 1.00 98.31 698 ARG A O 1
ATOM 5272 N N . GLN A 1 699 ? -7.572 10.995 11.676 1.00 98.38 699 GLN A N 1
ATOM 5273 C CA . GLN A 1 699 ? -7.648 11.205 13.128 1.00 98.38 699 GLN A CA 1
ATOM 5274 C C . GLN A 1 699 ? -7.122 10.002 13.926 1.00 98.38 699 GLN A C 1
ATOM 5276 O O . GLN A 1 699 ? -6.444 10.181 14.942 1.00 98.38 699 GLN A O 1
ATOM 5281 N N . ALA A 1 700 ? -7.361 8.777 13.449 1.00 98.00 700 ALA A N 1
ATOM 5282 C CA . ALA A 1 700 ? -6.765 7.584 14.041 1.00 98.00 700 ALA A CA 1
ATOM 5283 C C . ALA A 1 700 ? -5.235 7.573 13.891 1.00 98.00 700 ALA A C 1
ATOM 5285 O O . ALA A 1 700 ? -4.528 7.358 14.874 1.00 98.00 700 ALA A O 1
ATOM 5286 N N . GLN A 1 701 ? -4.716 7.883 12.699 1.00 98.12 701 GLN A N 1
ATOM 5287 C CA . GLN A 1 701 ? -3.274 7.973 12.443 1.00 98.12 701 GLN A CA 1
ATOM 5288 C C . GLN A 1 701 ? -2.604 9.040 13.321 1.00 98.12 701 GLN A C 1
ATOM 5290 O O . GLN A 1 701 ? -1.570 8.765 13.925 1.00 98.12 701 GLN A O 1
ATOM 5295 N N . LEU A 1 702 ? -3.227 10.212 13.476 1.00 98.50 702 LEU A N 1
ATOM 5296 C CA . LEU A 1 702 ? -2.748 11.280 14.359 1.00 98.50 702 LEU A CA 1
ATOM 5297 C C . LEU A 1 702 ? -2.744 10.863 15.830 1.00 98.50 702 LEU A C 1
ATOM 5299 O O . LEU A 1 702 ? -1.824 11.206 16.567 1.00 98.50 702 LEU A O 1
ATOM 5303 N N . SER A 1 703 ? -3.742 10.095 16.266 1.00 98.19 703 SER A N 1
ATOM 5304 C CA . SER A 1 703 ? -3.803 9.601 17.645 1.00 98.19 703 SER A CA 1
ATOM 5305 C C . SER A 1 703 ? -2.687 8.593 17.946 1.00 98.19 703 SER A C 1
ATOM 5307 O O . SER A 1 703 ? -2.146 8.588 19.054 1.00 98.19 703 SER A O 1
ATOM 5309 N N . LEU A 1 704 ? -2.303 7.757 16.973 1.00 97.25 704 LEU A N 1
ATOM 5310 C CA . LEU A 1 704 ? -1.112 6.909 17.094 1.00 97.25 704 LEU A CA 1
ATOM 5311 C C . LEU A 1 704 ? 0.158 7.763 17.100 1.00 97.25 704 LEU A C 1
ATOM 5313 O O . LEU A 1 704 ? 0.938 7.653 18.042 1.00 97.25 704 LEU A O 1
ATOM 5317 N N . LEU A 1 705 ? 0.327 8.645 16.109 1.00 97.06 705 LEU A N 1
ATOM 5318 C CA . LEU A 1 705 ? 1.482 9.540 15.968 1.00 97.06 705 LEU A CA 1
ATOM 5319 C C . LEU A 1 705 ? 1.764 10.344 17.249 1.00 97.06 705 LEU A C 1
ATOM 5321 O O . LEU A 1 705 ? 2.907 10.426 17.690 1.00 97.06 705 LEU A O 1
ATOM 5325 N N . ASN A 1 706 ? 0.723 10.875 17.892 1.00 97.06 706 ASN A N 1
ATOM 5326 C CA . ASN A 1 706 ? 0.841 11.662 19.123 1.00 97.06 706 ASN A CA 1
ATOM 5327 C C . ASN A 1 706 ? 1.048 10.813 20.394 1.00 97.06 706 ASN A C 1
ATOM 5329 O O . ASN A 1 706 ? 1.236 11.361 21.483 1.00 97.06 706 ASN A O 1
ATOM 5333 N N . GLY A 1 707 ? 1.006 9.481 20.286 1.00 95.50 707 GLY A N 1
ATOM 5334 C CA . GLY A 1 707 ? 1.132 8.557 21.416 1.00 95.50 707 GLY A CA 1
ATOM 5335 C C . GLY A 1 707 ? -0.104 8.503 22.324 1.00 95.50 707 GLY A C 1
ATOM 5336 O O . GLY A 1 707 ? -0.015 8.029 23.466 1.00 95.50 707 GLY A O 1
ATOM 5337 N N . ASP A 1 708 ? -1.252 8.988 21.844 1.00 95.31 708 ASP A N 1
ATOM 5338 C CA . ASP A 1 708 ? -2.541 8.883 22.534 1.00 95.31 708 ASP A CA 1
ATOM 5339 C C . ASP A 1 708 ? -3.074 7.445 22.490 1.00 95.31 708 ASP A C 1
ATOM 5341 O O . ASP A 1 708 ? -3.674 6.969 23.460 1.00 95.31 708 ASP A O 1
ATOM 5345 N N . VAL A 1 709 ? -2.796 6.737 21.390 1.00 95.00 709 VAL A N 1
ATOM 5346 C CA . VAL A 1 709 ? -2.994 5.291 21.259 1.00 95.00 709 VAL A CA 1
ATOM 5347 C C . VAL A 1 709 ? -1.692 4.573 21.596 1.00 95.00 709 VAL A C 1
ATOM 5349 O O . VAL A 1 709 ? -0.687 4.725 20.906 1.00 95.00 709 VAL A O 1
ATOM 5352 N N . ARG A 1 710 ? -1.690 3.788 22.674 1.00 92.81 710 ARG A N 1
ATOM 5353 C CA . ARG A 1 710 ? -0.482 3.114 23.175 1.00 92.81 710 ARG A CA 1
ATOM 5354 C C . ARG A 1 710 ? -0.802 1.881 24.000 1.00 92.81 710 ARG A C 1
ATOM 5356 O O . ARG A 1 710 ? -1.887 1.767 24.570 1.00 92.81 710 ARG A O 1
ATOM 5363 N N . VAL A 1 711 ? 0.175 0.988 24.127 1.00 90.19 711 VAL A N 1
ATOM 5364 C CA . VAL A 1 711 ? 0.087 -0.152 25.045 1.00 90.19 711 VAL A CA 1
ATOM 5365 C C . VAL A 1 711 ? 0.775 0.213 26.352 1.00 90.19 711 VAL A C 1
ATOM 5367 O O . VAL A 1 711 ? 1.945 0.595 26.351 1.00 90.19 711 VAL A O 1
ATOM 5370 N N . GLU A 1 712 ? 0.061 0.082 27.466 1.00 89.62 712 GLU A N 1
ATOM 5371 C CA . GLU A 1 712 ? 0.577 0.351 28.806 1.00 89.62 712 GLU A CA 1
ATOM 5372 C C . GLU A 1 712 ? 0.043 -0.676 29.811 1.00 89.62 712 GLU A C 1
ATOM 5374 O O . GLU A 1 712 ? -1.167 -0.844 29.966 1.00 89.62 712 GLU A O 1
ATOM 5379 N N . GLY A 1 713 ? 0.944 -1.366 30.512 1.00 85.94 713 GLY A N 1
ATOM 5380 C CA . GLY A 1 713 ? 0.596 -2.428 31.460 1.00 85.94 713 GLY A CA 1
ATOM 5381 C C . GLY A 1 713 ? -0.166 -3.598 30.826 1.00 85.94 713 GLY A C 1
ATOM 5382 O O . GLY A 1 713 ? -1.069 -4.145 31.457 1.00 85.94 713 GLY A O 1
ATOM 5383 N N . GLY A 1 714 ? 0.141 -3.943 29.571 1.00 85.00 714 GLY A N 1
ATOM 5384 C CA . GLY A 1 714 ? -0.567 -4.981 28.812 1.00 85.00 714 GLY A CA 1
ATOM 5385 C C . GLY A 1 714 ? -1.989 -4.589 28.392 1.00 85.00 714 GLY A C 1
ATOM 5386 O O . GLY A 1 714 ? -2.784 -5.453 28.023 1.00 85.00 714 GLY A O 1
ATOM 5387 N N . GLN A 1 715 ? -2.332 -3.301 28.464 1.00 89.06 715 GLN A N 1
ATOM 5388 C CA . GLN A 1 715 ? -3.621 -2.776 28.031 1.00 89.06 715 GLN A CA 1
ATOM 5389 C C . GLN A 1 715 ? -3.433 -1.752 26.917 1.00 89.06 715 GLN A C 1
ATOM 5391 O O . GLN A 1 715 ? -2.583 -0.868 27.015 1.00 89.06 715 GLN A O 1
ATOM 5396 N N . LEU A 1 716 ? -4.260 -1.834 25.883 1.00 90.75 716 LEU A N 1
ATOM 5397 C CA . LEU A 1 716 ? -4.378 -0.791 24.881 1.00 90.75 716 LEU A CA 1
ATOM 5398 C C . LEU A 1 716 ? -5.182 0.376 25.469 1.00 90.75 716 LEU A C 1
ATOM 5400 O O . LEU A 1 716 ? -6.326 0.220 25.906 1.00 90.75 716 LEU A O 1
ATOM 5404 N N . ARG A 1 717 ? -4.571 1.556 25.470 1.00 92.12 717 ARG A N 1
ATOM 5405 C CA . ARG A 1 717 ? -5.219 2.835 25.759 1.00 92.12 717 ARG A CA 1
ATOM 5406 C C . ARG A 1 717 ? -5.407 3.576 24.447 1.00 92.12 717 ARG A C 1
ATOM 5408 O O . ARG A 1 717 ? -4.473 3.628 23.657 1.00 92.12 717 ARG A O 1
ATOM 5415 N N . ALA A 1 718 ? -6.585 4.150 24.249 1.00 91.38 718 ALA A N 1
ATOM 5416 C CA . ALA A 1 718 ? -6.901 5.007 23.115 1.00 91.38 718 ALA A CA 1
ATOM 5417 C C . ALA A 1 718 ? -7.973 6.029 23.537 1.00 91.38 718 ALA A C 1
ATOM 5419 O O . ALA A 1 718 ? -8.784 5.694 24.408 1.00 91.38 718 ALA A O 1
ATOM 5420 N N . PRO A 1 719 ? -8.003 7.240 22.950 1.00 89.81 719 PRO A N 1
ATOM 5421 C CA . PRO A 1 719 ? -9.012 8.260 23.247 1.00 89.81 719 PRO A CA 1
ATOM 5422 C C . PRO A 1 719 ? -10.449 7.780 23.066 1.00 89.81 719 PRO A C 1
ATOM 5424 O O . PRO A 1 719 ? -11.314 8.148 23.862 1.00 89.81 719 PRO A O 1
ATOM 5427 N N . GLY A 1 720 ? -10.698 6.945 22.054 1.00 82.25 720 GLY A N 1
ATOM 5428 C CA . GLY A 1 720 ? -12.012 6.362 21.847 1.00 82.25 720 GLY A CA 1
ATOM 5429 C C . GLY A 1 720 ? -12.468 5.525 23.044 1.00 82.25 720 GLY A C 1
ATOM 5430 O O . GLY A 1 720 ? -13.599 5.639 23.504 1.00 82.25 720 GLY A O 1
ATOM 5431 N N . VAL A 1 721 ? -11.636 4.643 23.589 1.00 84.19 721 VAL A N 1
ATOM 5432 C CA . VAL A 1 721 ? -12.163 3.619 24.503 1.00 84.19 721 VAL A CA 1
ATOM 5433 C C . VAL A 1 721 ? -12.310 4.152 25.925 1.00 84.19 721 VAL A C 1
ATOM 5435 O O . VAL A 1 721 ? -11.362 4.635 26.539 1.00 84.19 721 VAL A O 1
ATOM 5438 N N . SER A 1 722 ? -13.505 3.988 26.499 1.00 80.69 722 SER A N 1
ATOM 5439 C CA . SER A 1 722 ? -13.797 4.418 27.875 1.00 80.69 722 SER A CA 1
ATOM 5440 C C . SER A 1 722 ? -13.015 3.639 28.943 1.00 80.69 722 SER A C 1
ATOM 5442 O O . SER A 1 722 ? -12.739 4.162 30.026 1.00 80.69 722 SER A O 1
ATOM 5444 N N . THR A 1 723 ? -12.655 2.389 28.640 1.00 84.88 723 THR A N 1
ATOM 5445 C CA . THR A 1 723 ? -11.883 1.491 29.502 1.00 84.88 723 THR A CA 1
ATOM 5446 C C . THR A 1 723 ? -10.735 0.889 28.691 1.00 84.88 723 THR A C 1
ATOM 5448 O O . THR A 1 723 ? -10.987 0.427 27.582 1.00 84.88 723 THR A O 1
ATOM 5451 N N . PRO A 1 724 ? -9.493 0.854 29.210 1.00 86.50 724 PRO A N 1
ATOM 5452 C CA . PRO A 1 724 ? -8.378 0.225 28.504 1.00 86.50 724 PRO A CA 1
ATOM 5453 C C . PRO A 1 724 ? -8.684 -1.231 28.134 1.00 86.50 724 PRO A C 1
ATOM 5455 O O . PRO A 1 724 ? -9.165 -1.995 28.976 1.00 86.50 724 PRO A O 1
ATOM 5458 N N . LEU A 1 725 ? -8.387 -1.615 26.893 1.00 87.25 725 LEU A N 1
ATOM 5459 C CA . LEU A 1 725 ? -8.641 -2.962 26.381 1.00 87.25 725 LEU A CA 1
ATOM 5460 C C . LEU A 1 725 ? -7.488 -3.877 26.787 1.00 87.25 725 LEU A C 1
ATOM 5462 O O . LEU A 1 725 ? -6.331 -3.578 26.505 1.00 87.25 725 LEU A O 1
ATOM 5466 N N . ALA A 1 726 ? -7.777 -4.987 27.463 1.00 85.62 726 ALA A N 1
ATOM 5467 C CA . ALA A 1 726 ? -6.744 -5.957 27.813 1.00 85.62 726 ALA A CA 1
ATOM 5468 C C . ALA A 1 726 ? -6.226 -6.656 26.549 1.00 85.62 726 ALA A C 1
ATOM 5470 O O . ALA A 1 726 ? -7.023 -7.168 25.761 1.00 85.62 726 ALA A O 1
ATOM 5471 N N . LEU A 1 727 ? -4.904 -6.697 26.373 1.00 82.75 727 LEU A N 1
ATOM 5472 C CA . LEU A 1 727 ? -4.306 -7.471 25.295 1.00 82.75 727 LEU A CA 1
ATOM 5473 C C . LEU A 1 727 ? -4.312 -8.968 25.654 1.00 82.75 727 LEU A C 1
ATOM 5475 O O . LEU A 1 727 ? -4.090 -9.325 26.815 1.00 82.75 727 LEU A O 1
ATOM 5479 N N . PRO A 1 728 ? -4.544 -9.861 24.680 1.00 75.38 728 PRO A N 1
ATOM 5480 C CA . PRO A 1 728 ? -4.438 -11.302 24.887 1.00 75.38 728 PRO A CA 1
ATOM 5481 C C . PRO A 1 728 ? -3.048 -11.718 25.399 1.00 75.38 728 PRO A C 1
ATOM 5483 O O . PRO A 1 728 ? -2.042 -11.203 24.914 1.00 75.38 728 PRO A O 1
ATOM 5486 N N . GLU A 1 729 ? -2.968 -12.717 26.292 1.00 60.66 729 GLU A N 1
ATOM 5487 C CA . GLU A 1 729 ? -1.708 -13.201 26.907 1.00 60.66 729 GLU A CA 1
ATOM 5488 C C . GLU A 1 729 ? -0.638 -13.671 25.896 1.00 60.66 729 GLU A C 1
ATOM 5490 O O . GLU A 1 729 ? 0.545 -13.718 26.226 1.00 60.66 729 GLU A O 1
ATOM 5495 N N . ARG A 1 730 ? -1.039 -14.024 24.665 1.00 56.50 730 ARG A N 1
ATOM 5496 C CA . ARG A 1 730 ? -0.140 -14.451 23.574 1.00 56.50 730 ARG A CA 1
ATOM 5497 C C . ARG A 1 730 ? 0.367 -13.306 22.685 1.00 56.50 730 ARG A C 1
ATOM 5499 O O . ARG A 1 730 ? 1.182 -13.563 21.802 1.00 56.50 730 ARG A O 1
ATOM 5506 N N . SER A 1 731 ? -0.074 -12.071 22.916 1.00 57.44 731 SER A N 1
ATOM 5507 C CA . SER A 1 731 ? 0.452 -10.878 22.234 1.00 57.44 731 SER A CA 1
ATOM 5508 C C . SER A 1 731 ? 1.850 -10.595 22.796 1.00 57.44 731 SER A C 1
ATOM 5510 O O . SER A 1 731 ? 2.052 -10.559 24.010 1.00 57.44 731 SER A O 1
ATOM 5512 N N . THR A 1 732 ? 2.870 -10.530 21.950 1.00 47.16 732 THR A N 1
ATOM 5513 C CA . THR A 1 732 ? 4.258 -10.795 22.358 1.00 47.16 732 THR A CA 1
ATOM 5514 C C . THR A 1 732 ? 4.876 -9.708 23.266 1.00 47.16 732 THR A C 1
ATOM 5516 O O . THR A 1 732 ? 5.169 -8.592 22.863 1.00 47.16 732 THR A O 1
ATOM 5519 N N . GLY A 1 733 ? 5.208 -10.053 24.510 1.00 51.03 733 GLY A N 1
ATOM 5520 C C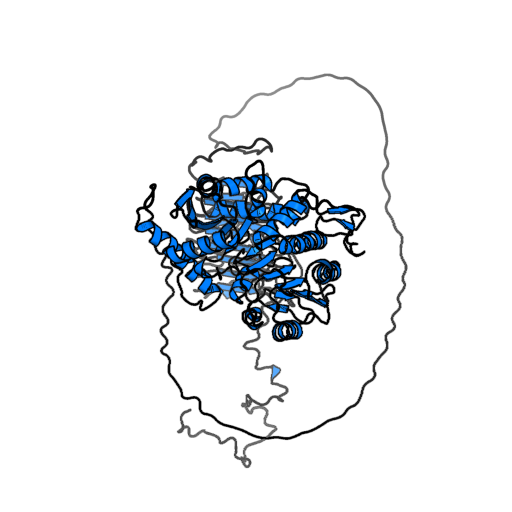A . GLY A 1 733 ? 6.499 -9.711 25.137 1.00 51.03 733 GLY A CA 1
ATOM 5521 C C . GLY A 1 733 ? 6.807 -8.297 25.666 1.00 51.03 733 GLY A C 1
ATOM 5522 O O . GLY A 1 733 ? 7.864 -8.150 26.278 1.00 51.03 733 GLY A O 1
ATOM 5523 N N . ALA A 1 734 ? 5.964 -7.271 25.514 1.00 54.00 734 ALA A N 1
ATOM 5524 C CA . ALA A 1 734 ? 6.239 -5.954 26.113 1.00 54.00 734 ALA A CA 1
ATOM 5525 C C . ALA A 1 734 ? 5.021 -5.392 26.856 1.00 54.00 734 ALA A C 1
ATOM 5527 O O . ALA A 1 734 ? 4.006 -5.087 26.239 1.00 54.00 734 ALA A O 1
ATOM 5528 N N . GLU A 1 735 ? 5.142 -5.208 28.179 1.00 63.94 735 GLU A N 1
ATOM 5529 C CA . GLU A 1 735 ? 4.100 -4.581 29.012 1.00 63.94 735 GLU A CA 1
ATOM 5530 C C . GLU A 1 735 ? 3.742 -3.170 28.522 1.00 63.94 735 GLU A C 1
ATOM 5532 O O . GLU A 1 735 ? 2.599 -2.747 28.672 1.00 63.94 735 GLU A O 1
ATOM 5537 N N . ASN A 1 736 ? 4.697 -2.466 27.905 1.00 78.50 736 ASN A N 1
ATOM 5538 C CA . ASN A 1 736 ? 4.514 -1.135 27.339 1.00 78.50 736 ASN A CA 1
ATOM 5539 C C . ASN A 1 736 ? 5.043 -1.095 25.899 1.00 78.50 736 ASN A C 1
ATOM 5541 O O . ASN A 1 736 ? 6.164 -1.546 25.647 1.00 78.50 736 ASN A O 1
ATOM 5545 N N . ARG A 1 737 ? 4.280 -0.508 24.972 1.00 83.25 737 ARG A N 1
ATOM 5546 C CA . ARG A 1 737 ? 4.724 -0.226 23.599 1.00 83.25 737 ARG A CA 1
ATOM 5547 C C . ARG A 1 737 ? 4.275 1.159 23.155 1.00 83.25 737 ARG A C 1
ATOM 5549 O O . ARG A 1 737 ? 3.119 1.538 23.345 1.00 83.25 737 ARG A O 1
ATOM 5556 N N . ASP A 1 738 ? 5.211 1.863 22.534 1.00 87.00 738 ASP A N 1
ATOM 5557 C CA . ASP A 1 738 ? 4.973 3.112 21.825 1.00 87.00 738 ASP A CA 1
ATOM 5558 C C . ASP A 1 738 ? 4.576 2.799 20.377 1.00 87.00 738 ASP A C 1
ATOM 5560 O O . ASP A 1 738 ? 5.283 2.062 19.686 1.00 87.00 738 ASP A O 1
ATOM 5564 N N . LEU A 1 739 ? 3.425 3.323 19.955 1.00 91.75 739 LEU A N 1
ATOM 5565 C CA . LEU A 1 739 ? 2.849 3.114 18.627 1.00 91.75 739 LEU A CA 1
ATOM 5566 C C . LEU A 1 739 ? 2.954 4.372 17.741 1.00 91.75 739 LEU A C 1
ATOM 5568 O O . LEU A 1 739 ? 2.345 4.416 16.676 1.00 91.75 739 LEU A O 1
ATOM 5572 N N . SER A 1 740 ? 3.736 5.376 18.158 1.00 94.25 740 SER A N 1
ATOM 5573 C CA . SER A 1 740 ? 3.922 6.642 17.428 1.00 94.25 740 SER A CA 1
ATOM 5574 C C . SER A 1 740 ? 4.735 6.526 16.142 1.00 94.25 740 SER A C 1
ATOM 5576 O O . SER A 1 740 ? 4.595 7.355 15.242 1.00 94.25 740 SER A O 1
ATOM 5578 N N . HIS A 1 741 ? 5.559 5.484 16.011 1.00 94.62 741 HIS A N 1
ATOM 5579 C CA . HIS A 1 741 ? 6.374 5.279 14.818 1.00 94.62 741 HIS A CA 1
ATOM 5580 C C . HIS A 1 741 ? 5.496 5.037 13.567 1.00 94.62 741 HIS A C 1
ATOM 5582 O O . HIS A 1 741 ? 4.572 4.218 13.643 1.00 94.62 741 HIS A O 1
ATOM 5588 N N . PRO A 1 742 ? 5.809 5.632 12.392 1.00 95.06 742 PRO A N 1
ATOM 5589 C CA . PRO A 1 742 ? 4.973 5.513 11.190 1.00 95.06 742 PRO A CA 1
ATOM 5590 C C . PRO A 1 742 ? 4.681 4.084 10.737 1.00 95.06 742 PRO A C 1
ATOM 5592 O O . PRO A 1 742 ? 3.587 3.823 10.254 1.00 95.06 742 PRO A O 1
ATOM 5595 N N . TYR A 1 743 ? 5.585 3.138 11.007 1.00 91.62 743 TYR A N 1
ATOM 5596 C CA . TYR A 1 743 ? 5.350 1.687 10.873 1.00 91.62 743 TYR A CA 1
ATOM 5597 C C . TYR A 1 743 ? 3.931 1.234 11.289 1.00 91.62 743 TYR A C 1
ATOM 5599 O O . TYR A 1 743 ? 3.354 0.365 10.637 1.00 91.62 743 TYR A O 1
ATOM 5607 N N . TYR A 1 744 ? 3.373 1.797 12.370 1.00 91.44 744 TYR A N 1
ATOM 5608 C CA . TYR A 1 744 ? 2.078 1.383 12.921 1.00 91.44 744 TYR A CA 1
ATOM 5609 C C . TYR A 1 744 ? 0.866 2.057 12.270 1.00 91.44 744 TYR A C 1
ATOM 5611 O O . TYR A 1 744 ? -0.222 1.487 12.303 1.00 91.44 744 TYR A O 1
ATOM 5619 N N . TRP A 1 745 ? 1.023 3.255 11.703 1.00 94.00 745 TRP A N 1
ATOM 5620 C CA . TRP A 1 745 ? -0.110 4.073 11.256 1.00 94.00 745 TRP A CA 1
ATOM 5621 C C . TRP A 1 745 ? -0.066 4.442 9.770 1.00 94.00 745 TRP A C 1
ATOM 5623 O O . TRP A 1 745 ? -1.124 4.561 9.155 1.00 94.00 745 TRP A O 1
ATOM 5633 N N . SER A 1 746 ? 1.110 4.570 9.149 1.00 93.25 746 SER A N 1
ATOM 5634 C CA . SER A 1 746 ? 1.235 4.904 7.719 1.00 93.25 746 SER A CA 1
ATOM 5635 C C . SER A 1 746 ? 1.018 3.697 6.803 1.00 93.25 746 SER A C 1
ATOM 5637 O O . SER A 1 746 ? 0.894 3.856 5.590 1.00 93.25 746 SER A O 1
ATOM 5639 N N . GLY A 1 747 ? 0.917 2.501 7.391 1.00 87.88 747 GLY A N 1
ATOM 5640 C CA . GLY A 1 747 ? 0.652 1.252 6.689 1.00 87.88 747 GLY A CA 1
ATOM 5641 C C . GLY A 1 747 ? -0.787 1.062 6.260 1.00 87.88 747 GLY A C 1
ATOM 5642 O O . GLY A 1 747 ? -1.036 0.164 5.478 1.00 87.88 747 GLY A O 1
ATOM 5643 N N . PHE A 1 748 ? -1.740 1.870 6.713 1.00 89.44 748 PHE A N 1
ATOM 5644 C CA . PHE A 1 748 ? -3.129 1.765 6.272 1.00 89.44 748 PHE A CA 1
ATOM 5645 C C . PHE A 1 748 ? -3.505 2.927 5.364 1.00 89.44 748 PHE A C 1
ATOM 5647 O O . PHE A 1 748 ? -3.210 4.085 5.663 1.00 89.44 748 PHE A O 1
ATOM 5654 N N . THR A 1 749 ? -4.191 2.615 4.267 1.00 89.31 749 THR A N 1
ATOM 5655 C CA . THR A 1 749 ? -4.623 3.607 3.281 1.00 89.31 749 THR A CA 1
ATOM 5656 C C . THR A 1 749 ? -6.083 3.415 2.893 1.00 89.31 749 THR A C 1
ATOM 5658 O O . THR A 1 749 ? -6.606 2.297 2.879 1.00 89.31 749 THR A O 1
ATOM 5661 N N . MET A 1 750 ? -6.744 4.529 2.585 1.00 91.69 750 MET A N 1
ATOM 5662 C CA . MET A 1 750 ? -8.099 4.553 2.050 1.00 91.69 750 MET A CA 1
ATOM 5663 C C . MET A 1 750 ? -8.034 4.502 0.525 1.00 91.69 750 MET A C 1
ATOM 5665 O O . MET A 1 750 ? -7.460 5.398 -0.092 1.00 91.69 750 MET A O 1
ATOM 5669 N N . VAL A 1 751 ? -8.672 3.514 -0.090 1.00 88.69 751 VAL A N 1
ATOM 5670 C CA . VAL A 1 751 ? -8.769 3.381 -1.548 1.00 88.69 751 VAL A CA 1
ATOM 5671 C C . VAL A 1 751 ? -10.218 3.543 -1.993 1.00 88.69 751 VAL A C 1
ATOM 5673 O O . VAL A 1 751 ? -11.116 2.947 -1.402 1.00 88.69 751 VAL A O 1
ATOM 5676 N N . GLY A 1 752 ? -10.457 4.338 -3.033 1.00 88.19 752 GLY A N 1
ATOM 5677 C CA . GLY A 1 752 ? -11.792 4.644 -3.547 1.00 88.19 752 GLY A CA 1
ATOM 5678 C C . GLY A 1 752 ? -12.322 5.993 -3.056 1.00 88.19 752 GLY A C 1
ATOM 5679 O O . GLY A 1 752 ? -11.570 6.938 -2.853 1.00 88.19 752 GLY A O 1
ATOM 5680 N N . SER A 1 753 ? -13.638 6.111 -2.881 1.00 89.06 753 SER A N 1
ATOM 5681 C CA . SER A 1 753 ? -14.258 7.361 -2.419 1.00 89.06 753 SER A CA 1
ATOM 5682 C C . SER A 1 753 ? -13.882 7.654 -0.957 1.00 89.06 753 SER A C 1
ATOM 5684 O O . SER A 1 753 ? -14.227 6.857 -0.084 1.00 89.06 753 SER A O 1
ATOM 5686 N N . PRO A 1 754 ? -13.256 8.791 -0.615 1.00 88.12 754 PRO A N 1
ATOM 5687 C CA . PRO A 1 754 ? -12.850 9.065 0.766 1.00 88.12 754 PRO A CA 1
ATOM 5688 C C . PRO A 1 754 ? -13.987 9.539 1.679 1.00 88.12 754 PRO A C 1
ATOM 5690 O O . PRO A 1 754 ? -13.766 9.717 2.879 1.00 88.12 754 PRO A O 1
ATOM 5693 N N . TRP A 1 755 ? -15.186 9.774 1.145 1.00 87.88 755 TRP A N 1
ATOM 5694 C CA . TRP A 1 755 ? -16.327 10.359 1.857 1.00 87.88 755 TRP A CA 1
ATOM 5695 C C . TRP A 1 755 ? -17.518 9.418 2.002 1.00 87.88 755 TRP A C 1
ATOM 5697 O O . TRP A 1 755 ? -17.700 8.494 1.170 1.00 87.88 755 TRP A O 1
#

Foldseek 3Di:
DDPPDPPDDDPPDPPDPPDDPPDPPDDDDDPPDPPDPCPVPPVPPPPDQAAQEAEDDPVVQPDAAEEAEHAHLAEYEYQEEHEQYLAYHYHHCAEYHQNAEYYNQVNLYEYHHEFNHPPRDPVSYDDDAREYAYAEPYEYHSNAHEYEAEYDDDDHFYEYEDFAYDYQAEYEHERAAAEYFYNDQPGAYEYQEYEYEYEAQYEYYDPVGAHEYAYVYYHYYGYVVYHGYDHDDDDDPDPPDDDDDDDDDDDDDDDDDDDDDDDDDDDDDDDDDDDDDDDDDDDDDDDDDDDDDDDDDDDDDDDDDDDDDDDDDDDDDDDDDDDDDDDDDDDDDDDDPPPPPPPDDDDDDDDPPVLQVVQLVLLVVLCVVVCVVLPDDDPPRQGPLNVLVLLVVCCVVAVAWEKEWEWDADQQWIWIWIDTNPDGIDIDIGRHGPVVLLVLQVQLCCCLFDPVNLVDPSNQVSLQVNCVRRPVVCVVVCVVSVHAAYEYQDDPSCQLRLQQQRDNPDDGPLVRHQYAYESGSSLFDSDADAPAQFEEEAEEEQDDPDPDDGLQCRVVLQCLLCPQFHPYDYYYQVCFDLVNLLVCCVPRVTQEYEYAYAWDEDAQAPTFGDTNPDTHGLVNLLVSPCVVVPHAEYEYNYFQQQPHDSRGHGHVFNSVSSSRHQKYKDFSGGAQSLLSSQLSSQLSLLSNVHRWSSVSLSRSLVCLLVQQFWAAQQFTGHPSDPDTHHHDPPRDDDNTDRRNRCSSRSRIHMYHHGD